Protein AF-A0A2U3EQ30-F1 (afdb_monomer_lite)

Sequence (632 aa):
MASATATAVPSSVLKQPVKVACVQLTPGADKAANLDYAASRVAAAAKSGSRIIILPECFNSPLGCKYFAQYAETLRPFPPSREQSPSFHALSAMAADNKVYLIGGSIPEADPDSGKYFNTSLIFGPDGKLLDNFRKIHLFDVDIPGKVTFRESEVLSAGNRIALVSFPEYGTIAVAICYDIRFPELATIAARKGAFALIYPSAFTLTTGAIHWQLLGRARAIDNQIYVAMCSPARDLSAPFHAWGHSMIIDPMAKVLVEADEKDTIIETELDGDSIIEARRNIPLYAQRRFDVYPDVGSTARLRRRIQASAGVGERPYSFGLLVWKRFIRFVSEDGRELGGEPADPDIDVGLSLATSKSVLVKVLDSCSALGPSQFTGETTIIKKLLSPLSASEVGAFRCVGLNFKDHAAELKLPIPKIPEVFMKPAGCLNNPLDPIQLPACAPDAVDAEVELAVIIGQDCKNVNAESALEYVLGYTIANDITARDMQSHTSQWVYCKGYDSFCPLGPVVVSACSVPDPSVLSMRTTLDGEVLQDSNTSQMIFSIAEIVSHLSKVWLTRPANLQASLQLRVPTLTDEQDTTLPKGTVILTGTPSGVGHGYIPPRYLRPGSMVYCYIGSGLGALVNSVELRRS

Structure (mmCIF, N/CA/C/O backbone):
data_AF-A0A2U3EQ30-F1
#
_entry.id   AF-A0A2U3EQ30-F1
#
loop_
_atom_site.group_PDB
_atom_site.id
_atom_site.type_symbol
_atom_site.label_atom_id
_atom_site.label_alt_id
_atom_site.label_comp_id
_atom_site.label_asym_id
_atom_site.label_entity_id
_atom_site.label_seq_id
_atom_site.pdbx_PDB_ins_code
_atom_site.Cartn_x
_atom_site.Cartn_y
_atom_site.Cartn_z
_atom_site.occupancy
_atom_site.B_iso_or_equiv
_atom_site.auth_seq_id
_atom_site.auth_comp_id
_atom_site.auth_asym_id
_atom_site.auth_atom_id
_atom_site.pdbx_PDB_model_num
ATOM 1 N N . MET A 1 1 ? -43.030 -26.527 16.552 1.00 33.19 1 MET A N 1
ATOM 2 C CA . MET A 1 1 ? -42.788 -25.111 16.214 1.00 33.19 1 MET A CA 1
ATOM 3 C C . MET A 1 1 ? -41.285 -24.896 16.213 1.00 33.19 1 MET A C 1
ATOM 5 O O . MET A 1 1 ? -40.700 -24.771 17.278 1.00 33.19 1 MET A O 1
ATOM 9 N N . ALA A 1 2 ? -40.648 -24.998 15.047 1.00 29.55 2 ALA A N 1
ATOM 10 C CA . ALA A 1 2 ? -39.219 -24.740 14.907 1.00 29.55 2 ALA A CA 1
ATOM 11 C C . ALA A 1 2 ? -39.041 -23.254 14.580 1.00 29.55 2 ALA A C 1
ATOM 13 O O . ALA A 1 2 ? -39.602 -22.760 13.605 1.00 29.55 2 ALA A O 1
ATOM 14 N N . SER A 1 3 ? -38.329 -22.555 15.460 1.00 29.97 3 SER A N 1
ATOM 15 C CA . SER A 1 3 ? -37.969 -21.145 15.345 1.00 29.97 3 SER A CA 1
ATOM 16 C C . SER A 1 3 ? -37.177 -20.911 14.060 1.00 29.97 3 SER A C 1
ATOM 18 O O . SER A 1 3 ? -36.056 -21.398 13.934 1.00 29.97 3 SER A O 1
ATOM 20 N N . ALA A 1 4 ? -37.755 -20.159 13.122 1.00 31.44 4 ALA A N 1
ATOM 21 C CA . ALA A 1 4 ? -37.039 -19.627 11.973 1.00 31.44 4 ALA A CA 1
ATOM 22 C C . ALA A 1 4 ? -35.938 -18.684 12.479 1.00 31.44 4 ALA A C 1
ATOM 24 O O . ALA A 1 4 ? -36.215 -17.659 13.101 1.00 31.44 4 ALA A O 1
ATOM 25 N N . THR A 1 5 ? -34.683 -19.056 12.256 1.00 31.08 5 THR A N 1
ATOM 26 C CA . THR A 1 5 ? -33.533 -18.179 12.453 1.00 31.08 5 THR A CA 1
ATOM 27 C C . THR A 1 5 ? -33.655 -17.006 11.486 1.00 31.08 5 THR A C 1
ATOM 29 O O . THR A 1 5 ? -33.648 -17.180 10.269 1.00 31.08 5 THR A O 1
ATOM 32 N N . ALA A 1 6 ? -33.810 -15.803 12.038 1.00 29.30 6 ALA A N 1
ATOM 33 C CA . ALA A 1 6 ? -33.786 -14.563 11.283 1.00 29.30 6 ALA A CA 1
ATOM 34 C C . ALA A 1 6 ? -32.454 -14.463 10.524 1.00 29.30 6 ALA A C 1
ATOM 36 O O . ALA A 1 6 ? -31.385 -14.352 11.124 1.00 29.30 6 ALA A O 1
ATOM 37 N N . THR A 1 7 ? -32.516 -14.530 9.197 1.00 31.28 7 THR A N 1
ATOM 38 C CA . THR A 1 7 ? -31.406 -14.172 8.315 1.00 31.28 7 THR A CA 1
ATOM 39 C C . THR A 1 7 ? -31.033 -12.719 8.588 1.00 31.28 7 THR A C 1
ATOM 41 O O . THR A 1 7 ? -31.864 -11.830 8.397 1.00 31.28 7 THR A O 1
ATOM 44 N N . ALA A 1 8 ? -29.809 -12.480 9.063 1.00 30.56 8 ALA A N 1
ATOM 45 C CA . ALA A 1 8 ? -29.284 -11.138 9.276 1.00 30.56 8 ALA A CA 1
ATOM 46 C C . ALA A 1 8 ? -29.404 -10.322 7.978 1.00 30.56 8 ALA A C 1
ATOM 48 O O . ALA A 1 8 ? -28.926 -10.741 6.922 1.00 30.56 8 ALA A O 1
ATOM 49 N N . VAL A 1 9 ? -30.073 -9.171 8.059 1.00 34.47 9 VAL A N 1
ATOM 50 C CA . VAL A 1 9 ? -30.162 -8.206 6.959 1.00 34.47 9 VAL A CA 1
ATOM 51 C C . VAL A 1 9 ? -28.738 -7.717 6.651 1.00 34.47 9 VAL A C 1
ATOM 53 O O . VAL A 1 9 ? -28.031 -7.345 7.590 1.00 34.47 9 VAL A O 1
ATOM 56 N N . PRO A 1 10 ? -28.277 -7.724 5.385 1.00 45.06 10 PRO A N 1
ATOM 57 C CA . PRO A 1 10 ? -26.960 -7.198 5.035 1.00 45.06 10 PRO A CA 1
ATOM 58 C C . PRO A 1 10 ? -26.825 -5.746 5.511 1.00 45.06 10 PRO A C 1
ATOM 60 O O . PRO A 1 10 ? -27.658 -4.907 5.174 1.00 45.06 10 PRO A O 1
ATOM 63 N N . SER A 1 11 ? -25.789 -5.435 6.291 1.00 57.94 11 SER A N 1
ATOM 64 C CA . SER A 1 11 ? -25.526 -4.061 6.729 1.00 57.94 11 SER A CA 1
ATOM 65 C C . SER A 1 11 ? -25.210 -3.174 5.517 1.00 57.94 11 SER A C 1
ATOM 67 O O . SER A 1 11 ? -24.294 -3.493 4.754 1.00 57.94 11 SER A O 1
ATOM 69 N N . SER A 1 12 ? -25.947 -2.074 5.339 1.00 78.31 12 SER A N 1
ATOM 70 C CA . SER A 1 12 ? -25.726 -1.116 4.247 1.00 78.31 12 SER A CA 1
ATOM 71 C C . SER A 1 12 ? -24.310 -0.523 4.281 1.00 78.31 12 SER A C 1
ATOM 73 O O . SER A 1 12 ? -23.810 -0.156 5.345 1.00 78.31 12 SER A O 1
ATOM 75 N N . VAL A 1 13 ? -23.678 -0.382 3.109 1.00 89.12 13 VAL A N 1
ATOM 76 C CA . VAL A 1 13 ? -22.392 0.334 2.961 1.00 89.12 13 VAL A CA 1
ATOM 77 C C . VAL A 1 13 ? -22.538 1.847 3.163 1.00 89.12 13 VAL A C 1
ATOM 79 O O . VAL A 1 13 ? -21.579 2.499 3.570 1.00 89.12 13 VAL A O 1
ATOM 82 N N . LEU A 1 14 ? -23.740 2.386 2.921 1.00 95.94 14 LEU A N 1
ATOM 83 C CA . LEU A 1 14 ? -24.154 3.731 3.319 1.00 95.94 14 LEU A CA 1
ATOM 84 C C . LEU A 1 14 ? -25.045 3.611 4.560 1.00 95.94 14 LEU A C 1
ATOM 86 O O . LEU A 1 14 ? -26.196 3.187 4.464 1.00 95.94 14 LEU A O 1
ATOM 90 N N . LYS A 1 15 ? -24.498 3.935 5.730 1.00 92.75 15 LYS A N 1
ATOM 91 C CA . LYS A 1 15 ? -25.115 3.652 7.037 1.00 92.75 15 LYS A CA 1
ATOM 92 C C . LYS A 1 15 ? -26.390 4.457 7.303 1.00 92.75 15 LYS A C 1
ATOM 94 O O . LYS A 1 15 ? -27.266 3.971 8.009 1.00 92.75 15 LYS A O 1
ATOM 99 N N . GLN A 1 16 ? -26.483 5.666 6.757 1.00 95.50 16 GLN A N 1
ATOM 100 C CA . GLN A 1 16 ? -27.658 6.532 6.850 1.00 95.50 16 GLN A CA 1
ATOM 101 C C . GLN A 1 16 ? -27.741 7.454 5.624 1.00 95.50 16 GLN A C 1
ATOM 103 O O . GLN A 1 16 ? -26.695 7.722 5.021 1.00 95.50 16 GLN A O 1
ATOM 108 N N . PRO A 1 17 ? -28.935 7.961 5.265 1.00 97.94 17 PRO A N 1
ATOM 109 C CA . PRO A 1 17 ? -29.084 8.888 4.151 1.00 97.94 17 PRO A CA 1
ATOM 110 C C . PRO A 1 17 ? -28.236 10.151 4.310 1.00 97.94 17 PRO A C 1
ATOM 112 O O . PRO A 1 17 ? -28.015 10.640 5.423 1.00 97.94 17 PRO A O 1
ATOM 115 N N . VAL A 1 18 ? -27.752 10.686 3.191 1.00 98.38 18 VAL A N 1
ATOM 116 C CA . VAL A 1 18 ? -26.912 11.886 3.180 1.00 98.38 18 VAL A CA 1
ATOM 117 C C . VAL A 1 18 ? -27.165 12.730 1.943 1.00 98.38 18 VAL A C 1
ATOM 119 O O . VAL A 1 18 ? -27.159 12.233 0.819 1.00 98.38 18 VAL A O 1
ATOM 122 N N . LYS A 1 19 ? -27.345 14.036 2.144 1.00 98.69 19 LYS A N 1
ATOM 123 C CA . LYS A 1 19 ? -27.456 14.997 1.048 1.00 98.69 19 LYS A CA 1
ATOM 124 C C . LYS A 1 19 ? -26.069 15.423 0.567 1.00 98.69 19 LYS A C 1
ATOM 126 O O . LYS A 1 19 ? -25.235 15.861 1.369 1.00 98.69 19 LYS A O 1
ATOM 131 N N . VAL A 1 20 ? -25.831 15.276 -0.733 1.00 98.81 20 VAL A N 1
ATOM 132 C CA . VAL A 1 20 ? -24.548 15.548 -1.395 1.00 98.81 20 VAL A CA 1
ATOM 133 C C . VAL A 1 20 ? -24.719 16.667 -2.411 1.00 98.81 20 VAL A C 1
ATOM 135 O O . VAL A 1 20 ? -25.697 16.657 -3.158 1.00 98.81 20 VAL A O 1
ATOM 138 N N . ALA A 1 21 ? -23.760 17.596 -2.461 1.00 98.88 21 ALA A N 1
ATOM 139 C CA . ALA A 1 21 ? -23.744 18.694 -3.423 1.00 98.88 21 ALA A CA 1
ATOM 140 C C . ALA A 1 21 ? -22.475 18.712 -4.285 1.00 98.88 21 ALA A C 1
ATOM 142 O O . ALA A 1 21 ? -21.359 18.597 -3.770 1.00 98.88 21 ALA A O 1
ATOM 143 N N . CYS A 1 22 ? -22.649 18.941 -5.587 1.00 98.88 22 CYS A N 1
ATOM 144 C CA . CYS A 1 22 ? -21.571 19.323 -6.498 1.00 98.88 22 CYS A CA 1
ATOM 145 C C . CYS A 1 22 ? -21.656 20.826 -6.766 1.00 98.88 22 CYS A C 1
ATOM 147 O O . CYS A 1 22 ? -22.688 21.327 -7.222 1.00 98.88 22 CYS A O 1
ATOM 149 N N . VAL A 1 23 ? -20.569 21.538 -6.482 1.00 98.81 23 VAL A N 1
ATOM 150 C CA . VAL A 1 23 ? -20.456 22.983 -6.687 1.00 98.81 23 VAL A CA 1
ATOM 151 C C . VAL A 1 23 ? -19.753 23.230 -8.017 1.00 98.81 23 VAL A C 1
ATOM 153 O O . VAL A 1 23 ? -18.526 23.218 -8.102 1.00 98.81 23 VAL A O 1
ATOM 156 N N . GLN A 1 24 ? -20.536 23.453 -9.066 1.00 98.62 24 GLN A N 1
ATOM 157 C CA . GLN A 1 24 ? -20.019 23.782 -10.387 1.00 98.62 24 GLN A CA 1
ATOM 158 C C . GLN A 1 24 ? -19.685 25.270 -10.443 1.00 98.62 24 GLN A C 1
ATOM 160 O O . GLN A 1 24 ? -20.576 26.094 -10.632 1.00 98.62 24 GLN A O 1
ATOM 165 N N . LEU A 1 25 ? -18.408 25.605 -10.263 1.00 95.19 25 LEU A N 1
ATOM 166 C CA . LEU A 1 25 ? -17.924 26.987 -10.216 1.00 95.19 25 LEU A CA 1
ATOM 167 C C . LEU A 1 25 ? -17.071 27.353 -11.428 1.00 95.19 25 LEU A C 1
ATOM 169 O O . LEU A 1 25 ? -16.504 26.475 -12.078 1.00 95.19 25 LEU A O 1
ATOM 173 N N . THR A 1 26 ? -16.948 28.647 -11.710 1.00 92.75 26 THR A N 1
ATOM 174 C CA . THR A 1 26 ? -16.056 29.165 -12.763 1.00 92.75 26 THR A CA 1
ATOM 175 C C . THR A 1 26 ? -14.716 29.613 -12.161 1.00 92.75 26 THR A C 1
ATOM 177 O O . THR A 1 26 ? -14.675 30.681 -11.549 1.00 92.75 26 THR A O 1
ATOM 180 N N . PRO A 1 27 ? -13.616 28.842 -12.286 1.00 90.56 27 PRO A N 1
ATOM 181 C CA . PRO A 1 27 ? -12.321 29.251 -11.752 1.00 90.56 27 PRO A CA 1
ATOM 182 C C . PRO A 1 27 ? -11.687 30.339 -12.631 1.00 90.56 27 PRO A C 1
ATOM 184 O O . PRO A 1 27 ? -11.603 30.203 -13.852 1.00 90.56 27 PRO A O 1
ATOM 187 N N . GLY A 1 28 ? -11.217 31.415 -12.003 1.00 92.38 28 GLY A N 1
ATOM 188 C CA . GLY A 1 28 ? -10.503 32.521 -12.639 1.00 92.38 28 GLY A CA 1
ATOM 189 C C . GLY A 1 28 ? -8.993 32.508 -12.379 1.00 92.38 28 GLY A C 1
ATOM 190 O O . GLY A 1 28 ? -8.442 31.594 -11.765 1.00 92.38 28 GLY A O 1
ATOM 191 N N . ALA A 1 29 ? -8.303 33.558 -12.835 1.00 94.50 29 ALA A N 1
ATOM 192 C CA . ALA A 1 29 ? -6.857 33.718 -12.644 1.00 94.50 29 ALA A CA 1
ATOM 193 C C . ALA A 1 29 ? -6.455 34.206 -11.239 1.00 94.50 29 ALA A C 1
ATOM 195 O O . ALA A 1 29 ? -5.301 34.021 -10.848 1.00 94.50 29 ALA A O 1
ATOM 196 N N . ASP A 1 30 ? -7.376 34.819 -10.493 1.00 97.00 30 ASP A N 1
ATOM 197 C CA . ASP A 1 30 ? -7.147 35.274 -9.121 1.00 97.00 30 ASP A CA 1
ATOM 198 C C . ASP A 1 30 ? -7.506 34.160 -8.130 1.00 97.00 30 ASP A C 1
ATOM 200 O O . ASP A 1 30 ? -8.672 33.833 -7.910 1.00 97.00 30 ASP A O 1
ATOM 204 N N . LYS A 1 31 ? -6.471 33.583 -7.519 1.00 97.31 31 LYS A N 1
ATOM 205 C CA . LYS A 1 31 ? -6.610 32.503 -6.545 1.00 97.31 31 LYS A CA 1
ATOM 206 C C . LYS A 1 31 ? -7.406 32.930 -5.311 1.00 97.31 31 LYS A C 1
ATOM 208 O O . LYS A 1 31 ? -8.229 32.150 -4.848 1.00 97.31 31 LYS A O 1
ATOM 213 N N . ALA A 1 32 ? -7.182 34.129 -4.775 1.00 97.62 32 ALA A N 1
ATOM 214 C CA . ALA A 1 32 ? -7.887 34.575 -3.574 1.00 97.62 32 ALA A CA 1
ATOM 215 C C . ALA A 1 32 ? -9.386 34.733 -3.862 1.00 97.62 32 ALA A C 1
ATOM 217 O O . ALA A 1 32 ? -10.209 34.198 -3.121 1.00 97.62 32 ALA A O 1
ATOM 218 N N . ALA A 1 33 ? -9.729 35.337 -5.004 1.00 98.12 33 ALA A N 1
ATOM 219 C CA . ALA A 1 33 ? -11.116 35.442 -5.452 1.00 98.12 33 ALA A CA 1
ATOM 220 C C . ALA A 1 33 ? -11.771 34.064 -5.662 1.00 98.12 33 ALA A C 1
ATOM 222 O O . ALA A 1 33 ? -12.921 33.867 -5.269 1.00 98.12 33 ALA A O 1
ATOM 223 N N . ASN A 1 34 ? -11.040 33.091 -6.223 1.00 98.12 34 ASN A N 1
ATOM 224 C CA . ASN A 1 34 ? -11.530 31.716 -6.368 1.00 98.12 34 ASN A CA 1
ATOM 225 C C . ASN A 1 34 ? -11.838 31.069 -5.009 1.00 98.12 34 ASN A C 1
ATOM 227 O O . ASN A 1 34 ? -12.875 30.422 -4.860 1.00 98.12 34 ASN A O 1
ATOM 231 N N . LEU A 1 35 ? -10.952 31.239 -4.020 1.00 98.62 35 LEU A N 1
AT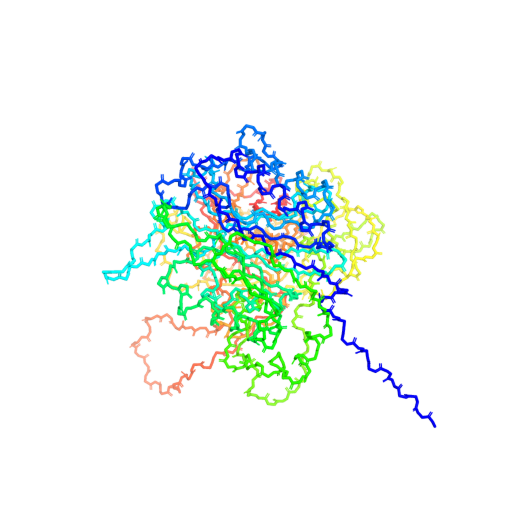OM 232 C CA . LEU A 1 35 ? -11.126 30.685 -2.674 1.00 98.62 35 LEU A CA 1
ATOM 233 C C . LEU A 1 35 ? -12.321 31.324 -1.954 1.00 98.62 35 LEU A C 1
ATOM 235 O O . LEU A 1 35 ? -13.154 30.598 -1.413 1.00 98.62 35 LEU A O 1
ATOM 239 N N . ASP A 1 36 ? -12.451 32.650 -1.997 1.00 98.44 36 ASP A N 1
ATOM 240 C CA . ASP A 1 36 ? -13.575 33.369 -1.384 1.00 98.44 36 ASP A CA 1
ATOM 241 C C . ASP A 1 36 ? -14.907 32.979 -2.032 1.00 98.44 36 ASP A C 1
ATOM 243 O O . ASP A 1 36 ? -15.909 32.717 -1.352 1.00 98.44 36 ASP A O 1
ATOM 247 N N . TYR A 1 37 ? -14.918 32.873 -3.363 1.00 98.44 37 TYR A N 1
ATOM 248 C CA . TYR A 1 37 ? -16.103 32.446 -4.087 1.00 98.44 37 TYR A CA 1
ATOM 249 C C . TYR A 1 37 ? -16.472 31.004 -3.735 1.00 98.44 37 TYR A C 1
ATOM 251 O O . TYR A 1 37 ? -17.614 30.757 -3.340 1.00 98.44 37 TYR A O 1
ATOM 259 N N . ALA A 1 38 ? -15.516 30.071 -3.767 1.00 98.69 38 ALA A N 1
ATOM 260 C CA . ALA A 1 38 ? -15.734 28.685 -3.356 1.00 98.69 38 ALA A CA 1
ATOM 261 C C . ALA A 1 38 ? -16.285 28.593 -1.923 1.00 98.69 38 ALA A C 1
ATOM 263 O O . ALA A 1 38 ? -17.259 27.871 -1.703 1.00 98.69 38 ALA A O 1
ATOM 264 N N . ALA A 1 39 ? -15.760 29.381 -0.975 1.00 98.75 39 ALA A N 1
ATOM 265 C CA . ALA A 1 39 ? -16.272 29.427 0.396 1.00 98.75 39 ALA A CA 1
ATOM 266 C C . ALA A 1 39 ? -17.751 29.830 0.447 1.00 98.75 39 ALA A C 1
ATOM 268 O O . ALA A 1 39 ? -18.550 29.174 1.120 1.00 98.75 39 ALA A O 1
ATOM 269 N N . SER A 1 40 ? -18.141 30.863 -0.308 1.00 98.62 40 SER A N 1
ATOM 270 C CA . SER A 1 40 ? -19.537 31.316 -0.369 1.00 98.62 40 SER A CA 1
ATOM 271 C C . SER A 1 40 ? -20.481 30.236 -0.917 1.00 98.62 40 SER A C 1
ATOM 273 O O . SER A 1 40 ? -21.601 30.070 -0.425 1.00 98.62 40 SER A O 1
ATOM 275 N N . ARG A 1 41 ? -20.022 29.456 -1.904 1.00 98.69 41 ARG A N 1
ATOM 276 C CA . ARG A 1 41 ? -20.807 28.385 -2.532 1.00 98.69 41 ARG A CA 1
ATOM 277 C C . ARG A 1 41 ? -20.894 27.146 -1.643 1.00 98.69 41 ARG A C 1
ATOM 279 O O . ARG A 1 41 ? -21.976 26.574 -1.524 1.00 98.69 41 ARG A O 1
ATOM 286 N N . VAL A 1 42 ? -19.810 26.783 -0.952 1.00 98.88 42 VAL A N 1
ATOM 287 C CA . VAL A 1 42 ? -19.817 25.724 0.074 1.00 98.88 42 VAL A CA 1
ATOM 288 C C . VAL A 1 42 ? -20.788 26.081 1.200 1.00 98.88 42 VAL A C 1
ATOM 290 O O . VAL A 1 42 ? -21.611 25.249 1.576 1.00 98.88 42 VAL A O 1
ATOM 293 N N . ALA A 1 43 ? -20.774 27.326 1.680 1.00 98.81 43 ALA A N 1
ATOM 294 C CA . ALA A 1 43 ? -2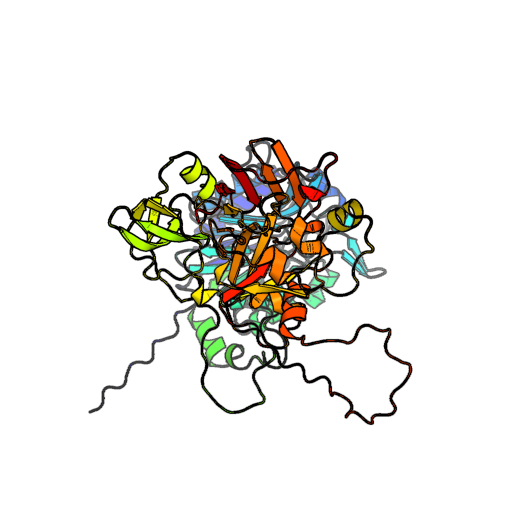1.714 27.779 2.703 1.00 98.81 43 ALA A CA 1
ATOM 295 C C . ALA A 1 43 ? -23.176 27.726 2.226 1.00 98.81 43 ALA A C 1
ATOM 297 O O . ALA A 1 43 ? -24.064 27.309 2.973 1.00 98.81 43 ALA A O 1
ATOM 298 N N . ALA A 1 44 ? -23.442 28.091 0.967 1.00 98.69 44 ALA A N 1
ATOM 299 C CA . ALA A 1 44 ? -24.777 27.983 0.380 1.00 98.69 44 ALA A CA 1
ATOM 300 C C . ALA A 1 44 ? -25.270 26.523 0.313 1.00 98.69 44 ALA A C 1
ATOM 302 O O . ALA A 1 44 ? -26.399 26.251 0.722 1.00 98.69 44 ALA A O 1
ATOM 303 N N . ALA A 1 45 ? -24.420 25.589 -0.127 1.00 98.75 45 ALA A N 1
ATOM 304 C CA . ALA A 1 45 ? -24.733 24.157 -0.166 1.00 98.75 45 ALA A CA 1
ATOM 305 C C . ALA A 1 45 ? -24.895 23.542 1.240 1.00 98.75 45 ALA A C 1
ATOM 307 O O . ALA A 1 45 ? -25.752 22.690 1.469 1.00 98.75 45 ALA A O 1
ATOM 308 N N . ALA A 1 46 ? -24.112 23.988 2.222 1.00 98.62 46 ALA A N 1
ATOM 309 C CA . ALA A 1 46 ? -24.283 23.548 3.605 1.00 98.62 46 ALA A CA 1
ATOM 310 C C . ALA A 1 46 ? -25.612 24.048 4.192 1.00 98.62 46 ALA A C 1
ATOM 312 O O . ALA A 1 46 ? -26.319 23.307 4.882 1.00 98.62 46 ALA A O 1
ATOM 313 N N . LYS A 1 47 ? -25.998 25.290 3.872 1.00 98.44 47 LYS A N 1
ATOM 314 C CA . LYS A 1 47 ? -27.270 25.892 4.293 1.00 98.44 47 LYS A CA 1
ATOM 315 C C . LYS A 1 47 ? -28.489 25.193 3.683 1.00 98.44 47 LYS A C 1
ATOM 317 O O . LYS A 1 47 ? -29.526 25.139 4.340 1.00 98.44 47 LYS A O 1
ATOM 322 N N . SER A 1 48 ? -28.376 24.626 2.480 1.00 97.69 48 SER A N 1
ATOM 323 C CA . SER A 1 48 ? -29.423 23.783 1.876 1.00 97.69 48 SER A CA 1
ATOM 324 C C . SER A 1 48 ? -29.471 22.358 2.451 1.00 97.69 48 SER A C 1
ATOM 326 O O . SER A 1 48 ? -30.307 21.552 2.034 1.00 97.69 48 SER A O 1
ATOM 328 N N . GLY A 1 49 ? -28.618 22.042 3.432 1.00 98.06 49 GLY A N 1
ATOM 329 C CA . GLY A 1 49 ? -28.619 20.782 4.174 1.00 98.06 49 GLY A CA 1
ATOM 330 C C . GLY A 1 49 ? -27.622 19.740 3.671 1.00 98.06 49 GLY A C 1
ATOM 331 O O . GLY A 1 49 ? -27.601 18.635 4.211 1.00 98.06 49 GLY A O 1
ATOM 332 N N . SER A 1 50 ? -26.792 20.061 2.674 1.00 98.62 50 SER A N 1
ATOM 333 C CA . SER A 1 50 ? -25.772 19.131 2.182 1.00 98.62 50 SER A CA 1
ATOM 334 C C . SER A 1 50 ? -24.681 18.901 3.228 1.00 98.62 50 SER A C 1
ATOM 336 O O . SER A 1 50 ? -24.209 19.834 3.881 1.00 98.62 50 SER A O 1
ATOM 338 N N . ARG A 1 51 ? -24.282 17.639 3.405 1.00 98.56 51 ARG A N 1
ATOM 339 C CA . ARG A 1 51 ? -23.266 17.215 4.388 1.00 98.56 51 ARG A CA 1
ATOM 340 C C . ARG A 1 51 ? -21.985 16.701 3.756 1.00 98.56 51 ARG A C 1
ATOM 342 O O . ARG A 1 51 ? -20.963 16.675 4.435 1.00 98.56 51 ARG A O 1
ATOM 349 N N . ILE A 1 52 ? -22.035 16.343 2.476 1.00 98.81 52 ILE A N 1
ATOM 350 C CA . ILE A 1 52 ? -20.862 16.067 1.648 1.00 98.81 52 ILE A CA 1
ATOM 351 C C . ILE A 1 52 ? -20.891 17.073 0.500 1.00 98.81 52 ILE A C 1
ATOM 353 O O . ILE A 1 52 ? -21.861 17.122 -0.257 1.00 98.81 52 ILE A O 1
ATOM 357 N N . ILE A 1 53 ? -19.855 17.897 0.387 1.00 98.94 53 ILE A N 1
ATOM 358 C CA . ILE A 1 53 ? -19.764 18.952 -0.627 1.00 98.94 53 ILE A CA 1
ATOM 359 C C . ILE A 1 53 ? -18.509 18.726 -1.460 1.00 98.94 53 ILE A C 1
ATOM 361 O O . ILE A 1 53 ? -17.446 18.406 -0.927 1.00 98.94 53 ILE A O 1
ATOM 365 N N . ILE A 1 54 ? -18.648 18.861 -2.775 1.00 98.94 54 ILE A N 1
ATOM 366 C CA . ILE A 1 54 ? -17.610 18.537 -3.749 1.00 98.94 54 ILE A CA 1
ATOM 367 C C . ILE A 1 54 ? -17.324 19.786 -4.578 1.00 98.94 54 ILE A C 1
ATOM 369 O O . ILE A 1 54 ? -18.237 20.350 -5.184 1.00 98.94 54 ILE A O 1
ATOM 373 N N . LEU A 1 55 ? -16.060 20.205 -4.598 1.00 98.94 55 LEU A N 1
ATOM 374 C CA . LEU A 1 55 ? -15.537 21.230 -5.505 1.00 98.94 55 LEU A CA 1
ATOM 375 C C . LEU A 1 55 ? -14.947 20.572 -6.772 1.00 98.94 55 LEU A C 1
ATOM 377 O O . LEU A 1 55 ? -14.679 19.367 -6.764 1.00 98.94 55 LEU A O 1
ATOM 381 N N . PRO A 1 56 ? -14.746 21.316 -7.873 1.00 98.50 56 PRO A N 1
ATOM 382 C CA . PRO A 1 56 ? -14.243 20.743 -9.119 1.00 98.50 56 PRO A CA 1
ATOM 383 C C . PRO A 1 56 ? -12.709 20.647 -9.192 1.00 98.50 56 PRO A C 1
ATOM 385 O O . PRO A 1 56 ? -11.984 21.173 -8.349 1.00 98.50 56 PRO A O 1
ATOM 388 N N . GLU A 1 57 ? -12.203 19.961 -10.220 1.00 98.12 57 GLU A N 1
ATOM 389 C CA . GLU A 1 57 ? -10.763 19.899 -10.523 1.00 98.12 57 GLU A CA 1
ATOM 390 C C . GLU A 1 57 ? -10.192 21.305 -10.768 1.00 98.12 57 GLU A C 1
ATOM 392 O O . GLU A 1 57 ? -10.811 22.113 -11.462 1.00 98.12 57 GLU A O 1
ATOM 397 N N . CYS A 1 58 ? -9.016 21.585 -10.198 1.00 96.62 58 CYS A N 1
ATOM 398 C CA . CYS A 1 58 ? -8.329 22.880 -10.273 1.00 96.62 58 CYS A CA 1
ATOM 399 C C . CYS A 1 58 ? -9.226 24.082 -9.929 1.00 96.62 58 CYS A C 1
ATOM 401 O O . CYS A 1 58 ? -9.135 25.134 -10.551 1.00 96.62 58 CYS A O 1
ATOM 403 N N . PHE A 1 59 ? -10.077 23.966 -8.907 1.00 97.62 59 PHE A N 1
ATOM 404 C CA . PHE A 1 59 ? -11.003 25.043 -8.532 1.00 97.62 59 PHE A CA 1
ATOM 405 C C . PHE A 1 59 ? -10.301 26.355 -8.125 1.00 97.62 59 PHE A C 1
ATOM 407 O O . PHE A 1 59 ? -10.914 27.420 -8.160 1.00 97.62 59 PHE A O 1
ATOM 414 N N . ASN A 1 60 ? -9.031 26.284 -7.709 1.00 97.50 60 ASN A N 1
ATOM 415 C CA . ASN A 1 60 ? -8.272 27.424 -7.197 1.00 97.50 60 ASN A CA 1
ATOM 416 C C . ASN A 1 60 ? -7.485 28.190 -8.277 1.00 97.50 60 ASN A C 1
ATOM 418 O O . ASN A 1 60 ? -6.869 29.210 -7.958 1.00 97.50 60 ASN A O 1
ATOM 422 N N . SER A 1 61 ? -7.445 27.713 -9.525 1.00 95.38 61 SER A N 1
ATOM 423 C CA . SER A 1 61 ? -6.558 28.253 -10.565 1.00 95.38 61 SER A CA 1
ATOM 424 C C . SER A 1 61 ? -7.038 27.951 -11.992 1.00 95.38 61 SER A C 1
ATOM 426 O O . SER A 1 61 ? -7.833 27.037 -12.197 1.00 95.38 61 SER A O 1
ATOM 428 N N . PRO A 1 62 ? -6.548 28.677 -13.017 1.00 92.69 62 PRO A N 1
ATOM 429 C CA . PRO A 1 62 ? -6.811 28.319 -14.407 1.00 92.69 62 PRO A CA 1
ATOM 430 C C . PRO A 1 62 ? -6.236 26.941 -14.754 1.00 92.69 62 PRO A C 1
ATOM 432 O O . PRO A 1 62 ? -5.084 26.638 -14.435 1.00 92.69 62 PRO A O 1
ATOM 435 N N . LEU A 1 63 ? -7.004 26.125 -15.479 1.00 87.12 63 LEU A N 1
ATOM 436 C CA . LEU A 1 63 ? -6.551 24.803 -15.908 1.00 87.12 63 LEU A CA 1
ATOM 437 C C . LEU A 1 63 ? -5.634 24.896 -17.140 1.00 87.12 63 LEU A C 1
ATOM 439 O O . LEU A 1 63 ? -5.987 25.497 -18.157 1.00 87.12 63 LEU A O 1
ATOM 443 N N . GLY A 1 64 ? -4.460 24.265 -17.068 1.00 85.62 64 GLY A N 1
ATOM 444 C CA . GLY A 1 64 ? -3.547 24.115 -18.204 1.00 85.62 64 GLY A CA 1
ATOM 445 C C . GLY A 1 64 ? -2.087 23.932 -17.791 1.00 85.62 64 GLY A C 1
ATOM 446 O O . GLY A 1 64 ? -1.647 24.492 -16.789 1.00 85.62 64 GLY A O 1
ATOM 447 N N . CYS A 1 65 ? -1.308 23.211 -18.608 1.00 84.81 65 CYS A N 1
ATOM 448 C CA . CYS A 1 65 ? 0.085 22.856 -18.297 1.00 84.81 65 CYS A CA 1
ATOM 449 C C . CYS A 1 65 ? 0.971 24.065 -17.956 1.00 84.81 65 CYS A C 1
ATOM 451 O O . CYS A 1 65 ? 1.779 24.002 -17.035 1.00 84.81 65 CYS A O 1
ATOM 453 N N . LYS A 1 66 ? 0.763 25.206 -18.626 1.00 88.56 66 LYS A N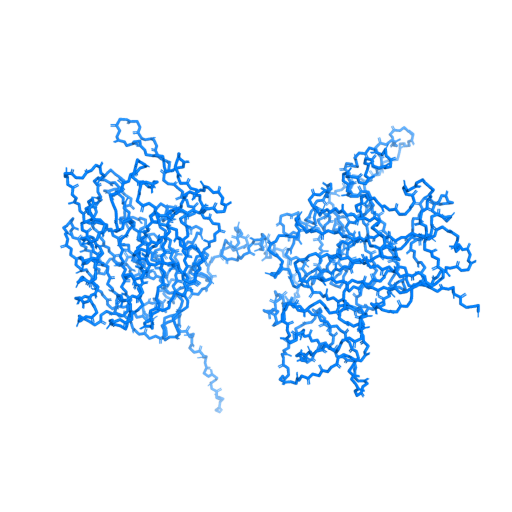 1
ATOM 454 C CA . LYS A 1 66 ? 1.512 26.447 -18.361 1.00 88.56 66 LYS A CA 1
ATOM 455 C C . LYS A 1 66 ? 1.209 27.098 -17.003 1.00 88.56 66 LYS A C 1
ATOM 457 O O . LYS A 1 66 ? 1.981 27.942 -16.565 1.00 88.56 66 LYS A O 1
ATOM 462 N N . TYR A 1 67 ? 0.099 26.737 -16.359 1.00 92.12 67 TYR A N 1
ATOM 463 C CA . TYR A 1 67 ? -0.340 27.325 -15.092 1.00 92.12 67 TYR A CA 1
ATOM 464 C C . TYR A 1 67 ? 0.029 26.473 -13.881 1.00 92.12 67 TYR A C 1
ATOM 466 O O . TYR A 1 67 ? 0.216 27.027 -12.803 1.00 92.12 67 TYR A O 1
ATOM 474 N N . PHE A 1 68 ? 0.179 25.152 -14.030 1.00 91.62 68 PHE A N 1
ATOM 475 C CA . PHE A 1 68 ? 0.371 24.260 -12.883 1.00 91.62 68 PHE A CA 1
ATOM 476 C C . PHE A 1 68 ? 1.546 24.670 -11.995 1.00 91.62 68 PHE A C 1
ATOM 478 O O . PHE A 1 68 ? 1.345 24.853 -10.803 1.00 91.62 68 PHE A O 1
ATOM 485 N N . ALA A 1 69 ? 2.732 24.904 -12.564 1.00 92.38 69 ALA A N 1
ATOM 486 C CA . ALA A 1 69 ? 3.897 25.320 -11.781 1.00 92.38 69 ALA A CA 1
ATOM 487 C C . ALA A 1 69 ? 3.720 26.708 -11.134 1.00 92.38 69 ALA A C 1
ATOM 489 O O . ALA A 1 69 ? 4.122 26.911 -9.994 1.00 92.38 69 ALA A O 1
ATOM 490 N N . GLN A 1 70 ? 3.086 27.654 -11.837 1.00 95.12 70 GLN A N 1
ATOM 491 C CA . GLN A 1 70 ? 2.859 29.017 -11.339 1.00 95.12 70 GLN A CA 1
ATOM 492 C C . GLN A 1 70 ? 1.869 29.052 -10.168 1.00 95.12 70 GLN A C 1
ATOM 494 O O . GLN A 1 70 ? 2.007 29.868 -9.259 1.00 95.12 70 GLN A O 1
ATOM 499 N N . TYR A 1 71 ? 0.848 28.198 -10.212 1.00 96.81 71 TYR A N 1
ATOM 500 C CA . TYR A 1 71 ? -0.237 28.181 -9.236 1.00 96.81 71 TYR A CA 1
ATOM 501 C C . TYR A 1 71 ? -0.073 27.098 -8.167 1.00 96.81 71 TYR A C 1
ATOM 503 O O . TYR A 1 71 ? -0.899 27.050 -7.249 1.00 96.81 71 TYR A O 1
ATOM 511 N N . ALA A 1 72 ? 0.971 26.270 -8.260 1.00 97.44 72 ALA A N 1
ATOM 512 C CA . ALA A 1 72 ? 1.221 25.189 -7.324 1.00 97.44 72 ALA A CA 1
ATOM 513 C C . ALA A 1 72 ? 1.460 25.685 -5.899 1.00 97.44 72 ALA A C 1
ATOM 515 O O . ALA A 1 72 ? 2.103 26.707 -5.665 1.00 97.44 72 ALA A O 1
ATOM 516 N N . GLU A 1 73 ? 0.926 24.933 -4.944 1.00 98.25 73 GLU A N 1
ATOM 517 C CA . GLU A 1 73 ? 1.100 25.168 -3.514 1.00 98.25 73 GLU A CA 1
ATOM 518 C C . GLU A 1 73 ? 1.852 24.010 -2.873 1.00 98.25 73 GLU A C 1
ATOM 520 O O . GLU A 1 73 ? 1.690 22.851 -3.261 1.00 98.25 73 GLU A O 1
ATOM 525 N N . THR A 1 74 ? 2.658 24.318 -1.863 1.00 97.81 74 THR A N 1
ATOM 526 C CA . THR A 1 74 ? 3.369 23.298 -1.096 1.00 97.81 74 THR A CA 1
ATOM 527 C C . THR A 1 74 ? 2.462 22.808 0.023 1.00 97.81 74 THR A C 1
ATOM 529 O O . THR A 1 74 ? 2.102 23.568 0.920 1.00 97.81 74 THR A O 1
ATOM 532 N N . LEU A 1 75 ? 2.098 21.527 -0.024 1.00 94.94 75 LEU A N 1
ATOM 533 C CA . LEU A 1 75 ? 1.171 20.924 0.937 1.00 94.94 75 LEU A CA 1
ATOM 534 C C . LEU A 1 75 ? 1.847 20.268 2.139 1.00 94.94 75 LEU A C 1
ATOM 536 O O . LEU A 1 75 ? 1.167 19.955 3.113 1.00 94.94 75 LEU A O 1
ATOM 540 N N . ARG A 1 76 ? 3.165 20.055 2.071 1.00 87.94 76 ARG A N 1
ATOM 541 C CA . ARG A 1 76 ? 3.948 19.419 3.133 1.00 87.94 76 ARG A CA 1
ATOM 542 C C . ARG A 1 76 ? 4.844 20.422 3.871 1.00 87.94 76 ARG A C 1
ATOM 544 O O . ARG A 1 76 ? 5.412 21.298 3.222 1.00 87.94 76 ARG A O 1
ATOM 551 N N . PRO A 1 77 ? 5.026 20.269 5.198 1.00 88.38 77 PRO A N 1
ATOM 552 C CA . PRO A 1 77 ? 4.417 19.256 6.079 1.00 88.38 77 PRO A CA 1
ATOM 553 C C . PRO A 1 77 ? 2.899 19.454 6.233 1.00 88.38 77 PRO A C 1
ATOM 555 O O . PRO A 1 77 ? 2.388 20.491 5.844 1.00 88.38 77 PRO A O 1
ATOM 558 N N . PHE A 1 78 ? 2.173 18.466 6.769 1.00 84.12 78 PHE A N 1
ATOM 559 C CA . PHE A 1 78 ? 0.735 18.600 7.037 1.00 84.12 78 PHE A CA 1
ATOM 560 C C . PHE A 1 78 ? 0.490 18.975 8.511 1.00 84.12 78 PHE A C 1
ATOM 562 O O . PHE A 1 78 ? 0.850 18.181 9.383 1.00 84.12 78 PHE A O 1
ATOM 569 N N . PRO A 1 79 ? -0.158 20.118 8.815 1.00 90.94 79 PRO A N 1
ATOM 570 C CA . PRO A 1 79 ? -0.606 21.163 7.887 1.00 90.94 79 PRO A CA 1
ATOM 571 C C . PRO A 1 79 ? 0.545 22.081 7.410 1.00 90.94 79 PRO A C 1
ATOM 573 O O . PRO A 1 79 ? 1.478 22.326 8.180 1.00 90.94 79 PRO A O 1
ATOM 576 N N . PRO A 1 80 ? 0.470 22.629 6.180 1.00 96.00 80 PRO A N 1
ATOM 577 C CA . PRO A 1 80 ? 1.442 23.601 5.674 1.00 96.00 80 PRO A CA 1
ATOM 578 C C . PRO A 1 80 ? 1.222 24.987 6.300 1.00 96.00 80 PRO A C 1
ATOM 580 O O . PRO A 1 80 ? 0.177 25.250 6.907 1.00 96.00 80 PRO A O 1
ATOM 583 N N . SER A 1 81 ? 2.167 25.916 6.123 1.00 97.12 81 SER A N 1
ATOM 584 C CA . SER A 1 81 ? 1.943 27.325 6.482 1.00 97.12 81 SER A CA 1
ATOM 585 C C . SER A 1 81 ? 0.874 27.968 5.581 1.00 97.12 81 SER A C 1
ATOM 587 O O . SER A 1 81 ? 0.590 27.486 4.480 1.00 97.12 81 SER A O 1
ATOM 589 N N . ARG A 1 82 ? 0.261 29.070 6.033 1.00 95.81 82 ARG A N 1
ATOM 590 C CA . ARG A 1 82 ? -0.775 29.776 5.254 1.00 95.81 82 ARG A CA 1
ATOM 591 C C . ARG A 1 82 ? -0.208 30.402 3.980 1.00 95.81 82 ARG A C 1
ATOM 593 O O . ARG A 1 82 ? -0.910 30.484 2.979 1.00 95.81 82 ARG A O 1
ATOM 600 N N . GLU A 1 83 ? 1.058 30.795 4.013 1.00 95.62 83 GLU A N 1
ATOM 601 C CA . GLU A 1 83 ? 1.806 31.308 2.868 1.00 95.62 83 GLU A CA 1
ATOM 602 C C . GLU A 1 83 ? 2.121 30.190 1.866 1.00 95.62 83 GLU A C 1
ATOM 604 O O . GLU A 1 83 ? 2.051 30.413 0.661 1.00 95.62 83 GLU A O 1
ATOM 609 N N . GLN A 1 84 ? 2.436 28.984 2.354 1.00 96.69 84 GLN A N 1
ATOM 610 C CA . GLN A 1 84 ? 2.736 27.820 1.514 1.00 96.69 84 GLN A CA 1
ATOM 611 C C . GLN A 1 84 ? 1.500 27.273 0.799 1.00 96.69 84 GLN A C 1
ATOM 613 O O . GLN A 1 84 ? 1.594 26.880 -0.366 1.00 96.69 84 GLN A O 1
ATOM 618 N N . SER A 1 85 ? 0.355 27.242 1.487 1.00 98.06 85 SER A N 1
ATOM 619 C CA . SER A 1 85 ? -0.901 26.793 0.894 1.00 98.06 85 SER A CA 1
ATOM 620 C C . SER A 1 85 ? -2.119 27.547 1.437 1.00 98.06 85 SER A C 1
ATOM 622 O O . SER A 1 85 ? -2.802 27.067 2.348 1.00 98.06 85 SER A O 1
ATOM 624 N N . PRO A 1 86 ? -2.465 28.714 0.865 1.00 98.25 86 PRO A N 1
ATOM 625 C CA . PRO A 1 86 ? -3.711 29.395 1.208 1.00 98.25 86 PRO A CA 1
ATOM 626 C C . PRO A 1 86 ? -4.946 28.529 0.911 1.00 98.25 86 PRO A C 1
ATOM 628 O O . PRO A 1 86 ? -5.932 28.614 1.646 1.00 98.25 86 PRO A O 1
ATOM 631 N N . SER A 1 87 ? -4.886 27.652 -0.101 1.00 98.69 87 SER A N 1
ATOM 632 C CA . SER A 1 87 ? -5.994 26.759 -0.456 1.00 98.69 87 SER A CA 1
ATOM 633 C C . SER A 1 87 ? -6.263 25.718 0.632 1.00 98.69 87 SER A C 1
ATOM 635 O O . SER A 1 87 ? -7.424 25.486 0.964 1.00 98.69 87 SER A O 1
ATOM 637 N N . PHE A 1 88 ? -5.224 25.131 1.244 1.00 98.75 88 PHE A N 1
ATOM 638 C CA . PHE A 1 88 ? -5.382 24.186 2.358 1.00 98.75 88 PHE A CA 1
ATOM 639 C C . PHE A 1 88 ? -6.151 24.819 3.523 1.00 98.75 88 PHE A C 1
ATOM 641 O O . PHE A 1 88 ? -7.118 24.247 4.025 1.00 98.75 88 PHE A O 1
ATOM 648 N N . HIS A 1 89 ? -5.737 26.020 3.935 1.00 98.62 89 HIS A N 1
ATOM 649 C CA . HIS A 1 89 ? -6.345 26.724 5.067 1.00 98.62 89 HIS A CA 1
ATOM 650 C C . HIS A 1 89 ? -7.766 27.194 4.760 1.00 98.62 89 HIS A C 1
ATOM 652 O O . HIS A 1 89 ? -8.630 27.115 5.630 1.00 98.62 89 HIS A O 1
ATOM 658 N N . ALA A 1 90 ? -8.024 27.647 3.531 1.00 98.81 90 ALA A N 1
ATOM 659 C CA . ALA A 1 90 ? -9.366 28.019 3.102 1.00 98.81 90 ALA A CA 1
ATOM 660 C C . ALA A 1 90 ? -10.309 26.804 3.102 1.00 98.81 90 ALA A C 1
ATOM 662 O O . ALA A 1 90 ? -11.389 26.881 3.676 1.00 98.81 90 ALA A O 1
ATOM 663 N N . LEU A 1 91 ? -9.889 25.663 2.544 1.00 98.88 91 LEU A N 1
ATOM 664 C CA . LEU A 1 91 ? -10.684 24.428 2.533 1.00 98.88 91 LEU A CA 1
ATOM 665 C C . LEU A 1 91 ? -10.941 23.882 3.947 1.00 98.88 91 LEU A C 1
ATOM 667 O O . LEU A 1 91 ? -12.062 23.481 4.258 1.00 98.88 91 LEU A O 1
ATOM 671 N N . SER A 1 92 ? -9.927 23.908 4.815 1.00 98.81 92 SER A N 1
ATOM 672 C CA . SER A 1 92 ? -10.063 23.530 6.226 1.00 98.81 92 SER A CA 1
ATOM 673 C C . SER A 1 92 ? -11.121 24.386 6.937 1.00 98.81 92 SER A C 1
ATOM 675 O O . SER A 1 92 ? -12.023 23.841 7.577 1.00 98.81 92 SER A O 1
ATOM 677 N N . ALA A 1 93 ? -11.075 25.712 6.752 1.00 98.81 93 ALA A N 1
ATOM 678 C CA . ALA A 1 93 ? -12.061 26.636 7.313 1.00 98.81 93 ALA A CA 1
ATOM 679 C C . ALA A 1 93 ? -13.465 26.410 6.729 1.00 98.81 93 ALA A C 1
ATOM 681 O O . ALA A 1 93 ? -14.424 26.272 7.482 1.00 98.81 93 ALA A O 1
ATOM 682 N N . MET A 1 94 ? -13.588 26.265 5.403 1.00 98.81 94 MET A N 1
ATOM 683 C CA . MET A 1 94 ? -14.862 25.965 4.738 1.00 98.81 94 MET A CA 1
ATOM 684 C C . MET A 1 94 ? -15.542 24.724 5.330 1.00 98.81 94 MET A C 1
ATOM 686 O O . MET A 1 94 ? -16.756 24.737 5.537 1.00 98.81 94 MET A O 1
ATOM 690 N N . ALA A 1 95 ? -14.778 23.664 5.605 1.00 98.88 95 ALA A N 1
ATOM 691 C CA . ALA A 1 95 ? -15.302 22.434 6.189 1.00 98.88 95 ALA A CA 1
ATOM 692 C C . ALA A 1 95 ? -15.729 22.620 7.656 1.00 98.88 95 ALA A C 1
ATOM 694 O O . ALA A 1 95 ? -16.845 22.234 8.017 1.00 98.88 95 ALA A O 1
ATOM 695 N N . ALA A 1 96 ? -14.880 23.253 8.476 1.00 98.81 96 ALA A N 1
ATOM 696 C CA . ALA A 1 96 ? -15.133 23.490 9.899 1.00 98.81 96 ALA A CA 1
ATOM 697 C C . ALA A 1 96 ? -16.320 24.434 10.145 1.00 98.81 96 ALA A C 1
ATOM 699 O O . ALA A 1 96 ? -17.237 24.101 10.901 1.00 98.81 96 ALA A O 1
ATOM 700 N N . ASP A 1 97 ? -16.336 25.586 9.473 1.00 98.69 97 ASP A N 1
ATOM 701 C CA . ASP A 1 97 ? -17.340 26.637 9.675 1.00 98.69 97 ASP A CA 1
ATOM 702 C C . ASP A 1 97 ? -18.745 26.152 9.300 1.00 98.69 97 ASP A C 1
ATOM 704 O O . ASP A 1 97 ? -19.742 26.539 9.915 1.00 98.69 97 ASP A O 1
ATOM 708 N N . ASN A 1 98 ? -18.826 25.251 8.318 1.00 98.81 98 ASN A N 1
ATOM 709 C CA . ASN A 1 98 ? -20.085 24.713 7.812 1.00 98.81 98 ASN A CA 1
ATOM 710 C C . ASN A 1 98 ? -20.435 23.320 8.365 1.00 98.81 98 ASN A C 1
ATOM 712 O O . ASN A 1 98 ? -21.552 22.845 8.140 1.00 98.81 98 ASN A O 1
ATOM 716 N N . LYS A 1 99 ? -19.523 22.676 9.108 1.00 98.56 99 LYS A N 1
ATOM 717 C CA . LYS A 1 99 ? -19.664 21.315 9.660 1.00 98.56 99 LYS A CA 1
ATOM 718 C C . LYS A 1 99 ? -20.023 20.284 8.587 1.00 98.56 99 LYS A C 1
ATOM 720 O O . LYS A 1 99 ? -21.018 19.559 8.699 1.00 98.56 99 LYS A O 1
ATOM 725 N N . VAL A 1 100 ? -19.224 20.247 7.526 1.00 98.81 100 VAL A N 1
ATOM 726 C CA . VAL A 1 100 ? -19.419 19.368 6.363 1.00 98.81 100 VAL A CA 1
ATOM 727 C C . VAL A 1 100 ? -18.170 18.547 6.074 1.00 98.81 100 VAL A C 1
ATOM 729 O O . VAL A 1 100 ? -17.055 18.972 6.360 1.00 98.81 100 VAL A O 1
ATOM 732 N N . TYR A 1 101 ? -18.357 17.393 5.442 1.00 98.88 101 TYR A N 1
ATOM 733 C CA . TYR A 1 101 ? -17.274 16.728 4.731 1.00 98.88 101 TYR A CA 1
ATOM 734 C C . TYR A 1 101 ? -17.042 17.458 3.408 1.00 98.88 101 TYR A C 1
ATOM 736 O O . TYR A 1 101 ? -17.960 17.570 2.590 1.00 98.88 101 TYR A O 1
ATOM 744 N N . LEU A 1 102 ? -15.828 17.958 3.194 1.00 98.94 102 LEU A N 1
ATOM 745 C CA . LEU A 1 102 ? -15.476 18.720 1.997 1.00 98.94 102 LEU A CA 1
ATOM 746 C C . LEU A 1 102 ? -14.455 17.949 1.164 1.00 98.94 102 LEU A C 1
ATOM 748 O O . LEU A 1 102 ? -13.319 17.746 1.592 1.00 98.94 102 LEU A O 1
ATOM 752 N N . ILE A 1 103 ? -14.852 17.559 -0.046 1.00 98.88 103 ILE A N 1
ATOM 753 C CA . ILE A 1 103 ? -13.941 17.087 -1.086 1.00 98.88 103 ILE A CA 1
ATOM 754 C C . ILE A 1 103 ? -13.491 18.337 -1.836 1.00 98.88 103 ILE A C 1
ATOM 756 O O . ILE A 1 103 ? -14.228 18.878 -2.665 1.00 98.88 103 ILE A O 1
ATOM 760 N N . GLY A 1 104 ? -12.291 18.814 -1.513 1.00 98.38 104 GLY A N 1
ATOM 761 C CA . GLY A 1 104 ? -11.713 20.077 -1.972 1.00 98.38 104 GLY A CA 1
ATOM 762 C C . GLY A 1 104 ? -11.266 20.076 -3.431 1.00 98.38 104 GLY A C 1
ATOM 763 O O . GLY A 1 104 ? -10.205 20.609 -3.742 1.00 98.38 104 GLY A O 1
ATOM 764 N N . GLY A 1 105 ? -12.040 19.439 -4.310 1.00 98.25 105 GLY A N 1
ATOM 765 C CA . GLY A 1 105 ? -11.793 19.407 -5.739 1.00 98.25 105 GLY A CA 1
ATOM 766 C C . GLY A 1 105 ? -10.401 18.901 -6.055 1.00 98.25 105 GLY A C 1
ATOM 767 O O . GLY A 1 105 ? -10.032 17.813 -5.613 1.00 98.25 105 GLY A O 1
ATOM 768 N N . SER A 1 106 ? -9.617 19.702 -6.764 1.00 98.50 106 SER A N 1
ATOM 769 C CA . SER A 1 106 ? -8.166 19.555 -6.734 1.00 98.50 106 SER A CA 1
ATOM 770 C C . SER A 1 106 ? -7.437 20.881 -6.907 1.00 98.50 106 SER A C 1
ATOM 772 O O . SER A 1 106 ? -8.022 21.874 -7.347 1.00 98.50 106 SER A O 1
ATOM 774 N N . ILE A 1 107 ? -6.151 20.883 -6.568 1.00 98.38 107 ILE A N 1
ATOM 775 C CA . ILE A 1 107 ? -5.226 22.000 -6.756 1.00 98.38 107 ILE A CA 1
ATOM 776 C C . ILE A 1 107 ? -3.890 21.488 -7.315 1.00 98.38 107 ILE A C 1
ATOM 778 O O . ILE A 1 107 ? -3.536 20.327 -7.080 1.00 98.38 107 ILE A O 1
ATOM 782 N N . PRO A 1 108 ? -3.118 22.326 -8.027 1.00 97.88 108 PRO A N 1
ATOM 783 C CA . PRO A 1 108 ? -1.734 22.004 -8.340 1.00 97.88 108 PRO A CA 1
ATOM 784 C C . PRO A 1 108 ? -0.901 21.996 -7.046 1.00 97.88 108 PRO A C 1
ATOM 786 O O . PRO A 1 108 ? -0.928 22.947 -6.265 1.00 97.88 108 PRO A O 1
ATOM 789 N N . GLU A 1 109 ? -0.174 20.914 -6.804 1.00 97.88 109 GLU A N 1
ATOM 790 C CA . GLU A 1 109 ? 0.713 20.722 -5.655 1.00 97.88 109 GLU A CA 1
ATOM 791 C C . GLU A 1 109 ? 2.169 20.766 -6.121 1.00 97.88 109 GLU A C 1
ATOM 793 O O . GLU A 1 109 ? 2.513 20.115 -7.106 1.00 97.88 109 GLU A O 1
ATOM 798 N N . ALA A 1 110 ? 3.026 21.482 -5.395 1.00 97.12 110 ALA A N 1
ATOM 799 C CA . ALA A 1 110 ? 4.476 21.403 -5.529 1.00 97.12 110 ALA A CA 1
ATOM 800 C C . ALA A 1 110 ? 5.050 20.506 -4.426 1.00 97.12 110 ALA A C 1
ATOM 802 O O . ALA A 1 110 ? 4.742 20.676 -3.244 1.00 97.12 110 ALA A O 1
ATOM 803 N N . ASP A 1 111 ? 5.907 19.565 -4.811 1.00 93.25 111 ASP A N 1
ATOM 804 C CA . ASP A 1 111 ? 6.586 18.660 -3.893 1.00 93.25 111 ASP A CA 1
ATOM 805 C C . ASP A 1 111 ? 8.076 19.018 -3.799 1.00 93.25 111 ASP A C 1
ATOM 807 O O . ASP A 1 111 ? 8.851 18.628 -4.679 1.00 93.25 111 ASP A O 1
ATOM 811 N N . PRO A 1 112 ? 8.502 19.769 -2.767 1.00 86.75 112 PRO A N 1
ATOM 812 C CA . PRO A 1 112 ? 9.872 20.269 -2.672 1.00 86.75 112 PRO A CA 1
ATOM 813 C C . PRO A 1 112 ? 10.906 19.144 -2.539 1.00 86.75 112 PRO A C 1
ATOM 815 O O . PRO A 1 112 ? 12.032 19.310 -2.998 1.00 86.75 112 PRO A O 1
ATOM 818 N N . ASP A 1 113 ? 10.518 17.992 -1.982 1.00 83.31 113 ASP A N 1
ATOM 819 C CA . ASP A 1 113 ? 11.413 16.847 -1.781 1.00 83.31 113 ASP A CA 1
ATOM 820 C C . ASP A 1 113 ? 11.797 16.173 -3.104 1.00 83.31 113 ASP A C 1
ATOM 822 O O . ASP A 1 113 ? 12.905 15.661 -3.258 1.00 83.31 113 ASP A O 1
ATOM 826 N N . SER A 1 114 ? 10.875 16.157 -4.071 1.00 84.75 114 SER A N 1
ATOM 827 C CA . SER A 1 114 ? 11.074 15.491 -5.362 1.00 84.75 114 SER A CA 1
ATOM 828 C C . SER A 1 114 ? 11.255 16.456 -6.535 1.00 84.75 114 SER A C 1
ATOM 830 O O . SER A 1 114 ? 11.628 16.019 -7.624 1.00 84.75 114 SER A O 1
ATOM 832 N N . GLY A 1 115 ? 10.976 17.748 -6.337 1.00 88.56 115 GLY A N 1
ATOM 833 C CA . GLY A 1 115 ? 10.938 18.759 -7.396 1.00 88.56 115 GLY A CA 1
ATOM 834 C C . GLY A 1 115 ? 9.793 18.564 -8.397 1.00 88.56 115 GLY A C 1
ATOM 835 O O . GLY A 1 115 ? 9.829 19.144 -9.481 1.00 88.56 115 GLY A O 1
ATOM 836 N N . LYS A 1 116 ? 8.802 17.723 -8.073 1.00 92.81 116 LYS A N 1
ATOM 837 C CA . LYS A 1 116 ? 7.690 17.356 -8.963 1.00 92.81 116 LYS A CA 1
ATOM 838 C C . LYS A 1 116 ? 6.421 18.133 -8.630 1.00 92.81 116 LYS A C 1
ATOM 840 O O . LYS A 1 116 ? 6.210 18.540 -7.489 1.00 92.81 116 LYS A O 1
ATOM 845 N N . TYR A 1 117 ? 5.546 18.260 -9.624 1.00 96.31 117 TYR A N 1
ATOM 846 C CA . TYR A 1 117 ? 4.205 18.814 -9.455 1.00 96.31 117 TYR A CA 1
ATOM 847 C C . TYR A 1 117 ? 3.147 17.716 -9.529 1.00 96.31 117 TYR A C 1
ATOM 849 O O . TYR A 1 117 ? 3.318 16.743 -10.260 1.00 96.31 117 TYR A O 1
ATOM 857 N N . PHE A 1 118 ? 2.044 17.870 -8.807 1.00 97.50 118 PHE A N 1
ATOM 858 C CA . PHE A 1 118 ? 0.934 16.915 -8.789 1.00 97.50 118 PHE A CA 1
ATOM 859 C C . PHE A 1 118 ? -0.408 17.640 -8.919 1.00 97.50 118 PHE A C 1
ATOM 861 O O . PHE A 1 118 ? -0.510 18.834 -8.656 1.00 97.50 118 PHE A O 1
ATOM 868 N N . ASN A 1 119 ? -1.448 16.920 -9.335 1.00 98.19 119 ASN A N 1
ATOM 869 C CA . ASN A 1 119 ? -2.834 17.382 -9.263 1.00 98.19 119 ASN A CA 1
ATOM 870 C C . ASN A 1 119 ? -3.491 16.680 -8.072 1.00 98.19 119 ASN A C 1
ATOM 872 O O . ASN A 1 119 ? -3.652 15.457 -8.097 1.00 98.19 119 ASN A O 1
ATOM 876 N N . THR A 1 120 ? -3.796 17.439 -7.019 1.00 98.50 120 THR A N 1
ATOM 877 C CA . THR A 1 120 ? -4.053 16.882 -5.687 1.00 98.50 120 THR A CA 1
ATOM 878 C C . THR A 1 120 ? -5.395 17.333 -5.133 1.00 98.50 120 THR A C 1
ATOM 880 O O . THR A 1 120 ? -5.658 18.525 -5.003 1.00 98.50 120 THR A O 1
ATOM 883 N N . SER A 1 121 ? -6.241 16.372 -4.771 1.00 98.62 121 SER A N 1
ATOM 884 C CA . SER A 1 121 ? -7.465 16.585 -4.000 1.00 98.62 121 SER A CA 1
ATOM 885 C C . SER A 1 121 ? -7.166 16.537 -2.505 1.00 98.62 121 SER A C 1
ATOM 887 O O . SER A 1 121 ? -6.422 15.666 -2.053 1.00 98.62 121 SER A O 1
ATOM 889 N N . LEU A 1 122 ? -7.760 17.445 -1.734 1.00 98.56 122 LEU A N 1
ATOM 890 C CA . LEU A 1 122 ? -7.693 17.467 -0.272 1.00 98.56 122 LEU A CA 1
ATOM 891 C C . LEU A 1 122 ? -9.085 17.198 0.296 1.00 98.56 122 LEU A C 1
ATOM 893 O O . LEU A 1 122 ? -10.051 17.835 -0.123 1.00 98.56 122 LEU A O 1
ATOM 897 N N . ILE A 1 123 ? -9.193 16.269 1.244 1.00 98.75 123 ILE A N 1
ATOM 898 C CA . ILE A 1 123 ? -10.472 15.864 1.824 1.00 98.75 123 ILE A CA 1
ATOM 899 C C . ILE A 1 123 ? -10.485 16.229 3.301 1.00 98.75 123 ILE A C 1
ATOM 901 O O . ILE A 1 123 ? -9.652 15.746 4.067 1.00 98.75 123 ILE A O 1
ATOM 905 N N . PHE A 1 124 ? -11.444 17.058 3.704 1.00 98.75 124 PHE A N 1
ATOM 906 C CA . PHE A 1 124 ? -11.563 17.574 5.066 1.00 98.75 124 PHE A CA 1
ATOM 907 C C . PHE A 1 124 ? -12.813 17.051 5.770 1.00 98.75 124 PHE A C 1
ATOM 909 O O . PHE A 1 124 ? -13.869 16.870 5.156 1.00 98.75 124 PHE A O 1
ATOM 916 N N . GLY A 1 125 ? -12.677 16.811 7.072 1.00 98.62 125 GLY A N 1
ATOM 917 C CA . GLY A 1 125 ? -13.779 16.481 7.964 1.00 98.62 125 GLY A CA 1
ATOM 918 C C . GLY A 1 125 ? -14.519 17.725 8.463 1.00 98.62 125 GLY A C 1
ATOM 919 O O . GLY A 1 125 ? -14.024 18.844 8.314 1.00 98.62 125 GLY A O 1
ATOM 920 N N . PRO A 1 126 ? -15.678 17.541 9.119 1.00 98.50 126 PRO A N 1
ATOM 921 C CA . PRO A 1 126 ? -16.502 18.634 9.642 1.00 98.50 126 PRO A CA 1
ATOM 922 C C . PRO A 1 126 ? -15.838 19.433 10.773 1.00 98.50 126 PRO A C 1
ATOM 924 O O . PRO A 1 126 ? -16.372 20.459 11.182 1.00 98.50 126 PRO A O 1
ATOM 927 N N . ASP A 1 127 ? -14.701 18.972 11.299 1.00 98.06 127 ASP A N 1
ATOM 928 C CA . ASP A 1 127 ? -13.864 19.688 12.265 1.00 98.06 127 ASP A CA 1
ATOM 929 C C . ASP A 1 127 ? -12.717 20.474 11.600 1.00 98.06 127 ASP A C 1
ATOM 931 O O . ASP A 1 127 ? -11.869 21.035 12.294 1.00 98.06 127 ASP A O 1
ATOM 935 N N . GLY A 1 128 ? -12.668 20.500 10.265 1.00 98.00 128 GLY A N 1
ATOM 936 C CA . GLY A 1 128 ? -11.617 21.147 9.483 1.00 98.00 128 GLY A CA 1
ATOM 937 C C . GLY A 1 128 ? -10.315 20.356 9.399 1.00 98.00 128 GLY A C 1
ATOM 938 O O . GLY A 1 128 ? -9.358 20.847 8.795 1.00 98.00 128 GLY A O 1
ATOM 939 N N . LYS A 1 129 ? -10.230 19.146 9.967 1.00 97.88 129 LYS A N 1
ATOM 940 C CA . LYS A 1 129 ? -9.022 18.320 9.849 1.00 97.88 129 LYS A CA 1
ATOM 941 C C . LYS A 1 129 ? -8.949 17.651 8.485 1.00 97.88 129 LYS A C 1
ATOM 943 O O . LYS A 1 129 ? -9.956 17.187 7.952 1.00 97.88 129 LYS A O 1
ATOM 948 N N . LEU A 1 130 ? -7.737 17.565 7.942 1.00 98.00 130 LEU A N 1
ATOM 949 C CA . LEU A 1 130 ? -7.476 16.772 6.746 1.00 98.00 130 LEU A CA 1
ATOM 950 C C . LEU A 1 130 ? -7.678 15.287 7.081 1.00 98.00 130 LEU A C 1
ATOM 952 O O . LEU A 1 130 ? -6.993 14.751 7.950 1.00 98.00 130 LEU A O 1
ATOM 956 N N . LEU A 1 131 ? -8.609 14.635 6.389 1.00 95.81 131 LEU A N 1
ATOM 957 C CA . LEU A 1 131 ? -8.863 13.198 6.497 1.00 95.81 131 LEU A CA 1
ATOM 958 C C . LEU A 1 131 ? -7.971 12.408 5.545 1.00 95.81 131 LEU A C 1
ATOM 960 O O . LEU A 1 131 ? -7.447 11.362 5.916 1.00 95.81 131 LEU A O 1
ATOM 964 N N . ASP A 1 132 ? -7.819 12.901 4.315 1.00 96.81 132 ASP A N 1
ATOM 965 C CA . ASP A 1 132 ? -6.971 12.286 3.302 1.00 96.81 132 ASP A CA 1
ATOM 966 C C . ASP A 1 132 ? -6.586 13.301 2.207 1.00 96.81 132 ASP A C 1
ATOM 968 O O . ASP A 1 132 ? -7.177 14.376 2.089 1.00 96.81 132 ASP A O 1
ATOM 972 N N . ASN A 1 133 ? -5.605 12.952 1.381 1.00 95.00 133 ASN A N 1
ATOM 973 C CA . ASN A 1 133 ? -5.279 13.630 0.127 1.00 95.00 133 ASN A CA 1
ATOM 974 C C . ASN A 1 133 ? -5.204 12.613 -1.019 1.00 95.00 133 ASN A C 1
ATOM 976 O O . ASN A 1 133 ? -4.944 11.436 -0.802 1.00 95.00 133 ASN A O 1
ATOM 980 N N . PHE A 1 134 ? -5.412 13.038 -2.257 1.00 97.50 134 PHE A N 1
ATOM 981 C CA . PHE A 1 134 ? -5.330 12.149 -3.412 1.00 97.50 134 PHE A CA 1
ATOM 982 C C . PHE A 1 134 ? -4.626 12.847 -4.565 1.00 97.50 134 PHE A C 1
ATOM 984 O O . PHE A 1 134 ? -5.136 13.830 -5.092 1.00 97.50 134 PHE A O 1
ATOM 991 N N . ARG A 1 135 ? -3.467 12.323 -4.970 1.00 98.00 135 ARG A N 1
ATOM 992 C CA . ARG A 1 135 ? -2.762 12.741 -6.187 1.00 98.00 135 ARG A CA 1
ATOM 993 C C . ARG A 1 135 ? -3.323 11.956 -7.373 1.00 98.00 135 ARG A C 1
ATOM 995 O O . ARG A 1 135 ? -3.319 10.727 -7.320 1.00 98.00 135 ARG A O 1
ATOM 1002 N N . LYS A 1 136 ? -3.761 12.650 -8.428 1.00 98.06 136 LYS A N 1
ATOM 1003 C CA . LYS A 1 136 ? -4.269 12.072 -9.686 1.00 98.06 136 LYS A CA 1
ATOM 1004 C C . LYS A 1 136 ? -3.316 10.996 -10.197 1.00 98.06 136 LYS A C 1
ATOM 1006 O O . LYS A 1 136 ? -2.123 11.262 -10.352 1.00 98.06 136 LYS A O 1
ATOM 1011 N N . ILE A 1 137 ? -3.821 9.787 -10.424 1.00 95.88 137 ILE A N 1
ATOM 1012 C CA . ILE A 1 137 ? -2.969 8.633 -10.753 1.00 95.88 137 ILE A CA 1
ATOM 1013 C C . ILE A 1 137 ? -2.848 8.416 -12.268 1.00 95.88 137 ILE A C 1
ATOM 1015 O O . ILE A 1 137 ? -1.802 7.969 -12.731 1.00 95.88 137 ILE A O 1
ATOM 1019 N N . HIS A 1 138 ? -3.864 8.793 -13.052 1.00 96.75 138 HIS A N 1
ATOM 1020 C CA . HIS A 1 138 ? -3.810 8.772 -14.512 1.00 96.75 138 HIS A CA 1
ATOM 1021 C C . HIS A 1 138 ? -3.801 10.198 -15.066 1.00 96.75 138 HIS A C 1
ATOM 1023 O O . HIS A 1 138 ? -4.797 10.921 -14.997 1.00 96.75 138 HIS A O 1
ATOM 1029 N N . LEU A 1 139 ? -2.666 10.596 -15.637 1.00 92.06 139 LEU A N 1
ATOM 1030 C CA . LEU A 1 139 ? -2.486 11.914 -16.241 1.00 92.06 139 LEU A CA 1
ATOM 1031 C C . LEU A 1 139 ? -3.189 11.995 -17.604 1.00 92.06 139 LEU A C 1
ATOM 1033 O O . LEU A 1 139 ? -3.221 11.022 -18.364 1.00 92.06 139 LEU A O 1
ATOM 1037 N N . PHE A 1 140 ? -3.779 13.152 -17.904 1.00 87.44 140 PHE A N 1
ATOM 1038 C CA . PHE A 1 140 ? -4.475 13.403 -19.166 1.00 87.44 140 PHE A CA 1
ATOM 1039 C C . PHE A 1 140 ? -3.481 13.678 -20.299 1.00 87.44 140 PHE A C 1
ATOM 1041 O O . PHE A 1 140 ? -3.184 14.827 -20.625 1.00 87.44 140 PHE A O 1
ATOM 1048 N N . ASP A 1 141 ? -2.996 12.598 -20.907 1.00 84.06 141 ASP A N 1
ATOM 1049 C CA . ASP A 1 141 ? -2.171 12.632 -22.111 1.00 84.06 141 ASP A CA 1
ATOM 1050 C C . ASP A 1 141 ? -2.999 12.178 -23.310 1.00 84.06 141 ASP A C 1
ATOM 1052 O O . ASP A 1 141 ? -3.189 10.985 -23.558 1.00 84.06 141 ASP A O 1
ATOM 1056 N N . VAL A 1 142 ? -3.536 13.144 -24.048 1.00 80.00 142 VAL A N 1
ATOM 1057 C CA . VAL A 1 142 ? -4.378 12.901 -25.215 1.00 80.00 142 VAL A CA 1
ATOM 1058 C C . VAL A 1 142 ? -3.920 13.762 -26.377 1.00 80.00 142 VAL A C 1
ATOM 1060 O O . VAL A 1 142 ? -3.776 14.976 -26.265 1.00 80.00 142 VAL A O 1
ATOM 1063 N N . ASP A 1 143 ? -3.748 13.111 -27.522 1.00 80.44 143 ASP A N 1
ATOM 1064 C CA . ASP A 1 143 ? -3.478 13.753 -28.799 1.00 80.44 143 ASP A CA 1
ATOM 1065 C C . ASP A 1 143 ? -4.515 13.272 -29.818 1.00 80.44 143 ASP A C 1
ATOM 1067 O O . ASP A 1 143 ? -4.447 12.154 -30.328 1.00 80.44 143 ASP A O 1
ATOM 1071 N N . ILE A 1 144 ? -5.544 14.089 -30.043 1.00 76.00 144 ILE A N 1
ATOM 1072 C CA . ILE A 1 144 ? -6.572 13.876 -31.060 1.00 76.00 144 ILE A CA 1
ATOM 1073 C C . ILE A 1 144 ? -6.257 14.839 -32.208 1.00 76.00 144 ILE A C 1
ATOM 1075 O O . ILE A 1 144 ? -6.560 16.036 -32.081 1.00 76.00 144 ILE A O 1
ATOM 1079 N N . PRO A 1 145 ? -5.702 14.338 -33.330 1.00 75.00 145 PRO A N 1
ATOM 1080 C CA . PRO A 1 145 ? -5.285 15.171 -34.450 1.00 75.00 145 PRO A CA 1
ATOM 1081 C C . PRO A 1 145 ? -6.381 16.147 -34.889 1.00 75.00 145 PRO A C 1
ATOM 1083 O O . PRO A 1 145 ? -7.514 15.752 -35.173 1.00 75.00 145 PRO A O 1
ATOM 1086 N N . GLY A 1 146 ? -6.044 17.439 -34.913 1.00 72.62 146 GLY A N 1
ATOM 1087 C CA . GLY A 1 146 ? -6.942 18.514 -35.342 1.00 72.62 146 GLY A CA 1
ATOM 1088 C C . GLY A 1 146 ? -8.089 18.860 -34.381 1.00 72.62 146 GLY A C 1
ATOM 1089 O O . GLY A 1 146 ? -8.941 19.661 -34.759 1.00 72.62 146 GLY A O 1
ATOM 1090 N N . LYS A 1 147 ? -8.148 18.286 -33.167 1.00 75.56 147 LYS A N 1
ATOM 1091 C CA . LYS A 1 147 ? -9.194 18.600 -32.172 1.00 75.56 147 LYS A CA 1
ATOM 1092 C C . LYS A 1 147 ? -8.638 19.033 -30.820 1.00 75.56 147 LYS A C 1
ATOM 1094 O O . LYS A 1 147 ? -8.955 20.125 -30.364 1.00 75.56 147 LYS A O 1
ATOM 1099 N N . VAL A 1 148 ? -7.868 18.170 -30.156 1.00 71.75 148 VAL A N 1
ATOM 1100 C CA . VAL A 1 148 ? -7.366 18.410 -28.793 1.00 71.75 148 VAL A CA 1
ATOM 1101 C C . VAL A 1 148 ? -6.015 17.729 -28.634 1.00 71.75 148 VAL A C 1
ATOM 1103 O O . VAL A 1 148 ? -5.943 16.510 -28.742 1.00 71.75 148 VAL A O 1
ATOM 1106 N N . THR A 1 149 ? -4.991 18.502 -28.289 1.00 76.31 149 THR A N 1
ATOM 1107 C CA . THR A 1 149 ? -3.711 17.986 -27.796 1.00 76.31 149 THR A CA 1
ATOM 1108 C C . THR A 1 149 ? -3.499 18.548 -26.394 1.00 76.31 149 THR A C 1
ATOM 1110 O O . THR A 1 149 ? -3.483 19.765 -26.207 1.00 76.31 149 THR A O 1
ATOM 1113 N N . PHE A 1 150 ? -3.397 17.670 -25.403 1.00 77.88 150 PHE A N 1
ATOM 1114 C CA . PHE A 1 150 ? -3.147 18.017 -24.007 1.00 77.88 150 PHE A CA 1
ATOM 1115 C C . PHE A 1 150 ? -2.274 16.925 -23.390 1.00 77.88 150 PHE A C 1
ATOM 1117 O O . PHE A 1 150 ? -2.596 15.747 -23.521 1.00 77.88 150 PHE A O 1
ATOM 1124 N N . ARG A 1 151 ? -1.159 17.303 -22.763 1.00 84.25 151 ARG A N 1
ATOM 1125 C CA . ARG A 1 151 ? -0.229 16.372 -22.116 1.00 84.25 151 ARG A CA 1
ATOM 1126 C C . ARG A 1 151 ? 0.080 16.858 -20.713 1.00 84.25 151 ARG A C 1
ATOM 1128 O O . ARG A 1 151 ? 0.949 17.707 -20.519 1.00 84.25 151 ARG A O 1
ATOM 1135 N N . GLU A 1 152 ? -0.670 16.356 -19.738 1.00 84.62 152 GLU A N 1
ATOM 1136 C CA . GLU A 1 152 ? -0.421 16.659 -18.326 1.00 84.62 152 GLU A CA 1
ATOM 1137 C C . GLU A 1 152 ? 0.965 16.191 -17.887 1.00 84.62 152 GLU A C 1
ATOM 1139 O O . GLU A 1 152 ? 1.598 16.881 -17.088 1.00 84.62 152 GLU A O 1
ATOM 1144 N N . SER A 1 153 ? 1.455 15.067 -18.419 1.00 86.00 153 SER A N 1
ATOM 1145 C CA . SER A 1 153 ? 2.736 14.468 -18.017 1.00 86.00 153 SER A CA 1
ATOM 1146 C C . SER A 1 153 ? 3.977 15.286 -18.368 1.00 86.00 153 SER A C 1
ATOM 1148 O O . SER A 1 153 ? 5.050 15.019 -17.831 1.00 86.00 153 SER A O 1
ATOM 1150 N N . GLU A 1 154 ? 3.851 16.316 -19.210 1.00 87.25 154 GLU A N 1
ATOM 1151 C CA . GLU A 1 154 ? 4.943 17.263 -19.465 1.00 87.25 154 GLU A CA 1
ATOM 1152 C C . GLU A 1 154 ? 5.267 18.122 -18.231 1.00 87.25 154 GLU A C 1
ATOM 1154 O O . GLU A 1 154 ? 6.367 18.663 -18.132 1.00 87.25 154 GLU A O 1
ATOM 1159 N N . VAL A 1 155 ? 4.322 18.252 -17.290 1.00 87.06 155 VAL A N 1
ATOM 1160 C CA . VAL A 1 155 ? 4.459 19.117 -16.105 1.00 87.06 155 VAL A CA 1
ATOM 1161 C C . VAL A 1 155 ? 4.134 18.381 -14.806 1.00 87.06 155 VAL A C 1
ATOM 1163 O O . VAL A 1 155 ? 4.817 18.573 -13.800 1.00 87.06 155 VAL A O 1
ATOM 1166 N N . LEU A 1 156 ? 3.095 17.549 -14.806 1.00 91.94 156 LEU A N 1
ATOM 1167 C CA . LEU A 1 156 ? 2.614 16.833 -13.631 1.00 91.94 156 LEU A CA 1
ATOM 1168 C C . LEU A 1 156 ? 3.202 15.424 -13.541 1.00 91.94 156 LEU A C 1
ATOM 1170 O O . LEU A 1 156 ? 3.515 14.774 -14.532 1.00 91.94 156 LEU A O 1
ATOM 1174 N N . SER A 1 157 ? 3.297 14.928 -12.316 1.00 93.94 157 SER A N 1
ATOM 1175 C CA . SER A 1 157 ? 3.622 13.550 -11.978 1.00 93.94 157 SER A CA 1
ATOM 1176 C C . SER A 1 157 ? 2.389 12.827 -11.442 1.00 93.94 157 SER A C 1
ATOM 1178 O O . SER A 1 157 ? 1.524 13.427 -10.804 1.00 93.94 157 SER A O 1
ATOM 1180 N N . ALA A 1 158 ? 2.317 11.522 -11.696 1.00 93.62 158 ALA A N 1
ATOM 1181 C CA . ALA A 1 158 ? 1.226 10.681 -11.224 1.00 93.62 158 ALA A CA 1
ATOM 1182 C C . ALA A 1 158 ? 1.333 10.396 -9.717 1.00 93.62 158 ALA A C 1
ATOM 1184 O O . ALA A 1 158 ? 2.425 10.211 -9.170 1.00 93.62 158 ALA A O 1
ATOM 1185 N N . GLY A 1 159 ? 0.183 10.319 -9.050 1.00 90.56 159 GLY A N 1
ATOM 1186 C CA . GLY A 1 159 ? 0.049 9.703 -7.735 1.00 90.56 159 GLY A CA 1
ATOM 1187 C C . GLY A 1 159 ? 0.208 8.182 -7.784 1.00 90.56 159 GLY A C 1
ATOM 1188 O O . GLY A 1 159 ? 0.331 7.578 -8.846 1.00 90.56 159 GLY A O 1
ATOM 1189 N N . ASN A 1 160 ? 0.184 7.544 -6.614 1.00 88.50 160 ASN A N 1
ATOM 1190 C CA . ASN A 1 160 ? 0.507 6.120 -6.473 1.00 88.50 160 ASN A CA 1
ATOM 1191 C C . ASN A 1 160 ? -0.455 5.332 -5.565 1.00 88.50 160 ASN A C 1
ATOM 1193 O O . ASN A 1 160 ? -0.127 4.220 -5.152 1.00 88.50 160 ASN A O 1
ATOM 1197 N N . ARG A 1 161 ? -1.626 5.882 -5.217 1.00 88.75 161 ARG A N 1
ATOM 1198 C CA . ARG A 1 161 ? -2.586 5.212 -4.326 1.00 88.75 161 ARG A CA 1
ATOM 1199 C C . ARG A 1 161 ? -4.030 5.577 -4.628 1.00 88.75 161 ARG A C 1
ATOM 1201 O O . ARG A 1 161 ? -4.300 6.647 -5.152 1.00 88.75 161 ARG A O 1
ATOM 1208 N N . ILE A 1 162 ? -4.949 4.711 -4.209 1.00 86.31 162 ILE A N 1
ATOM 1209 C CA . ILE A 1 162 ? -6.393 4.980 -4.178 1.00 86.31 162 ILE A CA 1
ATOM 1210 C C . ILE A 1 162 ? -6.733 5.644 -2.839 1.00 86.31 162 ILE A C 1
ATOM 1212 O O . ILE A 1 162 ? -6.299 5.155 -1.794 1.00 86.31 162 ILE A O 1
ATOM 1216 N N . ALA A 1 163 ? -7.520 6.721 -2.856 1.00 91.19 163 ALA A N 1
ATOM 1217 C CA . ALA A 1 163 ? -8.038 7.345 -1.639 1.00 91.19 163 ALA A CA 1
ATOM 1218 C C . ALA A 1 163 ? -9.389 6.731 -1.256 1.00 91.19 163 ALA A C 1
ATOM 1220 O O . ALA A 1 163 ? -10.361 6.843 -2.003 1.00 91.19 163 ALA A O 1
ATOM 1221 N N . LEU A 1 164 ? -9.432 6.080 -0.091 1.00 93.94 164 LEU A N 1
ATOM 1222 C CA . LEU A 1 164 ? -10.641 5.554 0.543 1.00 93.94 164 LEU A CA 1
ATOM 1223 C C . LEU A 1 164 ? -10.848 6.306 1.850 1.00 93.94 164 LEU A C 1
ATOM 1225 O O . LEU A 1 164 ? -10.120 6.084 2.816 1.00 93.94 164 LEU A O 1
ATOM 1229 N N . VAL A 1 165 ? -11.837 7.192 1.874 1.00 95.50 165 VAL A N 1
ATOM 1230 C CA . VAL A 1 165 ? -12.051 8.111 2.992 1.00 95.50 165 VAL A CA 1
ATOM 1231 C C . VAL A 1 165 ? -13.250 7.645 3.802 1.00 95.50 165 VAL A C 1
ATOM 1233 O O . VAL A 1 165 ? -14.351 7.496 3.273 1.00 95.50 165 VAL A O 1
ATOM 1236 N N . SER A 1 166 ? -13.026 7.378 5.087 1.00 95.19 166 SER A N 1
ATOM 1237 C CA . SER A 1 166 ? -14.068 6.934 6.012 1.00 95.19 166 SER A CA 1
ATOM 1238 C C . SER A 1 166 ? -14.755 8.128 6.664 1.00 95.19 166 SER A C 1
ATOM 1240 O O . SER A 1 166 ? -14.101 8.947 7.309 1.00 95.19 166 SER A O 1
ATOM 1242 N N . PHE A 1 167 ? -16.075 8.195 6.532 1.00 95.50 167 PHE A N 1
ATOM 1243 C CA . PHE A 1 167 ? -16.947 9.105 7.264 1.00 95.50 167 PHE A CA 1
ATOM 1244 C C . PHE A 1 167 ? -17.674 8.283 8.334 1.00 95.50 167 PHE A C 1
ATOM 1246 O O . PHE A 1 167 ? -18.511 7.449 7.971 1.00 95.50 167 PHE A O 1
ATOM 1253 N N . PRO A 1 168 ? -17.353 8.442 9.634 1.00 90.94 168 PRO A N 1
ATOM 1254 C CA . PRO A 1 168 ? -17.888 7.608 10.711 1.00 90.94 168 PRO A CA 1
ATOM 1255 C C . PRO A 1 168 ? -19.396 7.345 10.631 1.00 90.94 168 PRO A C 1
ATOM 1257 O O . PRO A 1 168 ? -19.827 6.195 10.788 1.00 90.94 168 PRO A O 1
ATOM 1260 N N . GLU A 1 169 ? -20.174 8.380 10.320 1.00 93.12 169 GLU A N 1
ATOM 1261 C CA . GLU A 1 169 ? -21.633 8.358 10.298 1.00 93.12 169 GLU A CA 1
ATOM 1262 C C . GLU A 1 169 ? -22.221 7.782 9.006 1.00 93.12 169 GLU A C 1
ATOM 1264 O O . GLU A 1 169 ? -23.303 7.207 9.047 1.00 93.12 169 GLU A O 1
ATOM 1269 N N . TYR A 1 170 ? -21.525 7.898 7.871 1.00 96.94 170 TYR A N 1
ATOM 1270 C CA . TYR A 1 170 ? -22.077 7.544 6.555 1.00 96.94 170 TYR A CA 1
ATOM 1271 C C . TYR A 1 170 ? -21.466 6.274 5.961 1.00 96.94 170 TYR A C 1
ATOM 1273 O O . TYR A 1 170 ? -22.181 5.489 5.351 1.00 96.94 170 TYR A O 1
ATOM 1281 N N . GLY A 1 171 ? -20.178 6.013 6.171 1.00 95.00 171 GLY A N 1
ATOM 1282 C CA . GLY A 1 171 ? -19.448 4.920 5.525 1.00 95.00 171 GLY A CA 1
ATOM 1283 C C . GLY A 1 171 ? -18.239 5.432 4.750 1.00 95.00 171 GLY A C 1
ATOM 1284 O O . GLY A 1 171 ? -17.734 6.518 5.016 1.00 95.00 171 GLY A O 1
ATOM 1285 N N . THR A 1 172 ? -17.755 4.650 3.790 1.00 97.25 172 THR A N 1
ATOM 1286 C CA . THR A 1 172 ? -16.547 4.987 3.024 1.00 97.25 172 THR A CA 1
ATOM 1287 C C . THR A 1 172 ? -16.900 5.535 1.646 1.00 97.25 172 THR A C 1
ATOM 1289 O O . THR A 1 172 ? -17.742 4.973 0.950 1.00 97.25 172 THR A O 1
ATOM 1292 N N . ILE A 1 173 ? -16.220 6.595 1.217 1.00 98.50 173 ILE A N 1
ATOM 1293 C CA . ILE A 1 173 ? -16.204 7.038 -0.182 1.00 98.50 173 ILE A CA 1
ATOM 1294 C C . ILE A 1 173 ? -14.831 6.787 -0.797 1.00 98.50 173 ILE A C 1
ATOM 1296 O O . ILE A 1 173 ? -13.843 6.604 -0.084 1.00 98.50 173 ILE A O 1
ATOM 1300 N N . ALA A 1 174 ? -14.755 6.837 -2.120 1.00 98.19 174 ALA A N 1
ATOM 1301 C CA . ALA A 1 174 ? -13.488 6.963 -2.823 1.00 98.19 174 ALA A CA 1
ATOM 1302 C C . ALA A 1 174 ? -13.431 8.262 -3.628 1.00 98.19 174 ALA A C 1
ATOM 1304 O O . ALA A 1 174 ? -14.452 8.734 -4.129 1.00 98.19 174 ALA A O 1
ATOM 1305 N N . VAL A 1 175 ? -12.228 8.819 -3.753 1.00 98.56 175 VAL A N 1
ATOM 1306 C CA . VAL A 1 175 ? -11.960 10.034 -4.532 1.00 98.56 175 VAL A CA 1
ATOM 1307 C C . VAL A 1 175 ? -10.956 9.709 -5.629 1.00 98.56 175 VAL A C 1
ATOM 1309 O O . VAL A 1 175 ? -9.950 9.045 -5.380 1.00 98.56 175 VAL A O 1
ATOM 1312 N N . ALA A 1 176 ? -11.253 10.166 -6.839 1.00 98.25 176 ALA A N 1
ATOM 1313 C CA . ALA A 1 176 ? -10.397 10.062 -8.012 1.00 98.25 176 ALA A CA 1
ATOM 1314 C C . ALA A 1 176 ? -10.563 11.320 -8.872 1.00 98.25 176 ALA A C 1
ATOM 1316 O O . ALA A 1 176 ? -11.576 11.999 -8.750 1.00 98.25 176 ALA A O 1
ATOM 1317 N N . ILE A 1 177 ? -9.602 11.675 -9.724 1.00 98.69 177 ILE A N 1
ATOM 1318 C CA . ILE A 1 177 ? -9.630 12.969 -10.423 1.00 98.69 177 ILE A CA 1
ATOM 1319 C C . ILE A 1 177 ? -9.772 12.753 -11.927 1.00 98.69 177 ILE A C 1
ATOM 1321 O O . ILE A 1 177 ? -8.919 12.142 -12.572 1.00 98.69 177 ILE A O 1
ATOM 1325 N N . CYS A 1 178 ? -10.831 13.326 -12.501 1.00 97.31 178 CYS A N 1
ATOM 1326 C CA . CYS A 1 178 ? -11.014 13.507 -13.938 1.00 97.31 178 CYS A CA 1
ATOM 1327 C C . CYS A 1 178 ? -10.729 12.265 -14.787 1.00 97.31 178 CYS A C 1
ATOM 1329 O O . CYS A 1 178 ? -11.562 11.369 -14.897 1.00 97.31 178 CYS A O 1
ATOM 1331 N N . TYR A 1 179 ? -9.547 12.215 -15.402 1.00 97.62 179 TYR A N 1
ATOM 1332 C CA . TYR A 1 179 ? -9.123 11.170 -16.321 1.00 97.62 179 TYR A CA 1
ATOM 1333 C C . TYR A 1 179 ? -9.103 9.777 -15.681 1.00 97.62 179 TYR A C 1
ATOM 1335 O O . TYR A 1 179 ? -9.329 8.791 -16.384 1.00 97.62 179 TYR A O 1
ATOM 1343 N N . ASP A 1 180 ? -8.975 9.697 -14.351 1.00 98.06 180 ASP A N 1
ATOM 1344 C CA . ASP A 1 180 ? -9.101 8.455 -13.585 1.00 98.06 180 ASP A CA 1
ATOM 1345 C C . ASP A 1 180 ? -10.431 7.728 -13.842 1.00 98.06 180 ASP A C 1
ATOM 1347 O O . ASP A 1 180 ? -10.485 6.500 -13.782 1.00 98.06 180 ASP A O 1
ATOM 1351 N N . ILE A 1 181 ? -11.508 8.443 -14.195 1.00 98.06 181 ILE A N 1
ATOM 1352 C CA . ILE A 1 181 ? -12.799 7.817 -14.512 1.00 98.06 181 ILE A CA 1
ATOM 1353 C C . ILE A 1 181 ? -12.715 6.885 -15.724 1.00 98.06 181 ILE A C 1
ATOM 1355 O O . ILE A 1 181 ? -13.525 5.971 -15.858 1.00 98.06 181 ILE A O 1
ATOM 1359 N N . ARG A 1 182 ? -11.728 7.046 -16.611 1.00 97.75 182 ARG A N 1
ATOM 1360 C CA . ARG A 1 182 ? -11.563 6.175 -17.786 1.00 97.75 182 ARG A CA 1
ATOM 1361 C C . ARG A 1 182 ? -11.070 4.775 -17.435 1.00 97.75 182 ARG A C 1
ATOM 1363 O O . ARG A 1 182 ? -11.284 3.877 -18.241 1.00 97.75 182 ARG A O 1
ATOM 1370 N N . PHE A 1 183 ? -10.535 4.580 -16.233 1.00 96.75 183 PHE A N 1
ATOM 1371 C CA . PHE A 1 183 ? -9.934 3.334 -15.767 1.00 96.75 183 PHE A CA 1
ATOM 1372 C C . PHE A 1 183 ? -10.901 2.627 -14.799 1.00 96.75 183 PHE A C 1
ATOM 1374 O O . PHE A 1 183 ? -11.012 3.017 -13.630 1.00 96.75 183 PHE A O 1
ATOM 1381 N N . PRO A 1 184 ? -11.698 1.647 -15.273 1.00 95.62 184 PRO A N 1
ATOM 1382 C CA . PRO A 1 184 ? -12.738 1.003 -14.464 1.00 95.62 184 PRO A CA 1
ATOM 1383 C C . PRO A 1 184 ? -12.190 0.237 -13.252 1.00 95.62 184 PRO A C 1
ATOM 1385 O O . PRO A 1 184 ? -12.934 -0.010 -12.299 1.00 95.62 184 PRO A O 1
ATOM 1388 N N . GLU A 1 185 ? -10.908 -0.123 -13.257 1.00 93.94 185 GLU A N 1
ATOM 1389 C CA . GLU A 1 185 ? -10.227 -0.856 -12.193 1.00 93.94 185 GLU A CA 1
ATOM 1390 C C . GLU A 1 185 ? -10.291 -0.093 -10.875 1.00 93.94 185 GLU A C 1
ATOM 1392 O O . GLU A 1 185 ? -10.673 -0.677 -9.863 1.00 93.94 185 GLU A O 1
ATOM 1397 N N . LEU A 1 186 ? -10.010 1.217 -10.882 1.00 93.00 186 LEU A N 1
ATOM 1398 C CA . LEU A 1 186 ? -10.054 2.039 -9.669 1.00 93.00 186 LEU A CA 1
ATOM 1399 C C . LEU A 1 186 ? -11.445 2.004 -9.033 1.00 93.00 186 LEU A C 1
ATOM 1401 O O . LEU A 1 186 ? -11.572 1.771 -7.830 1.00 93.00 186 LEU A O 1
ATOM 1405 N N . ALA A 1 187 ? -12.487 2.201 -9.844 1.00 95.44 187 ALA A N 1
ATOM 1406 C CA . ALA A 1 187 ? -13.869 2.182 -9.373 1.00 95.44 187 ALA A CA 1
ATOM 1407 C C . ALA A 1 187 ? -14.259 0.807 -8.824 1.00 95.44 187 ALA A C 1
ATOM 1409 O O . ALA A 1 187 ? -14.862 0.705 -7.755 1.00 95.44 187 ALA A O 1
ATOM 1410 N N . THR A 1 188 ? -13.836 -0.248 -9.523 1.00 94.12 188 THR A N 1
ATOM 1411 C CA . THR A 1 188 ? -14.079 -1.632 -9.114 1.00 94.12 188 THR A CA 1
ATOM 1412 C C . THR A 1 188 ? -13.368 -1.967 -7.808 1.00 94.12 188 THR A C 1
ATOM 1414 O O . THR A 1 188 ? -13.959 -2.602 -6.935 1.00 94.12 188 THR A O 1
ATOM 1417 N N . ILE A 1 189 ? -12.128 -1.510 -7.623 1.00 90.75 189 ILE A N 1
ATOM 1418 C CA . ILE A 1 189 ? -11.385 -1.668 -6.368 1.00 90.75 189 ILE A CA 1
ATOM 1419 C C . ILE A 1 189 ? -12.094 -0.934 -5.231 1.00 90.75 189 ILE A C 1
ATOM 1421 O O . ILE A 1 189 ? -12.341 -1.527 -4.180 1.00 90.75 189 ILE A O 1
ATOM 1425 N N . ALA A 1 190 ? -12.453 0.333 -5.438 1.00 92.44 190 ALA A N 1
ATOM 1426 C CA . ALA A 1 190 ? -13.091 1.158 -4.420 1.00 92.44 190 ALA A CA 1
ATOM 1427 C C . ALA A 1 190 ? -14.426 0.569 -3.940 1.00 92.44 190 ALA A C 1
ATOM 1429 O O . ALA A 1 190 ? -14.621 0.358 -2.740 1.00 92.44 190 ALA A O 1
ATOM 1430 N N . ALA A 1 191 ? -15.316 0.227 -4.873 1.00 92.06 191 ALA A N 1
ATOM 1431 C CA . ALA A 1 191 ? -16.630 -0.335 -4.566 1.00 92.06 191 ALA A CA 1
ATOM 1432 C C . ALA A 1 191 ? -16.541 -1.662 -3.804 1.00 92.06 191 ALA A C 1
ATOM 1434 O O . ALA A 1 191 ? -17.403 -2.007 -2.992 1.00 92.06 191 ALA A O 1
ATOM 1435 N N . ARG A 1 192 ? -15.482 -2.430 -4.056 1.00 87.44 192 ARG A N 1
ATOM 1436 C CA . ARG A 1 192 ? -15.249 -3.725 -3.416 1.00 87.44 192 ARG A CA 1
ATOM 1437 C C . ARG A 1 192 ? -14.544 -3.634 -2.075 1.00 87.44 192 ARG A C 1
ATOM 1439 O O . ARG A 1 192 ? -14.705 -4.535 -1.259 1.00 87.44 192 ARG A O 1
ATOM 1446 N N . LYS A 1 193 ? -13.857 -2.524 -1.815 1.00 84.50 193 LYS A N 1
ATOM 1447 C CA . LYS A 1 193 ? -13.376 -2.136 -0.484 1.00 84.50 193 LYS A CA 1
ATOM 1448 C C . LYS A 1 193 ? -14.450 -1.433 0.359 1.00 84.50 193 LYS A C 1
ATOM 1450 O O . LYS A 1 193 ? -14.135 -0.868 1.399 1.00 84.50 193 LYS A O 1
ATOM 1455 N N . GLY A 1 194 ? -15.715 -1.504 -0.063 1.00 88.31 194 GLY A N 1
ATOM 1456 C CA . GLY A 1 194 ? -16.860 -1.039 0.717 1.00 88.31 194 GLY A CA 1
ATOM 1457 C C . GLY A 1 194 ? -17.227 0.425 0.498 1.00 88.31 194 GLY A C 1
ATOM 1458 O O . GLY A 1 194 ? -18.012 0.955 1.280 1.00 88.31 194 GLY A O 1
ATOM 1459 N N . ALA A 1 195 ? -16.702 1.082 -0.544 1.00 95.75 195 ALA A N 1
ATOM 1460 C CA . ALA A 1 195 ? -17.138 2.433 -0.868 1.00 95.75 195 ALA A CA 1
ATOM 1461 C C . ALA A 1 195 ? -18.625 2.446 -1.269 1.00 95.75 195 ALA A C 1
ATOM 1463 O O . ALA A 1 195 ? -19.056 1.608 -2.063 1.00 95.75 195 ALA A O 1
ATOM 1464 N N . PHE A 1 196 ? -19.401 3.395 -0.744 1.00 97.88 196 PHE A N 1
ATOM 1465 C CA . PHE A 1 196 ? -20.797 3.609 -1.148 1.00 97.88 196 PHE A CA 1
ATOM 1466 C C . PHE A 1 196 ? -20.934 4.618 -2.295 1.00 97.88 196 PHE A C 1
ATOM 1468 O O . PHE A 1 196 ? -21.942 4.613 -3.002 1.00 97.88 196 PHE A O 1
ATOM 1475 N N . ALA A 1 197 ? -19.922 5.469 -2.483 1.00 98.62 197 ALA A N 1
ATOM 1476 C CA . ALA A 1 197 ? -19.862 6.445 -3.558 1.00 98.62 197 ALA A CA 1
ATOM 1477 C C . ALA A 1 197 ? -18.434 6.630 -4.083 1.00 98.62 197 ALA A C 1
ATOM 1479 O O . ALA A 1 197 ? -17.457 6.503 -3.336 1.00 98.62 197 ALA A O 1
ATOM 1480 N N . LEU A 1 198 ? -18.332 6.975 -5.365 1.00 98.56 198 LEU A N 1
ATOM 1481 C CA . LEU A 1 198 ? -17.093 7.349 -6.034 1.00 98.56 198 LEU A CA 1
ATOM 1482 C C . LEU A 1 198 ? -17.204 8.780 -6.561 1.00 98.56 198 LEU A C 1
ATOM 1484 O O . LEU A 1 198 ? -18.113 9.109 -7.326 1.00 98.56 198 LEU A O 1
ATOM 1488 N N . ILE A 1 199 ? -16.295 9.635 -6.106 1.00 98.75 199 ILE A N 1
ATOM 1489 C CA . ILE A 1 199 ? -16.350 11.079 -6.311 1.00 98.75 199 ILE A CA 1
ATOM 1490 C C . ILE A 1 199 ? -15.247 11.501 -7.278 1.00 98.75 199 ILE A C 1
ATOM 1492 O O . ILE A 1 199 ? -14.075 11.200 -7.050 1.00 98.75 199 ILE A O 1
ATOM 1496 N N . TYR A 1 200 ? -15.633 12.228 -8.324 1.00 98.75 200 TYR A N 1
ATOM 1497 C CA . TYR A 1 200 ? -14.755 12.683 -9.393 1.00 98.75 200 TYR A CA 1
ATOM 1498 C C . TYR A 1 200 ? -14.793 14.206 -9.579 1.00 98.75 200 TYR A C 1
ATOM 1500 O O . TYR A 1 200 ? -15.539 14.701 -10.436 1.00 98.75 200 TYR A O 1
ATOM 1508 N N . PRO A 1 201 ? -13.965 14.983 -8.858 1.00 98.62 201 PRO A N 1
ATOM 1509 C CA . PRO A 1 201 ? -13.601 16.321 -9.308 1.00 98.62 201 PRO A CA 1
ATOM 1510 C C . PRO A 1 201 ? -12.960 16.223 -10.694 1.00 98.62 201 PRO A C 1
ATOM 1512 O O . PRO A 1 201 ? -11.997 15.474 -10.875 1.00 98.62 201 PRO A O 1
ATOM 1515 N N . SER A 1 202 ? -13.521 16.899 -11.696 1.00 97.06 202 SER A N 1
ATOM 1516 C CA . SER A 1 202 ? -13.111 16.675 -13.087 1.00 97.06 202 SER A CA 1
ATOM 1517 C C . SER A 1 202 ? -13.281 17.891 -13.977 1.00 97.06 202 SER A C 1
ATOM 1519 O O . SER A 1 202 ? -14.279 18.572 -13.867 1.00 97.06 202 SER A O 1
ATOM 1521 N N . ALA A 1 203 ? -12.410 18.095 -14.955 1.00 95.06 203 ALA A N 1
ATOM 1522 C CA . ALA A 1 203 ? -12.600 19.084 -16.008 1.00 95.06 203 ALA A CA 1
ATOM 1523 C C . ALA A 1 203 ? -12.454 18.424 -17.389 1.00 95.06 203 ALA A C 1
ATOM 1525 O O . ALA A 1 203 ? -11.367 18.341 -17.956 1.00 95.06 203 ALA A O 1
ATOM 1526 N N . PHE A 1 204 ? -13.559 17.920 -17.948 1.00 95.75 204 PHE A N 1
ATOM 1527 C CA . PHE A 1 204 ? -13.554 17.372 -19.312 1.00 95.75 204 PHE A CA 1
ATOM 1528 C C . PHE A 1 204 ? -13.554 18.494 -20.353 1.00 95.75 204 PHE A C 1
ATOM 1530 O O . PHE A 1 204 ? -14.104 19.567 -20.124 1.00 95.75 204 PHE A O 1
ATOM 1537 N N . THR A 1 205 ? -12.976 18.230 -21.526 1.00 92.44 205 THR A N 1
ATOM 1538 C CA . THR A 1 205 ? -13.021 19.165 -22.661 1.00 92.44 205 THR A CA 1
ATOM 1539 C C . THR A 1 205 ? -14.381 19.115 -23.353 1.00 92.44 205 THR A C 1
ATOM 1541 O O . THR A 1 205 ? -15.084 18.113 -23.252 1.00 92.44 205 THR A O 1
ATOM 1544 N N . LEU A 1 206 ? -14.728 20.124 -24.159 1.00 93.19 206 LEU A N 1
ATOM 1545 C CA . LEU A 1 206 ? -15.960 20.089 -24.970 1.00 93.19 206 LEU A CA 1
ATOM 1546 C C . LEU A 1 206 ? -16.055 18.850 -25.875 1.00 93.19 206 LEU A C 1
ATOM 1548 O O . LEU A 1 206 ? -17.128 18.282 -26.051 1.00 93.19 206 LEU A O 1
ATOM 1552 N N . THR A 1 207 ? -14.919 18.408 -26.423 1.00 90.38 207 THR A N 1
ATOM 1553 C CA . THR A 1 207 ? -14.876 17.248 -27.323 1.00 90.38 207 THR A CA 1
ATOM 1554 C C . THR A 1 207 ? -15.115 15.947 -26.569 1.00 90.38 207 THR A C 1
ATOM 1556 O O . THR A 1 207 ? -15.931 15.136 -26.993 1.00 90.38 207 THR A O 1
ATOM 1559 N N . THR A 1 208 ? -14.393 15.715 -25.467 1.00 92.00 208 THR A N 1
ATOM 1560 C CA . THR A 1 208 ? -14.510 14.449 -24.729 1.00 92.00 208 THR A CA 1
ATOM 1561 C C . THR A 1 208 ? -15.736 14.421 -23.824 1.00 92.00 208 THR A C 1
ATOM 1563 O O . THR A 1 208 ? -16.303 13.350 -23.618 1.00 92.00 208 THR A O 1
ATOM 1566 N N . GLY A 1 209 ? -16.168 15.579 -23.328 1.00 94.00 209 GLY A N 1
ATOM 1567 C CA . GLY A 1 209 ? -17.366 15.764 -22.522 1.00 94.00 209 GLY A CA 1
ATOM 1568 C C . GLY A 1 209 ? -18.621 15.299 -23.248 1.00 94.00 209 GLY A C 1
ATOM 1569 O O . GLY A 1 209 ? -19.299 14.394 -22.768 1.00 94.00 209 GLY A O 1
ATOM 1570 N N . ALA A 1 210 ? -18.840 15.813 -24.461 1.00 94.12 210 ALA A N 1
ATOM 1571 C CA . ALA A 1 210 ? -20.023 15.521 -25.270 1.00 94.12 210 ALA A CA 1
ATOM 1572 C C . ALA A 1 210 ? -20.258 14.025 -25.555 1.00 94.12 210 ALA A C 1
ATOM 1574 O O . ALA A 1 210 ? -21.395 13.617 -25.771 1.00 94.12 210 ALA A O 1
ATOM 1575 N N . ILE A 1 211 ? -19.200 13.206 -25.571 1.00 93.25 211 ILE A N 1
ATOM 1576 C CA . ILE A 1 211 ? -19.284 11.786 -25.953 1.00 93.25 211 ILE A CA 1
ATOM 1577 C C . ILE A 1 211 ? -19.026 10.813 -24.800 1.00 93.25 211 ILE A C 1
ATOM 1579 O O . ILE A 1 211 ? -19.514 9.687 -24.836 1.00 93.25 211 ILE A O 1
ATOM 1583 N N . HIS A 1 212 ? -18.251 11.207 -23.785 1.00 97.44 212 HIS A N 1
ATOM 1584 C CA . HIS A 1 212 ? -17.792 10.282 -22.746 1.00 97.44 212 HIS A CA 1
ATOM 1585 C C . HIS A 1 212 ? -18.286 10.624 -21.342 1.00 97.44 212 HIS A C 1
ATOM 1587 O O . HIS A 1 212 ? -18.319 9.720 -20.516 1.00 97.44 212 HIS A O 1
ATOM 1593 N N . TRP A 1 213 ? -18.650 11.875 -21.048 1.00 97.81 213 TRP A N 1
ATOM 1594 C CA . TRP A 1 213 ? -18.920 12.320 -19.674 1.00 97.81 213 TRP A CA 1
ATOM 1595 C C . TRP A 1 213 ? -20.024 11.504 -18.996 1.00 97.81 213 TRP A C 1
ATOM 1597 O O . TRP A 1 213 ? -19.765 10.748 -18.059 1.00 97.81 213 TRP A O 1
ATOM 1607 N N . GLN A 1 214 ? -21.237 11.575 -19.546 1.00 97.94 214 GLN A N 1
ATOM 1608 C CA . GLN A 1 214 ? -22.394 10.868 -19.005 1.00 97.94 214 GLN A CA 1
ATOM 1609 C C . GLN A 1 214 ? -22.238 9.342 -19.123 1.00 97.94 214 GLN A C 1
ATOM 1611 O O . GLN A 1 214 ? -22.625 8.603 -18.220 1.00 97.94 214 GLN A O 1
ATOM 1616 N N . LEU A 1 215 ? -21.635 8.857 -20.217 1.00 98.38 215 LEU A N 1
ATOM 1617 C CA . LEU A 1 215 ? -21.400 7.429 -20.445 1.00 98.38 215 LEU A CA 1
ATOM 1618 C C . LEU A 1 215 ? -20.497 6.823 -19.363 1.00 98.38 215 LEU A C 1
ATOM 1620 O O . LEU A 1 215 ? -20.841 5.796 -18.782 1.00 98.38 215 LEU A O 1
ATOM 1624 N N . LEU A 1 216 ? -19.356 7.458 -19.083 1.00 98.62 216 LEU A N 1
ATOM 1625 C CA . LEU A 1 216 ? -18.395 6.968 -18.099 1.00 98.62 216 LEU A CA 1
ATOM 1626 C C . LEU A 1 216 ? -18.984 7.013 -16.690 1.00 98.62 216 LEU A C 1
ATOM 1628 O O . LEU A 1 216 ? -18.895 6.012 -15.985 1.00 98.62 216 LEU A O 1
ATOM 1632 N N . GLY A 1 217 ? -19.645 8.111 -16.307 1.00 98.44 217 GLY A N 1
ATOM 1633 C CA . GLY A 1 217 ? -20.308 8.218 -15.004 1.00 98.44 217 GLY A CA 1
ATOM 1634 C C . GLY A 1 217 ? -21.320 7.100 -14.768 1.00 98.44 217 GLY A C 1
ATOM 1635 O O . GLY A 1 217 ? -21.253 6.393 -13.760 1.00 98.44 217 GLY A O 1
ATOM 1636 N N . ARG A 1 218 ? -22.212 6.879 -15.740 1.00 98.75 218 ARG A N 1
ATOM 1637 C CA . ARG A 1 218 ? -23.235 5.827 -15.666 1.00 98.75 218 ARG A CA 1
ATOM 1638 C C . ARG A 1 218 ? -22.619 4.435 -15.623 1.00 98.75 218 ARG A C 1
ATOM 1640 O O . ARG A 1 218 ? -23.044 3.624 -14.805 1.00 98.75 218 ARG A O 1
ATOM 1647 N N . ALA A 1 219 ? -21.594 4.178 -16.436 1.00 98.62 219 ALA A N 1
ATOM 1648 C CA . ALA A 1 219 ? -20.883 2.904 -16.434 1.00 98.62 219 ALA A CA 1
ATOM 1649 C C . ALA A 1 219 ? -20.248 2.609 -15.065 1.00 98.62 219 ALA A C 1
ATOM 1651 O O . ALA A 1 219 ? -20.447 1.531 -14.514 1.00 98.62 219 ALA A O 1
ATOM 1652 N N . ARG A 1 220 ? -19.534 3.576 -14.462 1.00 98.44 220 ARG A N 1
ATOM 1653 C CA . ARG A 1 220 ? -18.915 3.377 -13.137 1.00 98.44 220 ARG A CA 1
ATOM 1654 C C . ARG A 1 220 ? -19.944 3.109 -12.045 1.00 98.44 220 ARG A C 1
ATOM 1656 O O . ARG A 1 220 ? -19.645 2.308 -11.161 1.00 98.44 220 ARG A O 1
ATOM 1663 N N . ALA A 1 221 ? -21.121 3.729 -12.126 1.00 98.50 221 ALA A N 1
ATOM 1664 C CA . ALA A 1 221 ? -22.195 3.526 -11.163 1.00 98.50 221 ALA A CA 1
ATOM 1665 C C . ALA A 1 221 ? -22.813 2.124 -11.280 1.00 98.50 221 ALA A C 1
ATOM 1667 O O . ALA A 1 221 ? -22.847 1.391 -10.292 1.00 98.50 221 ALA A O 1
ATOM 1668 N N . ILE A 1 222 ? -23.223 1.709 -12.486 1.00 97.81 222 ILE A N 1
ATOM 1669 C CA . ILE A 1 222 ? -23.923 0.428 -12.687 1.00 97.81 222 ILE A CA 1
ATOM 1670 C C . ILE A 1 222 ? -23.006 -0.793 -12.587 1.00 97.81 222 ILE A C 1
ATOM 1672 O O . ILE A 1 222 ? -23.392 -1.784 -11.970 1.00 97.81 222 ILE A O 1
ATOM 1676 N N . ASP A 1 223 ? -21.773 -0.723 -13.103 1.00 96.50 223 ASP A N 1
ATOM 1677 C CA . ASP A 1 223 ? -20.836 -1.859 -13.070 1.00 96.50 223 ASP A CA 1
ATOM 1678 C C . ASP A 1 223 ? -20.412 -2.217 -11.637 1.00 96.50 223 ASP A C 1
ATOM 1680 O O . ASP A 1 223 ? -19.933 -3.326 -11.376 1.00 96.50 223 ASP A O 1
ATOM 1684 N N . ASN A 1 224 ? -20.578 -1.273 -10.706 1.00 96.69 224 ASN A N 1
ATOM 1685 C CA . ASN A 1 224 ? -20.152 -1.384 -9.314 1.00 96.69 224 ASN A CA 1
ATOM 1686 C C . ASN A 1 224 ? -21.296 -1.275 -8.303 1.00 96.69 224 ASN A C 1
ATOM 1688 O O . ASN A 1 224 ? -21.085 -1.549 -7.123 1.00 96.69 224 ASN A O 1
ATOM 1692 N N . GLN A 1 225 ? -22.500 -0.917 -8.748 1.00 97.19 225 GLN A N 1
ATOM 1693 C CA . GLN A 1 225 ? -23.693 -0.746 -7.918 1.00 97.19 225 GLN A CA 1
ATOM 1694 C C . GLN A 1 225 ? -23.413 0.141 -6.696 1.00 97.19 225 GLN A C 1
ATOM 1696 O O . GLN A 1 225 ? -23.628 -0.261 -5.548 1.00 97.19 225 GLN A O 1
ATOM 1701 N N . ILE A 1 226 ? -22.872 1.329 -6.970 1.00 98.06 226 ILE A N 1
ATOM 1702 C CA . ILE A 1 226 ? -22.574 2.406 -6.015 1.00 98.06 226 ILE A CA 1
ATOM 1703 C C . ILE A 1 226 ? -22.963 3.751 -6.637 1.00 98.06 226 ILE A C 1
ATOM 1705 O O . ILE A 1 226 ? -23.143 3.840 -7.851 1.00 98.06 226 ILE A O 1
ATOM 1709 N N . TYR A 1 227 ? -23.052 4.805 -5.828 1.00 98.88 227 TYR A N 1
ATOM 1710 C CA . TYR A 1 227 ? -23.257 6.152 -6.357 1.00 98.88 227 TYR A CA 1
ATOM 1711 C C . TYR A 1 227 ? -21.998 6.691 -7.042 1.00 98.88 227 TYR A C 1
ATOM 1713 O O . TYR A 1 227 ? -20.870 6.387 -6.643 1.00 98.88 227 TYR A O 1
ATOM 1721 N N . VAL A 1 228 ? -22.184 7.549 -8.042 1.00 98.88 228 VAL A N 1
ATOM 1722 C CA . VAL A 1 228 ? -21.095 8.302 -8.679 1.00 98.88 228 VAL A CA 1
ATOM 1723 C C . VAL A 1 228 ? -21.458 9.778 -8.704 1.00 98.88 228 VAL A C 1
ATOM 1725 O O . VAL A 1 228 ? -22.535 10.138 -9.171 1.00 98.88 228 VAL A O 1
ATOM 1728 N N . ALA A 1 229 ? -20.556 10.631 -8.222 1.00 98.81 229 ALA A N 1
ATOM 1729 C CA . ALA A 1 229 ? -20.701 12.081 -8.304 1.00 98.81 229 ALA A CA 1
ATOM 1730 C C . ALA A 1 229 ? -19.543 12.667 -9.109 1.00 98.81 229 ALA A C 1
ATOM 1732 O O . ALA A 1 229 ? -18.378 12.395 -8.819 1.00 98.81 229 ALA A O 1
ATOM 1733 N N . MET A 1 230 ? -19.856 13.473 -10.116 1.00 98.75 230 MET A N 1
ATOM 1734 C CA . MET A 1 230 ? -18.881 14.097 -11.005 1.00 98.75 230 MET A CA 1
ATOM 1735 C C . MET A 1 230 ? -19.058 15.609 -10.923 1.00 98.75 230 MET A C 1
ATOM 1737 O O . MET A 1 230 ? -20.111 16.123 -11.294 1.00 98.75 230 MET A O 1
ATOM 1741 N N . CYS A 1 231 ? -18.046 16.316 -10.420 1.00 98.81 231 CYS A N 1
ATOM 1742 C CA . CYS A 1 231 ? -18.104 17.761 -10.203 1.00 98.81 231 CYS A CA 1
ATOM 1743 C C . CYS A 1 231 ? -17.157 18.472 -11.168 1.00 98.81 231 CYS A C 1
ATOM 1745 O O . CYS A 1 231 ? -15.938 18.310 -11.071 1.00 98.81 231 CYS A O 1
ATOM 1747 N N . SER A 1 232 ? -17.725 19.249 -12.086 1.00 98.50 232 SER A N 1
ATOM 1748 C CA . SER A 1 232 ? -17.009 19.994 -13.120 1.00 98.50 232 SER A CA 1
ATOM 1749 C C . SER A 1 232 ? -16.925 21.480 -12.814 1.00 98.50 232 SER A C 1
ATOM 1751 O O . SER A 1 232 ? -17.831 22.008 -12.176 1.00 98.50 232 SER A O 1
ATOM 1753 N N . PRO A 1 233 ? -15.883 22.191 -13.287 1.00 98.12 233 PRO A N 1
ATOM 1754 C CA . PRO A 1 233 ? -15.975 23.629 -13.461 1.00 98.12 233 PRO A CA 1
ATOM 1755 C C . PRO A 1 233 ? -17.111 23.974 -14.428 1.00 98.12 233 PRO A C 1
ATOM 1757 O O . PRO A 1 233 ? -17.421 23.188 -15.333 1.00 98.12 233 PRO A O 1
ATOM 1760 N N . ALA A 1 234 ? -17.704 25.150 -14.257 1.00 97.81 234 ALA A N 1
ATOM 1761 C CA . ALA A 1 234 ? -18.601 25.739 -15.239 1.00 97.81 234 ALA A CA 1
ATOM 1762 C C . ALA A 1 234 ? -17.829 26.092 -16.520 1.00 97.81 234 ALA A C 1
ATOM 1764 O O . ALA A 1 234 ? -16.608 26.279 -16.514 1.00 97.81 234 ALA A O 1
ATOM 1765 N N . ARG A 1 235 ? -18.545 26.171 -17.639 1.00 97.19 235 ARG A N 1
ATOM 1766 C CA . ARG A 1 235 ? -17.951 26.484 -18.935 1.00 97.19 235 ARG A CA 1
ATOM 1767 C C . ARG A 1 235 ? -17.707 27.982 -19.061 1.00 97.19 235 ARG A C 1
ATOM 1769 O O . ARG A 1 235 ? -18.648 28.767 -19.114 1.00 97.19 235 ARG A O 1
ATOM 1776 N N . ASP A 1 236 ? -16.444 28.344 -19.244 1.00 94.19 236 ASP A N 1
ATOM 1777 C CA . ASP A 1 236 ? -16.026 29.681 -19.654 1.00 94.19 236 ASP A CA 1
ATOM 1778 C C . ASP A 1 236 ? -15.343 29.605 -21.026 1.00 94.19 236 ASP A C 1
ATOM 1780 O O . ASP A 1 236 ? -14.323 28.939 -21.189 1.00 94.19 236 ASP A O 1
ATOM 1784 N N . LEU A 1 237 ? -15.932 30.264 -22.030 1.00 93.12 237 LEU A N 1
ATOM 1785 C CA . LEU A 1 237 ? -15.396 30.323 -23.398 1.00 93.12 237 LEU A CA 1
ATOM 1786 C C . LEU A 1 237 ? -14.328 31.413 -23.579 1.00 93.12 237 LEU A C 1
ATOM 1788 O O . LEU A 1 237 ? -13.752 31.530 -24.659 1.00 93.12 237 LEU A O 1
ATOM 1792 N N . SER A 1 238 ? -14.096 32.235 -22.554 1.00 90.06 238 SER A N 1
ATOM 1793 C CA . SER A 1 238 ? -12.978 33.179 -22.506 1.00 90.06 238 SER A CA 1
ATOM 1794 C C . SER A 1 238 ? -11.727 32.570 -21.865 1.00 90.06 238 SER A C 1
ATOM 1796 O O . SER A 1 238 ? -10.618 33.073 -22.065 1.00 90.06 238 SER A O 1
ATOM 1798 N N . ALA A 1 239 ? -11.887 31.462 -21.133 1.00 86.19 239 ALA A N 1
ATOM 1799 C CA . ALA A 1 239 ? -10.793 30.737 -20.512 1.00 86.19 239 ALA A CA 1
ATOM 1800 C C . ALA A 1 239 ? -9.971 29.948 -21.550 1.00 86.19 239 ALA A C 1
ATOM 1802 O O . ALA A 1 239 ? -10.502 29.453 -22.540 1.00 86.19 239 ALA A O 1
ATOM 1803 N N . PRO A 1 240 ? -8.667 29.738 -21.311 1.00 80.25 240 PRO A N 1
ATOM 1804 C CA . PRO A 1 240 ? -7.812 28.948 -22.201 1.00 80.25 240 PRO A CA 1
ATOM 1805 C C . PRO A 1 240 ? -8.207 27.464 -22.272 1.00 80.25 240 PRO A C 1
ATOM 1807 O O . PRO A 1 240 ? -7.862 26.785 -23.238 1.00 80.25 240 PRO A O 1
ATOM 1810 N N . PHE A 1 241 ? -8.911 26.953 -21.258 1.00 87.62 241 PHE A N 1
ATOM 1811 C CA . PHE A 1 241 ? -9.467 25.607 -21.233 1.00 87.62 241 PHE A CA 1
ATOM 1812 C C . PHE A 1 241 ? -10.989 25.682 -21.111 1.00 87.62 241 PHE A C 1
ATOM 1814 O O . PHE A 1 241 ? -11.514 26.200 -20.129 1.00 87.62 241 PHE A O 1
ATOM 1821 N N . HIS A 1 242 ? -11.699 25.118 -22.088 1.00 93.12 242 HIS A N 1
ATOM 1822 C CA . HIS A 1 242 ? -13.160 25.097 -22.094 1.00 93.12 242 HIS A CA 1
ATOM 1823 C C . HIS A 1 242 ? -13.680 23.820 -21.426 1.00 93.12 242 HIS A C 1
ATOM 1825 O O . HIS A 1 242 ? -13.730 22.752 -22.054 1.00 93.12 242 HIS A O 1
ATOM 1831 N N . ALA A 1 243 ? -14.079 23.945 -20.160 1.00 95.06 243 ALA A N 1
ATOM 1832 C CA . ALA A 1 243 ? -14.697 22.858 -19.415 1.00 95.06 243 ALA A CA 1
ATOM 1833 C C . ALA A 1 243 ? -16.060 22.468 -20.009 1.00 95.06 243 ALA A C 1
ATOM 1835 O O . ALA A 1 243 ? -16.824 23.299 -20.508 1.00 95.06 243 ALA A O 1
ATOM 1836 N N . TRP A 1 244 ? -16.374 21.178 -19.944 1.00 97.31 244 TRP A N 1
ATOM 1837 C CA . TRP A 1 244 ? -17.666 20.659 -20.366 1.00 97.31 244 TRP A CA 1
ATOM 1838 C C . TRP A 1 244 ? -18.803 21.199 -19.490 1.00 97.31 244 TRP A C 1
ATOM 1840 O O . TRP A 1 244 ? -19.819 21.607 -20.047 1.00 97.31 244 TRP A O 1
ATOM 1850 N N . GLY A 1 245 ? -18.616 21.274 -18.168 1.00 97.75 245 GLY A N 1
ATOM 1851 C CA . GLY A 1 245 ? -19.695 21.550 -17.217 1.00 97.75 245 GLY A CA 1
ATOM 1852 C C . GLY A 1 245 ? -20.464 20.273 -16.891 1.00 97.75 245 GLY A C 1
ATOM 1853 O O . GLY A 1 245 ? -19.868 19.196 -16.807 1.00 97.75 245 GLY A O 1
ATOM 1854 N N . HIS A 1 246 ? -21.786 20.381 -16.756 1.00 98.56 246 HIS A N 1
ATOM 1855 C CA . HIS A 1 246 ? -22.683 19.239 -16.573 1.00 98.56 246 HIS A CA 1
ATOM 1856 C C . HIS A 1 246 ? -22.329 18.345 -15.379 1.00 98.56 246 HIS A C 1
ATOM 1858 O O . HIS A 1 246 ? -22.384 17.116 -15.470 1.00 98.56 246 HIS A O 1
ATOM 1864 N N . SER A 1 247 ? -21.955 18.945 -14.247 1.00 98.88 247 SER A N 1
ATOM 1865 C CA . SER A 1 247 ? -21.825 18.211 -12.983 1.00 98.88 247 SER A CA 1
ATOM 1866 C C . SER A 1 247 ? -23.057 17.338 -12.753 1.00 98.88 247 SER A C 1
ATOM 1868 O O . SER A 1 247 ? -24.167 17.762 -13.070 1.00 98.88 247 SER A O 1
ATOM 1870 N N . MET A 1 248 ? -22.889 16.125 -12.229 1.00 98.69 248 MET A N 1
ATOM 1871 C CA . MET A 1 248 ? -24.002 15.182 -12.076 1.00 98.69 248 MET A CA 1
ATOM 1872 C C . MET A 1 248 ? -23.793 14.178 -10.948 1.00 98.69 248 MET A C 1
ATOM 1874 O O . MET A 1 248 ? -22.659 13.863 -10.578 1.00 98.69 248 MET A O 1
ATOM 1878 N N . ILE A 1 249 ? -24.904 13.647 -10.436 1.00 98.88 249 ILE A N 1
ATOM 1879 C CA . ILE A 1 249 ? -24.934 12.574 -9.437 1.00 98.88 249 ILE A CA 1
ATOM 1880 C C . ILE A 1 249 ? -25.802 11.433 -9.971 1.00 98.88 249 ILE A C 1
ATOM 1882 O O . ILE A 1 249 ? -26.911 11.654 -10.463 1.00 98.88 249 ILE A O 1
ATOM 1886 N N . ILE A 1 250 ? -25.277 10.214 -9.901 1.00 98.88 250 ILE A N 1
ATOM 1887 C CA . ILE A 1 250 ? -25.810 9.025 -10.569 1.00 98.88 250 ILE A CA 1
ATOM 1888 C C . ILE A 1 250 ? -26.005 7.916 -9.539 1.00 98.88 250 ILE A C 1
ATOM 1890 O O . ILE A 1 250 ? -25.130 7.690 -8.699 1.00 98.88 250 ILE A O 1
ATOM 1894 N N . ASP A 1 251 ? -27.142 7.229 -9.614 1.00 98.69 251 ASP A N 1
ATOM 1895 C CA . ASP A 1 251 ? -27.492 6.131 -8.716 1.00 98.69 251 ASP A CA 1
ATOM 1896 C C . ASP A 1 251 ? -26.848 4.781 -9.113 1.00 98.69 251 ASP A C 1
ATOM 1898 O O . ASP A 1 251 ? -26.341 4.628 -10.231 1.00 98.69 251 ASP A O 1
ATOM 1902 N N . PRO A 1 252 ? -26.895 3.765 -8.228 1.00 98.31 252 PRO A N 1
ATOM 1903 C CA . PRO A 1 252 ? -26.369 2.419 -8.488 1.00 98.31 252 PRO A CA 1
ATOM 1904 C C . PRO A 1 252 ? -26.956 1.690 -9.710 1.00 98.31 252 PRO A C 1
ATOM 1906 O O . PRO A 1 252 ? -26.426 0.651 -10.105 1.00 98.31 252 PRO A O 1
ATOM 1909 N N . MET A 1 253 ? -28.040 2.201 -10.298 1.00 97.62 253 MET A N 1
ATOM 1910 C CA . MET A 1 253 ? -28.732 1.660 -11.472 1.00 97.62 253 MET A CA 1
ATOM 1911 C C . MET A 1 253 ? -28.525 2.530 -12.724 1.00 97.62 253 MET A C 1
ATOM 1913 O O . MET A 1 253 ? -29.249 2.388 -13.713 1.00 97.62 253 MET A O 1
ATOM 1917 N N . ALA A 1 254 ? -27.511 3.405 -12.714 1.00 97.94 254 ALA A N 1
ATOM 1918 C CA . ALA A 1 254 ? -27.166 4.324 -13.801 1.00 97.94 254 ALA A CA 1
ATOM 1919 C C . ALA A 1 254 ? -28.256 5.352 -14.156 1.00 97.94 254 ALA A C 1
ATOM 1921 O O . ALA A 1 254 ? -28.237 5.911 -15.266 1.00 97.94 254 ALA A O 1
ATOM 1922 N N . LYS A 1 255 ? -29.183 5.644 -13.240 1.00 98.44 255 LYS A N 1
ATOM 1923 C CA . LYS A 1 255 ? -30.093 6.783 -13.361 1.00 98.44 255 LYS A CA 1
ATOM 1924 C C . LYS A 1 255 ? -29.361 8.046 -12.917 1.00 98.44 255 LYS A C 1
ATOM 1926 O O . LYS A 1 255 ? -28.841 8.128 -11.808 1.00 98.44 255 LYS A O 1
ATOM 1931 N N . VAL A 1 256 ? -29.346 9.049 -13.787 1.00 98.69 256 VAL A N 1
ATOM 1932 C CA . VAL A 1 256 ? -28.895 10.396 -13.427 1.00 98.69 256 VAL A CA 1
ATOM 1933 C C . VAL A 1 256 ? -29.959 11.006 -12.515 1.00 98.69 256 VAL A C 1
ATOM 1935 O O . VAL A 1 256 ? -31.099 11.192 -12.939 1.00 98.69 256 VAL A O 1
ATOM 1938 N N . LEU A 1 257 ? -29.612 11.246 -11.251 1.00 98.69 257 LEU A N 1
ATOM 1939 C CA . LEU A 1 257 ? -30.525 11.812 -10.254 1.00 98.69 257 LEU A CA 1
ATOM 1940 C C . LEU A 1 257 ? -30.666 13.320 -10.435 1.00 98.69 257 LEU A C 1
ATOM 1942 O O . LEU A 1 257 ? -31.769 13.857 -10.366 1.00 98.69 257 LEU A O 1
ATOM 1946 N N . VAL A 1 258 ? -29.541 13.984 -10.691 1.00 98.69 258 VAL A N 1
ATOM 1947 C CA . VAL A 1 258 ? -29.462 15.418 -10.958 1.00 98.69 258 VAL A CA 1
ATOM 1948 C C . VAL A 1 258 ? -28.258 15.701 -11.857 1.00 98.69 258 VAL A C 1
ATOM 1950 O O . VAL A 1 258 ? -27.219 15.050 -11.735 1.00 98.69 258 VAL A O 1
ATOM 1953 N N . GLU A 1 259 ? -28.411 16.661 -12.766 1.00 98.62 259 GLU A N 1
ATOM 1954 C CA . GLU A 1 259 ? -27.394 17.110 -13.719 1.00 98.62 259 GLU A CA 1
ATOM 1955 C C . GLU A 1 259 ? -27.504 18.630 -13.900 1.00 98.62 259 GLU A C 1
ATOM 1957 O O . GLU A 1 259 ? -28.605 19.177 -13.976 1.00 98.62 259 GLU A O 1
ATOM 1962 N N . ALA A 1 260 ? -26.361 19.311 -13.926 1.00 98.56 260 ALA A N 1
ATOM 1963 C CA . ALA A 1 260 ? -26.259 20.735 -14.216 1.00 98.56 260 ALA A CA 1
ATOM 1964 C C . ALA A 1 260 ? -26.306 21.009 -15.731 1.00 98.56 260 ALA A C 1
ATOM 1966 O O . ALA A 1 260 ? -26.017 20.134 -16.551 1.00 98.56 260 ALA A O 1
ATOM 1967 N N . ASP A 1 261 ? -26.597 22.255 -16.110 1.00 98.19 261 ASP A N 1
ATOM 1968 C CA . ASP A 1 261 ? -26.222 22.762 -17.432 1.00 98.19 261 ASP A CA 1
ATOM 1969 C C . ASP A 1 261 ? -24.724 23.145 -17.439 1.00 98.19 261 ASP A C 1
ATOM 1971 O O . ASP A 1 261 ? -23.932 22.676 -16.613 1.00 98.19 261 ASP A O 1
ATOM 1975 N N . GLU A 1 262 ? -24.284 23.960 -18.391 1.00 97.62 262 GLU A N 1
ATOM 1976 C CA . GLU A 1 262 ? -22.899 24.425 -18.476 1.00 97.62 262 GLU A CA 1
ATOM 1977 C C . GLU A 1 262 ? -22.550 25.581 -17.518 1.00 97.62 262 GLU A C 1
ATOM 1979 O O . GLU A 1 262 ? -21.382 25.968 -17.445 1.00 97.62 262 GLU A O 1
ATOM 1984 N N . LYS A 1 263 ? -23.524 26.153 -16.798 1.00 98.12 263 LYS A N 1
ATOM 1985 C CA . LYS A 1 263 ? -23.356 27.404 -16.038 1.00 98.12 263 LYS A CA 1
ATOM 1986 C C . LYS A 1 263 ? -22.939 27.165 -14.594 1.00 98.12 263 LYS A C 1
ATOM 1988 O O . LYS A 1 263 ? -23.015 26.055 -14.075 1.00 98.12 263 LYS A O 1
ATOM 1993 N N . ASP A 1 264 ? -22.517 28.237 -13.931 1.00 98.06 264 ASP A N 1
ATOM 1994 C CA . ASP A 1 264 ? -22.245 28.210 -12.497 1.00 98.06 264 ASP A CA 1
ATOM 1995 C C . ASP A 1 264 ? -23.506 27.848 -11.707 1.00 98.06 264 ASP A C 1
ATOM 1997 O O . ASP A 1 264 ? -24.529 28.535 -11.791 1.00 98.06 264 ASP A O 1
ATOM 2001 N N . THR A 1 265 ? -23.449 26.758 -10.947 1.00 98.62 265 THR A N 1
ATOM 2002 C CA . THR A 1 265 ? -24.594 26.275 -10.179 1.00 98.62 265 THR A CA 1
ATOM 2003 C C . THR A 1 265 ? -24.176 25.325 -9.059 1.00 98.62 265 THR A C 1
ATOM 2005 O O . THR A 1 265 ? -23.043 24.851 -8.990 1.00 98.62 265 THR A O 1
ATOM 2008 N N . ILE A 1 266 ? -25.117 25.033 -8.167 1.00 98.81 266 ILE A N 1
ATOM 2009 C CA . ILE A 1 266 ? -25.003 23.967 -7.174 1.00 98.81 266 ILE A CA 1
ATOM 2010 C C . ILE A 1 266 ? -26.114 22.975 -7.484 1.00 98.81 266 ILE A C 1
ATOM 2012 O O . ILE A 1 266 ? -27.287 23.348 -7.514 1.00 98.81 266 ILE A O 1
ATOM 2016 N N . ILE A 1 267 ? -25.743 21.719 -7.699 1.00 98.75 267 ILE A N 1
ATOM 2017 C CA . ILE A 1 267 ? -26.699 20.616 -7.786 1.00 98.75 267 ILE A CA 1
ATOM 2018 C C . ILE A 1 267 ? -26.583 19.748 -6.545 1.00 98.75 267 ILE A C 1
ATOM 2020 O O . ILE A 1 267 ? -25.494 19.571 -5.999 1.00 98.75 267 ILE A O 1
ATOM 2024 N N . GLU A 1 268 ? -27.705 19.201 -6.101 1.00 98.62 268 GLU A N 1
ATOM 2025 C CA . GLU A 1 268 ? -27.772 18.426 -4.873 1.00 98.62 268 GLU A CA 1
ATOM 2026 C C . GLU A 1 268 ? -28.832 17.332 -4.963 1.00 98.62 268 GLU A C 1
ATOM 2028 O O . GLU A 1 268 ? -29.866 17.499 -5.608 1.00 98.62 268 GLU A O 1
ATOM 2033 N N . THR A 1 269 ? -28.573 16.208 -4.305 1.00 98.69 269 THR A N 1
ATOM 2034 C CA . THR A 1 269 ? -29.541 15.119 -4.135 1.00 98.69 269 THR A CA 1
ATOM 2035 C C . THR A 1 269 ? -29.250 14.373 -2.839 1.00 98.69 269 THR A C 1
ATOM 2037 O O . THR A 1 269 ? -28.129 14.404 -2.326 1.00 98.69 269 THR A O 1
ATOM 2040 N N . GLU A 1 270 ? -30.263 13.707 -2.298 1.00 98.56 270 GLU A N 1
ATOM 2041 C CA . GLU A 1 270 ? -30.088 12.753 -1.206 1.00 98.56 270 GLU A CA 1
ATOM 2042 C C . GLU A 1 270 ? -29.639 11.396 -1.760 1.00 98.56 270 GLU A C 1
ATOM 2044 O O . GLU A 1 270 ? -30.098 10.972 -2.823 1.00 98.56 270 GLU A O 1
ATOM 2049 N N . LEU A 1 271 ? -28.703 10.754 -1.061 1.00 98.44 271 LEU A N 1
ATOM 2050 C CA . LEU A 1 271 ? -28.268 9.379 -1.289 1.00 98.44 271 LEU A CA 1
ATOM 2051 C C . LEU A 1 271 ? -28.773 8.517 -0.139 1.00 98.44 271 LEU A C 1
ATOM 2053 O O . LEU A 1 271 ? -28.703 8.945 1.014 1.00 98.44 271 LEU A O 1
ATOM 2057 N N . ASP A 1 272 ? -29.196 7.293 -0.428 1.00 97.06 272 ASP A N 1
ATOM 2058 C CA . ASP A 1 272 ? -29.733 6.362 0.557 1.00 97.06 272 ASP A CA 1
ATOM 2059 C C . ASP A 1 272 ? -29.141 4.952 0.389 1.00 97.06 272 ASP A C 1
ATOM 2061 O O . ASP A 1 272 ? -28.661 4.554 -0.674 1.00 97.06 272 ASP A O 1
ATOM 2065 N N . GLY A 1 273 ? -29.104 4.193 1.485 1.00 94.75 273 GLY A N 1
ATOM 2066 C CA . GLY A 1 273 ? -28.553 2.838 1.478 1.00 94.75 273 GLY A CA 1
ATOM 2067 C C . GLY A 1 273 ? -29.446 1.815 0.773 1.00 94.75 273 GLY A C 1
ATOM 2068 O O . GLY A 1 273 ? -28.936 0.833 0.224 1.00 94.75 273 GLY A O 1
ATOM 2069 N N . ASP A 1 274 ? -30.758 2.051 0.755 1.00 93.88 274 ASP A N 1
ATOM 2070 C CA . ASP A 1 274 ? -31.747 1.110 0.232 1.00 93.88 274 ASP A CA 1
ATOM 2071 C C . ASP A 1 274 ? -31.617 0.966 -1.284 1.00 93.88 274 ASP A C 1
ATOM 2073 O O . ASP A 1 274 ? -31.648 -0.156 -1.786 1.00 93.88 274 ASP A O 1
ATOM 2077 N N . SER A 1 275 ? -31.328 2.052 -2.002 1.00 96.00 275 SER A N 1
ATOM 2078 C CA . SER A 1 275 ? -31.022 2.052 -3.436 1.00 96.00 275 SER A CA 1
ATOM 2079 C C . SER A 1 275 ? -29.841 1.132 -3.788 1.00 96.00 275 SER A C 1
ATOM 2081 O O . SER A 1 275 ? -29.883 0.408 -4.787 1.00 96.00 275 SER A O 1
ATOM 2083 N N . ILE A 1 276 ? -28.783 1.102 -2.963 1.00 94.94 276 ILE A N 1
ATOM 2084 C CA . ILE A 1 276 ? -27.628 0.203 -3.163 1.00 94.94 276 ILE A CA 1
ATOM 2085 C C . ILE A 1 276 ? -28.023 -1.250 -2.881 1.00 94.94 276 ILE A C 1
ATOM 2087 O O . ILE A 1 276 ? -27.663 -2.155 -3.641 1.00 94.94 276 ILE A O 1
ATOM 2091 N N . ILE A 1 277 ? -28.745 -1.484 -1.782 1.00 91.69 277 ILE A N 1
ATOM 2092 C CA . ILE A 1 277 ? -29.211 -2.821 -1.393 1.00 91.69 277 ILE A CA 1
ATOM 2093 C C . ILE A 1 277 ? -30.138 -3.387 -2.469 1.00 91.69 277 ILE A C 1
ATOM 2095 O O . ILE A 1 277 ? -29.970 -4.536 -2.883 1.00 91.69 277 ILE A O 1
ATOM 2099 N N . GLU A 1 278 ? -31.084 -2.588 -2.953 1.00 90.38 278 GLU A N 1
ATOM 2100 C CA . GLU A 1 278 ? -32.033 -2.970 -3.987 1.00 90.38 278 GLU A CA 1
ATOM 2101 C C . GLU A 1 278 ? -31.324 -3.291 -5.302 1.00 90.38 278 GLU A C 1
ATOM 2103 O O . GLU A 1 278 ? -31.563 -4.364 -5.860 1.00 90.38 278 GLU A O 1
ATOM 2108 N N . ALA A 1 279 ? -30.408 -2.433 -5.764 1.00 92.75 279 ALA A N 1
ATOM 2109 C CA . ALA A 1 279 ? -29.622 -2.690 -6.969 1.00 92.75 279 ALA A CA 1
ATOM 2110 C C . ALA A 1 279 ? -28.888 -4.038 -6.877 1.00 92.75 279 ALA A C 1
ATOM 2112 O O . ALA A 1 279 ? -29.042 -4.898 -7.751 1.00 92.75 279 ALA A O 1
ATOM 2113 N N . ARG A 1 280 ? -28.153 -4.262 -5.778 1.00 91.69 280 ARG A N 1
ATOM 2114 C CA . ARG A 1 280 ? -27.375 -5.491 -5.536 1.00 91.69 280 ARG A CA 1
ATOM 2115 C C . ARG A 1 280 ? -28.249 -6.728 -5.339 1.00 91.69 280 ARG A C 1
ATOM 2117 O O . ARG A 1 280 ? -27.796 -7.831 -5.629 1.00 91.69 280 ARG A O 1
ATOM 2124 N N . ARG A 1 281 ? -29.482 -6.577 -4.852 1.00 88.00 281 ARG A N 1
ATOM 2125 C CA . ARG A 1 281 ? -30.447 -7.678 -4.726 1.00 88.00 281 ARG A CA 1
ATOM 2126 C C . ARG A 1 281 ? -31.065 -8.039 -6.075 1.00 88.00 281 ARG A C 1
ATOM 2128 O O . ARG A 1 281 ? -31.146 -9.219 -6.402 1.00 88.00 281 ARG A O 1
ATOM 2135 N N . ASN A 1 282 ? -31.511 -7.041 -6.835 1.00 88.50 282 ASN A N 1
ATOM 2136 C CA . ASN A 1 282 ? -32.240 -7.241 -8.088 1.00 88.50 282 ASN A CA 1
ATOM 2137 C C . ASN A 1 282 ? -31.309 -7.719 -9.214 1.00 88.50 282 ASN A C 1
ATOM 2139 O O . ASN A 1 282 ? -31.707 -8.546 -10.032 1.00 88.50 282 ASN A O 1
ATOM 2143 N N . ILE A 1 283 ? -30.064 -7.231 -9.239 1.00 90.50 283 ILE A N 1
ATOM 2144 C CA . ILE A 1 283 ? -29.021 -7.654 -10.179 1.00 90.50 283 ILE A CA 1
ATOM 2145 C C . ILE A 1 283 ? -27.754 -7.969 -9.368 1.00 90.50 283 ILE A C 1
ATOM 2147 O O . ILE A 1 283 ? -26.943 -7.077 -9.134 1.00 90.50 283 ILE A O 1
ATOM 2151 N N . PRO A 1 284 ? -27.557 -9.211 -8.895 1.00 85.31 284 PRO A N 1
ATOM 2152 C CA . PRO A 1 284 ? -26.489 -9.545 -7.953 1.00 85.31 284 PRO A CA 1
ATOM 2153 C C . PRO A 1 284 ? -25.127 -9.720 -8.636 1.00 85.31 284 PRO A C 1
ATOM 2155 O O . PRO A 1 284 ? -24.519 -10.792 -8.574 1.00 85.31 284 PRO A O 1
ATOM 2158 N N . LEU A 1 285 ? -24.609 -8.644 -9.244 1.00 85.19 285 LEU A N 1
ATOM 2159 C CA . LEU A 1 285 ? -23.337 -8.646 -9.976 1.00 85.19 285 LEU A CA 1
ATOM 2160 C C . LEU A 1 285 ? -22.201 -9.209 -9.120 1.00 85.19 285 LEU A C 1
ATOM 2162 O O . LEU A 1 285 ? -21.417 -10.025 -9.591 1.00 85.19 285 LEU A O 1
ATOM 2166 N N . TYR A 1 286 ? -22.145 -8.833 -7.840 1.00 78.94 286 TYR A N 1
ATOM 2167 C CA . TYR A 1 286 ? -21.105 -9.271 -6.903 1.00 78.94 286 TYR A CA 1
ATOM 2168 C C . TYR A 1 286 ? -21.057 -10.794 -6.715 1.00 78.94 286 TYR A C 1
ATOM 2170 O O . TYR A 1 286 ? -19.966 -11.342 -6.587 1.00 78.94 286 TYR A O 1
ATOM 2178 N N . ALA A 1 287 ? -22.206 -11.476 -6.737 1.00 73.69 287 ALA A N 1
ATOM 2179 C CA . ALA A 1 287 ? -22.280 -12.935 -6.628 1.00 73.69 287 ALA A CA 1
ATOM 2180 C C . ALA A 1 287 ? -22.044 -13.645 -7.973 1.00 73.69 287 ALA A C 1
ATOM 2182 O O . ALA A 1 287 ? -21.756 -14.838 -8.003 1.00 73.69 287 ALA A O 1
ATOM 2183 N N . GLN A 1 288 ? -22.181 -12.920 -9.085 1.00 81.19 288 GLN A N 1
ATOM 2184 C CA . GLN A 1 288 ? -22.087 -13.447 -10.448 1.00 81.19 288 GLN A CA 1
ATOM 2185 C C . GLN A 1 288 ? -20.723 -13.196 -11.105 1.00 81.19 288 GLN A C 1
ATOM 2187 O O . GLN A 1 288 ? -20.465 -13.708 -12.199 1.00 81.19 288 GLN A O 1
ATOM 2192 N N . ARG A 1 289 ? -19.834 -12.422 -10.465 1.00 81.62 289 ARG A N 1
ATOM 2193 C CA . ARG A 1 289 ? -18.468 -12.215 -10.956 1.00 81.62 289 ARG A CA 1
ATOM 2194 C C . ARG A 1 289 ? -17.732 -13.547 -11.039 1.00 81.62 289 ARG A C 1
ATOM 2196 O O . ARG A 1 289 ? -17.686 -14.331 -10.095 1.00 81.62 289 ARG A O 1
ATOM 2203 N N . ARG A 1 290 ? -17.122 -13.780 -12.194 1.00 81.38 290 ARG A N 1
ATOM 2204 C CA . ARG A 1 290 ? -16.384 -14.997 -12.507 1.00 81.38 290 ARG A CA 1
ATOM 2205 C C . ARG A 1 290 ? -14.915 -14.776 -12.198 1.00 81.38 290 ARG A C 1
ATOM 2207 O O . ARG A 1 290 ? -14.117 -14.546 -13.100 1.00 81.38 290 ARG A O 1
ATOM 2214 N N . PHE A 1 291 ? -14.557 -14.821 -10.917 1.00 75.25 291 PHE A N 1
ATOM 2215 C CA . PHE A 1 291 ? -13.146 -14.758 -10.511 1.00 75.25 291 PHE A CA 1
ATOM 2216 C C . PHE A 1 291 ? -12.373 -16.036 -10.856 1.00 75.25 291 PHE A C 1
ATOM 2218 O O . PHE A 1 291 ? -11.155 -16.058 -10.948 1.00 75.25 291 PHE A O 1
ATOM 2225 N N . ASP A 1 292 ? -13.095 -17.105 -11.172 1.00 62.62 292 ASP A N 1
ATOM 2226 C CA . ASP A 1 292 ? -12.587 -18.253 -11.909 1.00 62.62 292 ASP A CA 1
ATOM 2227 C C . ASP A 1 292 ? -12.426 -17.973 -13.415 1.00 62.62 292 ASP A C 1
ATOM 2229 O O . ASP A 1 292 ? -12.037 -18.892 -14.132 1.00 62.62 292 ASP A O 1
ATOM 2233 N N . VAL A 1 293 ? -12.724 -16.754 -13.899 1.00 68.44 293 VAL A N 1
ATOM 2234 C CA . VAL A 1 293 ? -12.521 -16.262 -15.276 1.00 68.44 293 VAL A CA 1
ATOM 2235 C C . VAL A 1 293 ? -11.504 -15.125 -15.406 1.00 68.44 293 VAL A C 1
ATOM 2237 O O . VAL A 1 293 ? -10.659 -15.122 -16.301 1.00 68.44 293 VAL A O 1
ATOM 2240 N N . TYR A 1 294 ? -11.534 -14.170 -14.501 1.00 72.81 294 TYR A N 1
ATOM 2241 C CA . TYR A 1 294 ? -10.618 -13.035 -14.482 1.00 72.81 294 TYR A CA 1
ATOM 2242 C C . TYR A 1 294 ? -10.160 -12.785 -13.051 1.00 72.81 294 TYR A C 1
ATOM 2244 O O . TYR A 1 294 ? -10.917 -13.066 -12.125 1.00 72.81 294 TYR A O 1
ATOM 2252 N N . PRO A 1 295 ? -8.941 -12.264 -12.841 1.00 63.88 295 PRO A N 1
ATOM 2253 C CA . PRO A 1 295 ? -8.472 -11.987 -11.500 1.00 63.88 295 PRO A CA 1
ATOM 2254 C C . PRO A 1 295 ? -9.352 -10.939 -10.834 1.00 63.88 295 PRO A C 1
ATOM 2256 O O . PRO A 1 295 ? -9.986 -10.079 -11.456 1.00 63.88 295 PRO A O 1
ATOM 2259 N N . ASP A 1 296 ? -9.363 -11.027 -9.522 1.00 75.38 296 ASP A N 1
ATOM 2260 C CA . ASP A 1 296 ? -10.206 -10.228 -8.683 1.00 75.38 296 ASP A CA 1
ATOM 2261 C C . ASP A 1 296 ? -9.651 -8.795 -8.554 1.00 75.38 296 ASP A C 1
ATOM 2263 O O . ASP A 1 296 ? -8.945 -8.506 -7.600 1.00 75.38 296 ASP A O 1
ATOM 2267 N N . VAL A 1 297 ? -9.939 -7.882 -9.495 1.00 74.00 297 VAL A N 1
ATOM 2268 C CA . VAL A 1 297 ? -9.234 -6.572 -9.597 1.00 74.00 297 VAL A CA 1
ATOM 2269 C C . VAL A 1 297 ? -9.273 -5.701 -8.333 1.00 74.00 297 VAL A C 1
ATOM 2271 O O . VAL A 1 297 ? -8.372 -4.904 -8.126 1.00 74.00 297 VAL A O 1
ATOM 2274 N N . GLY A 1 298 ? -10.312 -5.851 -7.506 1.00 56.16 298 GLY A N 1
ATOM 2275 C CA . GLY A 1 298 ? -10.529 -5.197 -6.210 1.00 56.16 298 GLY A CA 1
ATOM 2276 C C . GLY A 1 298 ? -10.050 -5.978 -4.991 1.00 56.16 298 GLY A C 1
ATOM 2277 O O . GLY A 1 298 ? -9.975 -5.405 -3.900 1.00 56.16 298 GLY A O 1
ATOM 2278 N N . SER A 1 299 ? -9.659 -7.244 -5.161 1.00 50.88 299 SER A N 1
ATOM 2279 C CA . SER A 1 299 ? -8.636 -7.774 -4.271 1.00 50.88 299 SER A CA 1
ATOM 2280 C C . SER A 1 299 ? -7.398 -6.933 -4.536 1.00 50.88 299 SER A C 1
ATOM 2282 O O . SER A 1 299 ? -7.092 -6.609 -5.683 1.00 50.88 299 SER A O 1
ATOM 2284 N N . THR A 1 300 ? -6.671 -6.549 -3.494 1.00 38.59 300 THR A N 1
ATOM 2285 C CA . THR A 1 300 ? -5.248 -6.282 -3.689 1.00 38.59 300 THR A CA 1
ATOM 2286 C C . THR A 1 300 ? -4.628 -7.603 -4.102 1.00 38.59 300 THR A C 1
ATOM 2288 O O . THR A 1 300 ? -4.136 -8.370 -3.281 1.00 38.59 300 THR A O 1
ATOM 2291 N N . ALA A 1 301 ? -4.736 -7.875 -5.389 1.00 34.66 301 ALA A N 1
ATOM 2292 C CA . ALA A 1 301 ? -3.805 -8.678 -6.099 1.00 34.66 301 ALA A CA 1
ATOM 2293 C C . ALA A 1 301 ? -2.479 -7.871 -6.076 1.00 34.66 301 ALA A C 1
ATOM 2295 O O . ALA A 1 301 ? -2.467 -6.716 -6.472 1.00 34.66 301 ALA A O 1
ATOM 2296 N N . ARG A 1 302 ? -1.340 -8.330 -5.560 1.00 37.56 302 ARG A N 1
ATOM 2297 C CA . ARG A 1 302 ? -0.646 -9.490 -6.115 1.00 37.56 302 ARG A CA 1
ATOM 2298 C C . ARG A 1 302 ? -1.614 -10.659 -6.278 1.00 37.56 302 ARG A C 1
ATOM 2300 O O . ARG A 1 302 ? -2.180 -11.134 -5.309 1.00 37.56 302 ARG A O 1
ATOM 2307 N N . LEU A 1 303 ? -1.964 -10.823 -7.548 1.00 29.53 303 LEU A N 1
ATOM 2308 C CA . LEU A 1 303 ? -2.887 -11.688 -8.286 1.00 29.53 303 LEU A CA 1
ATOM 2309 C C . LEU A 1 303 ? -3.764 -12.761 -7.582 1.00 29.53 303 LEU A C 1
ATOM 2311 O O . LEU A 1 303 ? -3.830 -13.882 -8.086 1.00 29.53 303 LEU A O 1
ATOM 2315 N N . ARG A 1 304 ? -4.503 -12.485 -6.490 1.00 30.25 304 ARG A N 1
ATOM 2316 C CA . ARG A 1 304 ? -5.331 -13.538 -5.853 1.00 30.25 304 ARG A CA 1
ATOM 2317 C C . ARG A 1 304 ? -6.513 -13.998 -6.721 1.00 30.25 304 ARG A C 1
ATOM 2319 O O . ARG A 1 304 ? -7.561 -13.362 -6.759 1.00 30.25 304 ARG A O 1
ATOM 2326 N N . ARG A 1 305 ? -6.350 -15.220 -7.246 1.00 32.38 305 ARG A N 1
ATOM 2327 C CA . ARG A 1 305 ? -7.337 -16.238 -7.679 1.00 32.38 305 ARG A CA 1
ATOM 2328 C C . ARG A 1 305 ? -7.824 -16.206 -9.129 1.00 32.38 305 ARG A C 1
ATOM 2330 O O . ARG A 1 305 ? -8.719 -15.458 -9.491 1.00 32.38 305 ARG A O 1
ATOM 2337 N N . ARG A 1 306 ? -7.339 -17.215 -9.865 1.00 28.23 306 ARG A N 1
ATOM 2338 C CA . ARG A 1 306 ? -8.098 -18.017 -10.833 1.00 28.23 306 ARG A CA 1
ATOM 2339 C C . ARG A 1 306 ? -7.634 -19.485 -10.790 1.00 28.23 306 ARG A C 1
ATOM 2341 O O . ARG A 1 306 ? -7.134 -19.987 -11.781 1.00 28.23 306 ARG A O 1
ATOM 2348 N N . ILE A 1 307 ? -7.788 -20.174 -9.652 1.00 27.67 307 ILE A N 1
ATOM 2349 C CA . ILE A 1 307 ? -7.918 -21.648 -9.607 1.00 27.67 307 ILE A CA 1
ATOM 2350 C C . ILE A 1 307 ? -8.883 -22.001 -8.471 1.00 27.67 307 ILE A C 1
ATOM 2352 O O . ILE A 1 307 ? -8.473 -22.168 -7.330 1.00 27.67 307 ILE A O 1
ATOM 2356 N N . GLN A 1 308 ? -10.178 -22.077 -8.781 1.00 26.69 308 GLN A N 1
ATOM 2357 C CA . GLN A 1 308 ? -11.109 -23.008 -8.132 1.00 26.69 308 GLN A CA 1
ATOM 2358 C C . GLN A 1 308 ? -12.414 -23.073 -8.936 1.00 26.69 308 GLN A C 1
ATOM 2360 O O . GLN A 1 308 ? -13.441 -22.530 -8.555 1.00 26.69 308 GLN A O 1
ATOM 2365 N N . ALA A 1 309 ? -12.345 -23.737 -10.090 1.00 27.62 309 ALA A N 1
ATOM 2366 C CA . ALA A 1 309 ? -13.490 -24.412 -10.701 1.00 27.62 309 ALA A CA 1
ATOM 2367 C C . ALA A 1 309 ? -12.990 -25.480 -11.690 1.00 27.62 309 ALA A C 1
ATOM 2369 O O . ALA A 1 309 ? -13.186 -25.374 -12.895 1.00 27.62 309 ALA A O 1
ATOM 2370 N N . SER A 1 310 ? -12.275 -26.486 -11.181 1.00 27.92 310 SER A N 1
ATOM 2371 C CA . SER A 1 310 ? -12.257 -27.846 -11.749 1.00 27.92 310 SER A CA 1
ATOM 2372 C C . SER A 1 310 ? -11.443 -28.789 -10.859 1.00 27.92 310 SER A C 1
ATOM 2374 O O . SER A 1 310 ? -10.282 -29.061 -11.116 1.00 27.92 310 SER A O 1
ATOM 2376 N N . ALA A 1 311 ? -12.062 -29.262 -9.780 1.00 25.42 311 ALA A N 1
ATOM 2377 C CA . ALA A 1 311 ? -11.901 -30.619 -9.251 1.00 25.42 311 ALA A CA 1
ATOM 2378 C C . ALA A 1 311 ? -12.752 -30.716 -7.984 1.00 25.42 311 ALA A C 1
ATOM 2380 O O . ALA A 1 311 ? -12.630 -29.891 -7.081 1.00 25.42 311 ALA A O 1
ATOM 2381 N N . GLY A 1 312 ? -13.658 -31.691 -7.950 1.00 32.97 312 GLY A N 1
ATOM 2382 C CA . GLY A 1 312 ? -14.382 -32.033 -6.735 1.00 32.97 312 GLY A CA 1
ATOM 2383 C C . GLY A 1 312 ? -13.443 -32.531 -5.633 1.00 32.97 312 GLY A C 1
ATOM 2384 O O . GLY A 1 312 ? -12.288 -32.860 -5.886 1.00 32.97 312 GLY A O 1
ATOM 2385 N N . VAL A 1 313 ? -14.031 -32.666 -4.442 1.00 29.03 313 VAL A N 1
ATOM 2386 C CA . VAL A 1 313 ? -13.479 -33.192 -3.180 1.00 29.03 313 VAL A CA 1
ATOM 2387 C C . VAL A 1 313 ? -12.950 -32.125 -2.206 1.00 29.03 313 VAL A C 1
ATOM 2389 O O . VAL A 1 313 ? -11.858 -31.593 -2.355 1.00 29.03 313 VAL A O 1
ATOM 2392 N N . GLY A 1 314 ? -13.725 -31.935 -1.129 1.00 24.80 314 GLY A N 1
ATOM 2393 C CA . GLY A 1 314 ? -13.246 -31.517 0.193 1.00 24.80 314 GLY A CA 1
ATOM 2394 C C . GLY A 1 314 ? -13.247 -30.015 0.471 1.00 24.80 314 GLY A C 1
ATOM 2395 O O . GLY A 1 314 ? -12.483 -29.259 -0.119 1.00 24.80 314 GLY A O 1
ATOM 2396 N N . GLU A 1 315 ? -14.070 -29.599 1.434 1.00 35.53 315 GLU A N 1
ATOM 2397 C CA . GLU A 1 315 ? -13.994 -28.301 2.112 1.00 35.53 315 GLU A CA 1
ATOM 2398 C C . GLU A 1 315 ? -12.542 -27.901 2.431 1.00 35.53 315 GLU A C 1
ATOM 2400 O O . GLU A 1 315 ? -11.834 -28.684 3.061 1.00 35.53 315 GLU A O 1
ATOM 2405 N N . ARG A 1 316 ? -12.120 -26.669 2.100 1.00 28.25 316 ARG A N 1
ATOM 2406 C CA . ARG A 1 316 ? -11.096 -25.951 2.885 1.00 28.25 316 ARG A CA 1
ATOM 2407 C C . ARG A 1 316 ? -11.357 -24.434 2.911 1.00 28.25 316 ARG A C 1
ATOM 2409 O O . ARG A 1 316 ? -11.303 -23.797 1.858 1.00 28.25 316 ARG A O 1
ATOM 2416 N N . PRO A 1 317 ? -11.620 -23.847 4.093 1.00 32.66 317 PRO A N 1
ATOM 2417 C CA . PRO A 1 317 ? -11.668 -22.403 4.308 1.00 32.66 317 PRO A CA 1
ATOM 2418 C C . PRO A 1 317 ? -10.250 -21.812 4.483 1.00 32.66 317 PRO A C 1
ATOM 2420 O O . PRO A 1 317 ? -9.273 -22.552 4.541 1.00 32.66 317 PRO A O 1
ATOM 2423 N N . TYR A 1 318 ? -10.178 -20.480 4.621 1.00 30.48 318 TYR A N 1
ATOM 2424 C CA . TYR A 1 318 ? -9.015 -19.611 4.909 1.00 30.48 318 TYR A CA 1
ATOM 2425 C C . TYR A 1 318 ? -8.305 -18.952 3.707 1.00 30.48 318 TYR A C 1
ATOM 2427 O O . TYR A 1 318 ? -7.183 -19.278 3.339 1.00 30.48 318 TYR A O 1
ATOM 2435 N N . SER A 1 319 ? -8.912 -17.886 3.172 1.00 38.47 319 SER A N 1
ATOM 2436 C CA . SER A 1 319 ? -8.163 -16.630 2.990 1.00 38.47 319 SER A CA 1
ATOM 2437 C C . SER A 1 319 ? -7.797 -16.121 4.385 1.00 38.47 319 SER A C 1
ATOM 2439 O O . SER A 1 319 ? -8.690 -16.155 5.232 1.00 38.47 319 SER A O 1
ATOM 2441 N N . PHE A 1 320 ? -6.552 -15.698 4.649 1.00 47.16 320 PHE A N 1
ATOM 2442 C CA . PHE A 1 320 ? -6.171 -15.110 5.944 1.00 47.16 320 PHE A CA 1
ATOM 2443 C C . PHE A 1 320 ? -7.306 -14.206 6.441 1.00 47.16 320 PHE A C 1
ATOM 2445 O O . PHE A 1 320 ? -7.654 -13.235 5.766 1.00 47.16 320 PHE A O 1
ATOM 2452 N N . GLY A 1 321 ? -7.934 -14.554 7.571 1.00 46.69 321 GLY A N 1
ATOM 2453 C CA . GLY A 1 321 ? -8.728 -13.563 8.291 1.00 46.69 321 GLY A CA 1
ATOM 2454 C C . GLY A 1 321 ? -7.825 -12.349 8.495 1.00 46.69 321 GLY A C 1
ATOM 2455 O O . GLY A 1 321 ? -6.618 -12.542 8.641 1.00 46.69 321 GLY A O 1
ATOM 2456 N N . LEU A 1 322 ? -8.370 -11.131 8.402 1.00 54.25 322 LEU A N 1
ATOM 2457 C CA . LEU A 1 322 ? -7.624 -9.892 8.647 1.00 54.25 322 LEU A CA 1
ATOM 2458 C C . LEU A 1 322 ? -6.646 -10.117 9.809 1.00 54.25 322 LEU A C 1
ATOM 2460 O O . LEU A 1 322 ? -7.096 -10.316 10.936 1.00 54.25 322 LEU A O 1
ATOM 2464 N N . LEU A 1 323 ? -5.338 -10.179 9.514 1.00 73.00 323 LEU A N 1
ATOM 2465 C CA . LEU A 1 323 ? -4.326 -10.315 10.556 1.00 73.00 323 LEU A CA 1
ATOM 2466 C C . LEU A 1 323 ? -4.530 -9.130 11.490 1.00 73.00 323 LEU A C 1
ATOM 2468 O O . LEU A 1 323 ? -4.491 -7.979 11.054 1.00 73.00 323 LEU A O 1
ATOM 2472 N N . VAL A 1 324 ? -4.826 -9.417 12.752 1.00 85.69 324 VAL A N 1
ATOM 2473 C CA . VAL A 1 324 ? -5.096 -8.366 13.737 1.00 85.69 324 VAL A CA 1
ATOM 2474 C C . VAL A 1 324 ? -3.816 -7.627 14.124 1.00 85.69 324 VAL A C 1
ATOM 2476 O O . VAL A 1 324 ? -3.876 -6.471 14.527 1.00 85.69 324 VAL A O 1
ATOM 2479 N N . TRP A 1 325 ? -2.665 -8.281 13.963 1.00 93.06 325 TRP A N 1
ATOM 2480 C CA . TRP A 1 325 ? -1.338 -7.761 14.258 1.00 93.06 325 TRP A CA 1
ATOM 2481 C C . TRP A 1 325 ? -0.611 -7.333 12.979 1.00 93.06 325 TRP A C 1
ATOM 2483 O O . TRP A 1 325 ? -0.786 -7.908 11.903 1.00 93.06 325 TRP A O 1
ATOM 2493 N N . LYS A 1 326 ? 0.254 -6.332 13.116 1.00 94.62 326 LYS A N 1
ATOM 2494 C CA . LYS A 1 326 ? 1.180 -5.851 12.088 1.00 94.62 326 LYS A CA 1
ATOM 2495 C C . LYS A 1 326 ? 2.607 -6.316 12.342 1.00 94.62 326 LYS A C 1
ATOM 2497 O O . LYS A 1 326 ? 3.307 -6.611 11.372 1.00 94.62 326 LYS A O 1
ATOM 2502 N N . ARG A 1 327 ? 3.024 -6.392 13.611 1.00 97.12 327 ARG A N 1
ATOM 2503 C CA . ARG A 1 327 ? 4.354 -6.847 14.054 1.00 97.12 327 ARG A CA 1
ATOM 2504 C C . ARG A 1 327 ? 4.202 -7.930 15.123 1.00 97.12 327 ARG A C 1
ATOM 2506 O O . ARG A 1 327 ? 3.989 -7.617 16.287 1.00 97.12 327 ARG A O 1
ATOM 2513 N N . PHE A 1 328 ? 4.301 -9.197 14.735 1.00 98.19 328 PHE A N 1
ATOM 2514 C CA . PHE A 1 328 ? 4.157 -10.323 15.655 1.00 98.19 328 PHE A CA 1
ATOM 2515 C C . PHE A 1 328 ? 5.471 -10.660 16.361 1.00 98.19 328 PHE A C 1
ATOM 2517 O O . PHE A 1 328 ? 6.524 -10.746 15.724 1.00 98.19 328 PHE A O 1
ATOM 2524 N N . ILE A 1 329 ? 5.386 -10.934 17.659 1.00 97.94 329 ILE A N 1
ATOM 2525 C CA . ILE A 1 329 ? 6.472 -11.460 18.487 1.00 97.94 329 ILE A CA 1
ATOM 2526 C C . ILE A 1 329 ? 5.998 -12.659 19.304 1.00 97.94 329 ILE A C 1
ATOM 2528 O O . ILE A 1 329 ? 4.874 -12.665 19.802 1.00 97.94 329 ILE A O 1
ATOM 2532 N N . ARG A 1 330 ? 6.883 -13.647 19.479 1.00 98.38 330 ARG A N 1
ATOM 2533 C CA . ARG A 1 330 ? 6.706 -14.775 20.403 1.00 98.38 330 ARG A CA 1
ATOM 2534 C C . ARG A 1 330 ? 7.702 -14.634 21.544 1.00 98.38 330 ARG A C 1
ATOM 2536 O O . ARG A 1 330 ? 8.879 -14.368 21.306 1.00 98.38 330 ARG A O 1
ATOM 2543 N N . PHE A 1 331 ? 7.252 -14.773 22.781 1.00 98.56 331 PHE A N 1
ATOM 2544 C CA . PHE A 1 331 ? 8.078 -14.463 23.943 1.00 98.56 331 PHE A CA 1
ATOM 2545 C C . PHE A 1 331 ? 7.613 -15.205 25.196 1.00 98.56 331 PHE A C 1
ATOM 2547 O O . PHE A 1 331 ? 6.497 -15.707 25.257 1.00 98.56 331 PHE A O 1
ATOM 2554 N N . VAL A 1 332 ? 8.474 -15.252 26.209 1.00 98.50 332 VAL A N 1
ATOM 2555 C CA . VAL A 1 332 ? 8.120 -15.645 27.574 1.00 98.50 332 VAL A CA 1
ATOM 2556 C C . VAL A 1 332 ? 7.900 -14.378 28.396 1.00 98.50 332 VAL A C 1
ATOM 2558 O O . VAL A 1 332 ? 8.776 -13.506 28.411 1.00 98.50 332 VAL A O 1
ATOM 2561 N N . SER A 1 333 ? 6.756 -14.255 29.065 1.00 97.06 333 SER A N 1
ATOM 2562 C CA . SER A 1 333 ? 6.433 -13.142 29.970 1.00 97.06 333 SER A CA 1
ATOM 2563 C C . SER A 1 333 ? 7.109 -13.280 31.339 1.00 97.06 333 SER A C 1
ATOM 2565 O O . SER A 1 333 ? 7.696 -14.314 31.673 1.00 97.06 333 SER A O 1
ATOM 2567 N N . GLU A 1 334 ? 7.045 -12.230 32.163 1.00 93.50 334 GLU A N 1
ATOM 2568 C CA . GLU A 1 334 ? 7.646 -12.221 33.510 1.00 93.50 334 GLU A CA 1
ATOM 2569 C C . GLU A 1 334 ? 7.139 -13.352 34.417 1.00 93.50 334 GLU A C 1
ATOM 2571 O O . GLU A 1 334 ? 7.924 -13.956 35.157 1.00 93.50 334 GLU A O 1
ATOM 2576 N N . ASP A 1 335 ? 5.858 -13.695 34.280 1.00 93.69 335 ASP A N 1
ATOM 2577 C CA . ASP A 1 335 ? 5.179 -14.791 34.979 1.00 93.69 335 ASP A CA 1
ATOM 2578 C C . ASP A 1 335 ? 5.484 -16.193 34.408 1.00 93.69 335 ASP A C 1
ATOM 2580 O O . ASP A 1 335 ? 5.007 -17.194 34.939 1.00 93.69 335 ASP A O 1
ATOM 2584 N N . GLY A 1 336 ? 6.305 -16.284 33.357 1.00 96.00 336 GLY A N 1
ATOM 2585 C CA . GLY A 1 336 ? 6.781 -17.542 32.784 1.00 96.00 336 GLY A CA 1
ATOM 2586 C C . GLY A 1 336 ? 5.881 -18.170 31.718 1.00 96.00 336 GLY A C 1
ATOM 2587 O O . GLY A 1 336 ? 6.192 -19.274 31.271 1.00 96.00 336 GLY A O 1
ATOM 2588 N N . ARG A 1 337 ? 4.798 -17.509 31.286 1.00 96.81 337 ARG A N 1
ATOM 2589 C CA . ARG A 1 337 ? 3.965 -17.992 30.169 1.00 96.81 337 ARG A CA 1
ATOM 2590 C C . ARG A 1 337 ? 4.642 -17.736 28.824 1.00 96.81 337 ARG A C 1
ATOM 2592 O O . ARG A 1 337 ? 5.239 -16.687 28.620 1.00 96.81 337 ARG A O 1
ATOM 2599 N N . GLU A 1 338 ? 4.509 -18.675 27.891 1.00 97.81 338 GLU A N 1
ATOM 2600 C CA . GLU A 1 338 ? 4.841 -18.436 26.485 1.00 97.81 338 GLU A CA 1
ATOM 2601 C C . GLU A 1 338 ? 3.640 -17.801 25.777 1.00 97.81 338 GLU A C 1
ATOM 2603 O O . GLU A 1 338 ? 2.544 -18.361 25.781 1.00 97.81 338 GLU A O 1
ATOM 2608 N N . LEU A 1 339 ? 3.845 -16.630 25.182 1.00 98.19 339 LEU A N 1
ATOM 2609 C CA . LEU A 1 339 ? 2.800 -15.787 24.614 1.00 98.19 339 LEU A CA 1
ATOM 2610 C C . LEU A 1 339 ? 3.191 -15.288 23.220 1.00 98.19 339 LEU A C 1
ATOM 2612 O O . LEU A 1 339 ? 4.369 -15.194 22.867 1.00 98.19 339 LEU A O 1
ATOM 2616 N N . GLY A 1 340 ? 2.171 -14.941 22.440 1.00 98.06 340 GLY A N 1
ATOM 2617 C CA . GLY A 1 340 ? 2.300 -14.171 21.209 1.00 98.06 340 GLY A CA 1
ATOM 2618 C C . GLY A 1 340 ? 1.718 -12.778 21.405 1.00 98.06 340 GLY A C 1
ATOM 2619 O O . GLY A 1 340 ? 0.837 -12.572 22.243 1.00 98.06 340 GLY A O 1
ATOM 2620 N N . GLY A 1 341 ? 2.204 -11.802 20.651 1.00 97.81 341 GLY A N 1
ATOM 2621 C CA . GLY A 1 341 ? 1.712 -10.438 20.778 1.00 97.81 341 GLY A CA 1
ATOM 2622 C C . GLY A 1 341 ? 2.282 -9.472 19.759 1.00 97.81 341 GLY A C 1
ATOM 2623 O O . GLY A 1 341 ? 2.992 -9.862 18.834 1.00 97.81 341 GLY A O 1
ATOM 2624 N N . GLU A 1 342 ? 1.971 -8.198 19.960 1.00 97.88 342 GLU A N 1
ATOM 2625 C CA . GLU A 1 342 ? 2.505 -7.077 19.190 1.00 97.88 342 GLU A CA 1
ATOM 2626 C C . GLU A 1 342 ? 3.124 -6.034 20.131 1.00 97.88 342 GLU A C 1
ATOM 2628 O O . GLU A 1 342 ? 2.509 -5.719 21.158 1.00 97.88 342 GLU A O 1
ATOM 2633 N N . PRO A 1 343 ? 4.309 -5.470 19.822 1.00 97.88 343 PRO A N 1
ATOM 2634 C CA . PRO A 1 343 ? 4.877 -4.379 20.607 1.00 97.88 343 PRO A CA 1
ATOM 2635 C C . PRO A 1 343 ? 3.871 -3.236 20.792 1.00 97.88 343 PRO A C 1
ATOM 2637 O O . PRO A 1 343 ? 3.215 -2.795 19.848 1.00 97.88 343 PRO A O 1
ATOM 2640 N N . ALA A 1 344 ? 3.718 -2.760 22.027 1.00 96.38 344 ALA A N 1
ATOM 2641 C CA . ALA A 1 344 ? 2.758 -1.703 22.328 1.00 96.38 344 ALA A CA 1
ATOM 2642 C C . ALA A 1 344 ? 3.132 -0.383 21.634 1.00 96.38 344 ALA A C 1
ATOM 2644 O O . ALA A 1 344 ? 2.241 0.306 21.128 1.00 96.38 344 ALA A O 1
ATOM 2645 N N . ASP A 1 345 ? 4.435 -0.090 21.595 1.00 94.06 345 ASP A N 1
ATOM 2646 C CA . ASP A 1 345 ? 5.049 0.957 20.783 1.00 94.06 345 ASP A CA 1
ATOM 2647 C C . ASP A 1 345 ? 5.280 0.424 19.352 1.00 94.06 345 ASP A C 1
ATOM 2649 O O . ASP A 1 345 ? 6.052 -0.524 19.175 1.00 94.06 345 ASP A O 1
ATOM 2653 N N . PRO A 1 346 ? 4.617 0.990 18.327 1.00 89.00 346 PRO A N 1
ATOM 2654 C CA . PRO A 1 346 ? 4.737 0.516 16.952 1.00 89.00 346 PRO A CA 1
ATOM 2655 C C . PRO A 1 346 ? 6.126 0.739 16.339 1.00 89.00 346 PRO A C 1
ATOM 2657 O O . PRO A 1 346 ? 6.456 0.028 15.386 1.00 89.00 346 PRO A O 1
ATOM 2660 N N . ASP A 1 347 ? 6.941 1.645 16.886 1.00 90.94 347 ASP A N 1
ATOM 2661 C CA . ASP A 1 347 ? 8.228 2.066 16.317 1.00 90.94 347 ASP A CA 1
ATOM 2662 C C . ASP A 1 347 ? 9.438 1.482 17.067 1.00 90.94 347 ASP A C 1
ATOM 2664 O O . ASP A 1 347 ? 10.581 1.630 16.630 1.00 90.94 347 ASP A O 1
ATOM 2668 N N . ILE A 1 348 ? 9.211 0.759 18.170 1.00 96.25 348 ILE A N 1
ATOM 2669 C CA . ILE A 1 348 ? 10.295 0.182 18.970 1.00 96.25 348 ILE A CA 1
ATOM 2670 C C . ILE A 1 348 ? 11.074 -0.888 18.193 1.00 96.25 348 ILE A C 1
ATOM 2672 O O . ILE A 1 348 ? 10.497 -1.799 17.586 1.00 96.25 348 ILE A O 1
ATOM 2676 N N . ASP A 1 349 ? 12.404 -0.829 18.259 1.00 97.69 349 ASP A N 1
ATOM 2677 C CA . ASP A 1 349 ? 13.268 -1.937 17.854 1.00 97.69 349 ASP A CA 1
ATOM 2678 C C . ASP A 1 349 ? 13.338 -2.953 19.000 1.00 97.69 349 ASP A C 1
ATOM 2680 O O . ASP A 1 349 ? 14.031 -2.739 19.998 1.00 97.69 349 ASP A O 1
ATOM 2684 N N . VAL A 1 350 ? 12.566 -4.037 18.883 1.00 97.88 350 VAL A N 1
ATOM 2685 C CA . VAL A 1 350 ? 12.405 -5.036 19.949 1.00 97.88 350 VAL A CA 1
ATOM 2686 C C . VAL A 1 350 ? 13.740 -5.687 20.304 1.00 97.88 350 VAL A C 1
ATOM 2688 O O . VAL A 1 350 ? 14.076 -5.788 21.484 1.00 97.88 350 VAL A O 1
ATOM 2691 N N . GLY A 1 351 ? 14.510 -6.119 19.304 1.00 96.81 351 GLY A N 1
ATOM 2692 C CA . GLY A 1 351 ? 15.744 -6.849 19.567 1.00 96.81 351 GLY A CA 1
ATOM 2693 C C . GLY A 1 351 ? 16.852 -5.950 20.102 1.00 96.81 351 GLY A C 1
ATOM 2694 O O . GLY A 1 351 ? 17.510 -6.335 21.067 1.00 96.81 351 GLY A O 1
ATOM 2695 N N . LEU A 1 352 ? 17.000 -4.724 19.584 1.00 96.62 352 LEU A N 1
ATOM 2696 C CA . LEU A 1 352 ? 17.971 -3.767 20.127 1.00 96.62 352 LEU A CA 1
ATOM 2697 C C . LEU A 1 352 ? 17.595 -3.323 21.548 1.00 96.62 352 LEU A C 1
ATOM 2699 O O . LEU A 1 352 ? 18.466 -3.178 22.409 1.00 96.62 352 LEU A O 1
ATOM 2703 N N . SER A 1 353 ? 16.302 -3.122 21.815 1.00 97.62 353 SER A N 1
ATOM 2704 C CA . SER A 1 353 ? 15.824 -2.740 23.149 1.00 97.62 353 SER A CA 1
ATOM 2705 C C . SER A 1 353 ? 16.176 -3.809 24.178 1.00 97.62 353 SER A C 1
ATOM 2707 O O . SER A 1 353 ? 16.812 -3.501 25.184 1.00 97.62 353 SER A O 1
ATOM 2709 N N . LEU A 1 354 ? 15.869 -5.074 23.894 1.00 97.44 354 LEU A N 1
ATOM 2710 C CA . LEU A 1 354 ? 16.177 -6.169 24.813 1.00 97.44 354 LEU A CA 1
ATOM 2711 C C . LEU A 1 354 ? 17.684 -6.440 24.931 1.00 97.44 354 LEU A C 1
ATOM 2713 O O . LEU A 1 354 ? 18.162 -6.685 26.036 1.00 97.44 354 LEU A O 1
ATOM 2717 N N . ALA A 1 355 ? 18.452 -6.321 23.841 1.00 95.56 355 ALA A N 1
ATOM 2718 C CA . ALA A 1 355 ? 19.916 -6.431 23.878 1.00 95.56 355 ALA A CA 1
ATOM 2719 C C . ALA A 1 355 ? 20.576 -5.351 24.755 1.00 95.56 355 ALA A C 1
ATOM 2721 O O . ALA A 1 355 ? 21.665 -5.557 25.283 1.00 95.56 355 ALA A O 1
ATOM 2722 N N . THR A 1 356 ? 19.914 -4.203 24.922 1.00 95.12 356 THR A N 1
ATOM 2723 C CA . THR A 1 356 ? 20.362 -3.089 25.774 1.00 95.12 356 THR A CA 1
ATOM 2724 C C . THR A 1 356 ? 19.634 -3.041 27.122 1.00 95.12 356 THR A C 1
ATOM 2726 O O . THR A 1 356 ? 19.635 -2.006 27.790 1.00 95.12 356 THR A O 1
ATOM 2729 N N . SER A 1 357 ? 19.023 -4.158 27.537 1.00 94.12 357 SER A N 1
ATOM 2730 C CA . SER A 1 357 ? 18.305 -4.314 28.811 1.00 94.12 357 SER A CA 1
ATOM 2731 C C . SER A 1 357 ? 17.131 -3.344 29.008 1.00 94.12 357 SER A C 1
ATOM 2733 O O . SER A 1 357 ? 16.752 -3.046 30.141 1.00 94.12 357 SER A O 1
ATOM 2735 N N . LYS A 1 358 ? 16.534 -2.841 27.921 1.00 95.88 358 LYS A N 1
ATOM 2736 C CA . LYS A 1 358 ? 15.295 -2.056 27.963 1.00 95.88 358 LYS A CA 1
ATOM 2737 C C . LYS A 1 358 ? 14.085 -2.980 27.894 1.00 95.88 358 LYS A C 1
ATOM 2739 O O . LYS A 1 358 ? 13.987 -3.822 27.003 1.00 95.88 358 LYS A O 1
ATOM 2744 N N . SER A 1 359 ? 13.134 -2.774 28.799 1.00 96.06 359 SER A N 1
ATOM 2745 C CA . SER A 1 359 ? 11.864 -3.501 28.798 1.00 96.06 359 SER A CA 1
ATOM 2746 C C . SER A 1 359 ? 11.020 -3.150 27.573 1.00 96.06 359 SER A C 1
ATOM 2748 O O . SER A 1 359 ? 10.901 -1.983 27.200 1.00 96.06 359 SER A O 1
ATOM 2750 N N . VAL A 1 360 ? 10.383 -4.161 26.984 1.00 97.81 360 VAL A N 1
ATOM 2751 C CA . VAL A 1 360 ? 9.449 -4.009 25.861 1.00 97.81 360 VAL A CA 1
ATOM 2752 C C . VAL A 1 360 ? 8.061 -4.438 26.325 1.00 97.81 360 VAL A C 1
ATOM 2754 O O . VAL A 1 360 ? 7.878 -5.580 26.747 1.00 97.81 360 VAL A O 1
ATOM 2757 N N . LEU A 1 361 ? 7.096 -3.518 26.252 1.00 98.00 361 LEU A N 1
ATOM 2758 C CA . LEU A 1 361 ? 5.688 -3.785 26.548 1.00 98.00 361 LEU A CA 1
ATOM 2759 C C . LEU A 1 361 ? 4.992 -4.366 25.312 1.00 98.00 361 LEU A C 1
ATOM 2761 O O . LEU A 1 361 ? 5.185 -3.877 24.197 1.00 98.00 361 LEU A O 1
ATOM 2765 N N . VAL A 1 362 ? 4.154 -5.377 25.512 1.00 98.25 362 VAL A N 1
ATOM 2766 C CA . VAL A 1 362 ? 3.514 -6.158 24.449 1.00 98.25 362 VAL A CA 1
ATOM 2767 C C . VAL A 1 362 ? 2.014 -6.232 24.681 1.00 98.25 362 VAL A C 1
ATOM 2769 O O . VAL A 1 362 ? 1.581 -6.551 25.786 1.00 98.25 362 VAL A O 1
ATOM 2772 N N . LYS A 1 363 ? 1.223 -5.976 23.637 1.00 98.19 363 LYS A N 1
ATOM 2773 C CA . LYS A 1 363 ? -0.214 -6.274 23.583 1.00 98.19 363 LYS A CA 1
ATOM 2774 C C . LYS A 1 363 ? -0.380 -7.757 23.272 1.00 98.19 363 LYS A C 1
ATOM 2776 O O . LYS A 1 363 ? 0.067 -8.217 22.220 1.00 98.19 363 LYS A O 1
ATOM 2781 N N . VAL A 1 364 ? -0.984 -8.499 24.190 1.00 98.19 364 VAL A N 1
ATOM 2782 C CA . VAL A 1 364 ? -1.042 -9.963 24.135 1.00 98.19 364 VAL A CA 1
ATOM 2783 C C . VAL A 1 364 ? -2.129 -10.427 23.167 1.00 98.19 364 VAL A C 1
ATOM 2785 O O . VAL A 1 364 ? -3.232 -9.873 23.122 1.00 98.19 364 VAL A O 1
ATOM 2788 N N . LEU A 1 365 ? -1.803 -11.456 22.389 1.00 96.75 365 LEU A N 1
ATOM 2789 C CA . LEU A 1 365 ? -2.735 -12.201 21.551 1.00 96.75 365 LEU A CA 1
ATOM 2790 C C . LEU A 1 365 ? -3.176 -13.484 22.264 1.00 96.75 365 LEU A C 1
ATOM 2792 O O . LEU A 1 365 ? -2.450 -14.045 23.082 1.00 96.75 365 LEU A O 1
ATOM 2796 N N . ASP A 1 366 ? -4.350 -13.988 21.902 1.00 94.38 366 ASP A N 1
ATOM 2797 C CA . ASP A 1 366 ? -4.887 -15.279 22.357 1.00 94.38 366 ASP A CA 1
ATOM 2798 C C . ASP A 1 366 ? -4.163 -16.513 21.767 1.00 94.38 366 ASP A C 1
ATOM 2800 O O . ASP A 1 366 ? -4.536 -17.651 22.049 1.00 94.38 366 ASP A O 1
ATOM 2804 N N . SER A 1 367 ? -3.113 -16.298 20.970 1.00 93.06 367 SER A N 1
ATOM 2805 C CA . SER A 1 367 ? -2.287 -17.324 20.332 1.00 93.06 367 SER A CA 1
ATOM 2806 C C . SER A 1 367 ? -0.805 -16.961 20.426 1.00 93.06 367 SER A C 1
ATOM 2808 O O . SER A 1 367 ? -0.426 -15.808 20.215 1.00 93.06 367 SER A O 1
ATOM 2810 N N . CYS A 1 368 ? 0.048 -17.961 20.673 1.00 92.50 368 CYS A N 1
ATOM 2811 C CA . CYS A 1 368 ? 1.508 -17.838 20.605 1.00 92.50 368 CYS A CA 1
ATOM 2812 C C . CYS A 1 368 ? 2.094 -18.089 19.205 1.00 92.50 368 CYS A C 1
ATOM 2814 O O . CYS A 1 368 ? 3.311 -18.029 19.033 1.00 92.50 368 CYS A O 1
ATOM 2816 N N . SER A 1 369 ? 1.243 -18.331 18.202 1.00 94.12 369 SER A N 1
ATOM 2817 C CA . SER A 1 369 ? 1.634 -18.598 16.815 1.00 94.12 369 SER A CA 1
ATOM 2818 C C . SER A 1 369 ? 1.224 -17.467 15.875 1.00 94.12 369 SER A C 1
ATOM 2820 O O . SER A 1 369 ? 0.060 -17.055 15.854 1.00 94.12 369 SER A O 1
ATOM 2822 N N . ALA A 1 370 ? 2.157 -17.048 15.014 1.00 93.00 370 ALA A N 1
ATOM 2823 C CA . ALA A 1 370 ? 1.892 -16.133 13.903 1.00 93.00 370 ALA A CA 1
ATOM 2824 C C . ALA A 1 370 ? 1.067 -16.784 12.778 1.00 93.00 370 ALA A C 1
ATOM 2826 O O . ALA A 1 370 ? 0.492 -16.098 11.936 1.00 93.00 370 ALA A O 1
ATOM 2827 N N . LEU A 1 371 ? 1.042 -18.117 12.709 1.00 89.44 371 LEU A N 1
ATOM 2828 C CA . LEU A 1 371 ? 0.475 -18.846 11.579 1.00 89.44 371 LEU A CA 1
ATOM 2829 C C . LEU A 1 371 ? -1.052 -18.977 11.685 1.00 89.44 371 LEU A C 1
ATOM 2831 O O . LEU A 1 371 ? -1.720 -19.221 10.680 1.00 89.44 371 LEU A O 1
ATOM 2835 N N . GLY A 1 372 ? -1.624 -18.852 12.879 1.00 80.25 372 GLY A N 1
ATOM 2836 C CA . GLY A 1 372 ? -3.056 -19.021 13.131 1.00 80.25 372 GLY A CA 1
ATOM 2837 C C . GLY A 1 372 ? -3.858 -17.714 13.124 1.00 80.25 372 GLY A C 1
ATOM 2838 O O . GLY A 1 372 ? -3.281 -16.630 13.201 1.00 80.25 372 GLY A O 1
ATOM 2839 N N . PRO A 1 373 ? -5.201 -17.796 13.055 1.00 79.31 373 PRO A N 1
ATOM 2840 C CA . PRO A 1 373 ? -6.042 -16.671 13.447 1.00 79.31 373 PRO A CA 1
ATOM 2841 C C . PRO A 1 373 ? -5.777 -16.320 14.917 1.00 79.31 373 PRO A C 1
ATOM 2843 O O . PRO A 1 373 ? -5.548 -17.211 15.734 1.00 79.31 373 PRO A O 1
ATOM 2846 N N . SER A 1 374 ? -5.825 -15.032 15.242 1.00 85.62 374 SER A N 1
ATOM 2847 C CA . SER A 1 374 ? -5.653 -14.542 16.607 1.00 85.62 374 SER A CA 1
ATOM 2848 C C . SER A 1 374 ? -6.429 -13.250 16.842 1.00 85.62 374 SER A C 1
ATOM 2850 O O . SER A 1 374 ? -6.865 -12.591 15.892 1.00 85.62 374 SER A O 1
ATOM 2852 N N . GLN A 1 375 ? -6.620 -12.901 18.111 1.00 90.56 375 GLN A N 1
ATOM 2853 C CA . GLN A 1 375 ? -7.249 -11.668 18.582 1.00 90.56 375 GLN A CA 1
ATOM 2854 C C . GLN A 1 375 ? -6.471 -11.097 19.767 1.00 90.56 375 GLN A C 1
ATOM 2856 O O . GLN A 1 375 ? -5.857 -11.833 20.538 1.00 90.56 375 GLN A O 1
ATOM 2861 N N . PHE A 1 376 ? -6.507 -9.773 19.931 1.00 95.12 376 PHE A N 1
ATOM 2862 C CA . PHE A 1 376 ? -5.947 -9.138 21.122 1.00 95.12 376 PHE A CA 1
ATOM 2863 C C . PHE A 1 376 ? -6.819 -9.431 22.339 1.00 95.12 376 PHE A C 1
ATOM 2865 O O . PHE A 1 376 ? -8.031 -9.219 22.305 1.00 95.12 376 PHE A O 1
ATOM 2872 N N . THR A 1 377 ? -6.194 -9.857 23.432 1.00 95.19 377 THR A N 1
ATOM 2873 C CA . THR A 1 377 ? -6.895 -10.202 24.679 1.00 95.19 377 THR A CA 1
ATOM 2874 C C . THR A 1 377 ? -7.263 -8.973 25.515 1.00 95.19 377 THR A C 1
AT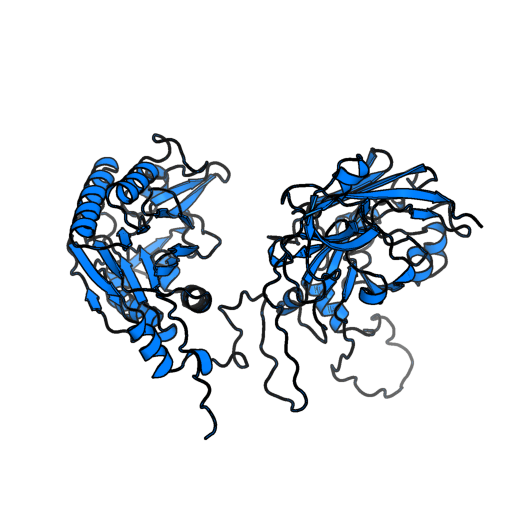OM 2876 O O . THR A 1 377 ? -8.055 -9.072 26.448 1.00 95.19 377 THR A O 1
ATOM 2879 N N . GLY A 1 378 ? -6.669 -7.815 25.205 1.00 94.69 378 GLY A N 1
ATOM 2880 C CA . GLY A 1 378 ? -6.704 -6.612 26.043 1.00 94.69 378 GLY A CA 1
ATOM 2881 C C . GLY A 1 378 ? -5.649 -6.606 27.157 1.00 94.69 378 GLY A C 1
ATOM 2882 O O . GLY A 1 378 ? -5.464 -5.579 27.806 1.00 94.69 378 GLY A O 1
ATOM 2883 N N . GLU A 1 379 ? -4.927 -7.712 27.357 1.00 96.38 379 GLU A N 1
ATOM 2884 C CA . GLU A 1 379 ? -3.801 -7.797 28.287 1.00 96.38 379 GLU A CA 1
ATOM 2885 C C . GLU A 1 379 ? -2.549 -7.139 27.685 1.00 96.38 379 GLU A C 1
ATOM 2887 O O . GLU A 1 379 ? -2.264 -7.259 26.488 1.00 96.38 379 GLU A O 1
ATOM 2892 N N . THR A 1 380 ? -1.770 -6.470 28.535 1.00 97.25 380 THR A N 1
ATOM 2893 C CA . THR A 1 380 ? -0.416 -6.015 28.206 1.00 97.25 380 THR A CA 1
ATOM 2894 C C . THR A 1 380 ? 0.586 -6.554 29.212 1.00 97.25 380 THR A C 1
ATOM 2896 O O . THR A 1 380 ? 0.318 -6.518 30.411 1.00 97.25 380 THR A O 1
ATOM 2899 N N . THR A 1 381 ? 1.750 -6.997 28.745 1.00 98.00 381 THR A N 1
ATOM 2900 C CA . THR A 1 381 ? 2.801 -7.564 29.605 1.00 98.00 381 THR A CA 1
ATOM 2901 C C . THR A 1 381 ? 4.199 -7.275 29.054 1.00 98.00 381 THR A C 1
ATOM 2903 O O . THR A 1 381 ? 4.334 -6.746 27.949 1.00 98.00 381 THR A O 1
ATOM 2906 N N . ILE A 1 382 ? 5.242 -7.584 29.824 1.00 97.75 382 ILE A N 1
ATOM 2907 C CA . ILE A 1 382 ? 6.643 -7.316 29.478 1.00 97.75 382 ILE A CA 1
ATOM 2908 C C . ILE A 1 382 ? 7.343 -8.606 29.043 1.00 97.75 382 ILE A C 1
ATOM 2910 O O . ILE A 1 382 ? 7.112 -9.687 29.592 1.00 97.75 382 ILE A O 1
ATOM 2914 N N . ILE A 1 383 ? 8.228 -8.483 28.054 1.00 98.00 383 ILE A N 1
ATOM 2915 C CA . ILE A 1 383 ? 9.083 -9.581 27.597 1.00 98.00 383 ILE A CA 1
ATOM 2916 C C . ILE A 1 383 ? 10.150 -9.897 28.652 1.00 98.00 383 ILE A C 1
ATOM 2918 O O . ILE A 1 383 ? 11.003 -9.060 28.937 1.00 98.00 383 ILE A O 1
ATOM 2922 N N . LYS A 1 384 ? 10.155 -11.133 29.164 1.00 97.69 384 LYS A N 1
ATOM 2923 C CA . LYS A 1 384 ? 11.253 -11.687 29.975 1.00 97.69 384 LYS A CA 1
ATOM 2924 C C . LYS A 1 384 ? 12.307 -12.370 29.111 1.00 97.69 384 LYS A C 1
ATOM 2926 O O . LYS A 1 384 ? 13.500 -12.192 29.335 1.00 97.69 384 LYS A O 1
ATOM 2931 N N . LYS A 1 385 ? 11.871 -13.169 28.134 1.00 97.88 385 LYS A N 1
ATOM 2932 C CA . LYS A 1 385 ? 12.744 -13.806 27.139 1.00 97.88 385 LYS A CA 1
ATOM 2933 C C . LYS A 1 385 ? 12.098 -13.717 25.766 1.00 97.88 385 LYS A C 1
ATOM 2935 O O . LYS A 1 385 ? 10.961 -14.146 25.597 1.00 97.88 385 LYS A O 1
ATOM 2940 N N . LEU A 1 386 ? 12.825 -13.192 24.786 1.00 98.31 386 LEU A N 1
ATOM 2941 C CA . LEU A 1 386 ? 12.381 -13.210 23.399 1.00 98.31 386 LEU A CA 1
ATOM 2942 C C . LEU A 1 386 ? 12.628 -14.596 22.801 1.00 98.31 386 LEU A C 1
ATOM 2944 O O . LEU A 1 386 ? 13.675 -15.201 23.027 1.00 98.31 386 LEU A O 1
ATOM 2948 N N . LEU A 1 387 ? 11.652 -15.103 22.058 1.00 98.62 387 LEU A N 1
ATOM 2949 C CA . LEU A 1 387 ? 11.766 -16.358 21.333 1.00 98.62 387 LEU A CA 1
ATOM 2950 C C . LEU A 1 387 ? 11.775 -16.069 19.837 1.00 98.62 387 LEU A C 1
ATOM 2952 O O . LEU A 1 387 ? 11.350 -15.004 19.388 1.00 98.62 387 LEU A O 1
ATOM 2956 N N . SER A 1 388 ? 12.234 -17.034 19.046 1.00 98.19 388 SER A N 1
ATOM 2957 C CA . SER A 1 388 ? 12.003 -16.962 17.610 1.00 98.19 388 SER A CA 1
ATOM 2958 C C . SER A 1 388 ? 10.495 -16.872 17.333 1.00 98.19 388 SER A C 1
ATOM 2960 O O . SER A 1 388 ? 9.729 -17.607 17.973 1.00 98.19 388 SER A O 1
ATOM 2962 N N . PRO A 1 389 ? 10.044 -15.996 16.410 1.00 97.38 389 PRO A N 1
ATOM 2963 C CA . PRO A 1 389 ? 8.621 -15.765 16.174 1.00 97.38 389 PRO A CA 1
ATOM 2964 C C . PRO A 1 389 ? 7.887 -16.987 15.603 1.00 97.38 389 PRO A C 1
ATOM 2966 O O . PRO A 1 389 ? 6.660 -17.013 15.626 1.00 97.38 389 PRO A O 1
ATOM 2969 N N . LEU A 1 390 ? 8.620 -17.993 15.115 1.00 97.31 390 LEU A N 1
ATOM 2970 C CA . LEU A 1 390 ? 8.106 -19.326 14.811 1.00 97.31 390 LEU A CA 1
ATOM 2971 C C . LEU A 1 390 ? 8.865 -20.359 15.649 1.00 97.31 390 LEU A C 1
ATOM 2973 O O . LEU A 1 390 ? 10.065 -20.232 15.884 1.00 97.31 390 LEU A O 1
ATOM 2977 N N . SER A 1 391 ? 8.174 -21.402 16.094 1.00 95.56 391 SER A N 1
ATOM 2978 C CA . SER A 1 391 ? 8.787 -22.574 16.722 1.00 95.56 391 SER A CA 1
ATOM 2979 C C . SER A 1 391 ? 9.413 -23.515 15.683 1.00 95.56 391 SER A C 1
ATOM 2981 O O . SER A 1 391 ? 9.009 -23.543 14.522 1.00 95.56 391 SER A O 1
ATOM 2983 N N . ALA A 1 392 ? 10.364 -24.359 16.098 1.00 93.25 392 ALA A N 1
ATOM 2984 C CA . ALA A 1 392 ? 10.995 -25.340 15.205 1.00 93.25 392 ALA A CA 1
ATOM 2985 C C . ALA A 1 392 ? 9.967 -26.284 14.545 1.00 93.25 392 ALA A C 1
ATOM 2987 O O . ALA A 1 392 ? 10.096 -26.628 13.370 1.00 93.25 392 ALA A O 1
ATOM 2988 N N . SER A 1 393 ? 8.912 -26.654 15.278 1.00 91.25 393 SER A N 1
ATOM 2989 C CA . SER A 1 393 ? 7.802 -27.464 14.762 1.00 91.25 393 SER A CA 1
ATOM 2990 C C . SER A 1 393 ? 6.968 -26.756 13.696 1.00 91.25 393 SER A C 1
ATOM 2992 O O . SER A 1 393 ? 6.445 -27.418 12.807 1.00 91.25 393 SER A O 1
ATOM 2994 N N . GLU A 1 394 ? 6.842 -25.431 13.772 1.00 94.25 394 GLU A N 1
ATOM 2995 C CA . GLU A 1 394 ? 6.118 -24.631 12.779 1.00 94.25 394 GLU A CA 1
ATOM 2996 C C . GLU A 1 394 ? 6.950 -24.386 11.522 1.00 94.25 394 GLU A C 1
ATOM 2998 O O . GLU A 1 394 ? 6.406 -24.391 10.422 1.00 94.25 394 GLU A O 1
ATOM 3003 N N . VAL A 1 395 ? 8.264 -24.202 11.677 1.00 91.88 395 VAL A N 1
ATOM 3004 C CA . VAL A 1 395 ? 9.187 -24.028 10.548 1.00 91.88 395 VAL A CA 1
ATOM 3005 C C . VAL A 1 395 ? 9.274 -25.304 9.707 1.00 91.88 395 VAL A C 1
ATOM 3007 O O . VAL A 1 395 ? 9.278 -25.242 8.477 1.00 91.88 395 VAL A O 1
ATOM 3010 N N . GLY A 1 396 ? 9.380 -26.469 10.359 1.00 85.81 396 GLY A N 1
ATOM 3011 C CA . GLY A 1 396 ? 9.578 -27.775 9.721 1.00 85.81 396 GLY A CA 1
ATOM 3012 C C . GLY A 1 396 ? 10.973 -27.935 9.103 1.00 85.81 396 GLY A C 1
ATOM 3013 O O . GLY A 1 396 ? 11.779 -28.741 9.566 1.00 85.81 396 GLY A O 1
ATOM 3014 N N . ALA A 1 397 ? 11.286 -27.151 8.073 1.00 84.31 397 ALA A N 1
ATOM 3015 C CA . ALA A 1 397 ? 12.624 -27.020 7.505 1.00 84.31 397 ALA A CA 1
ATOM 3016 C C . ALA A 1 397 ? 12.770 -25.678 6.782 1.00 84.31 397 ALA A C 1
ATOM 3018 O O . ALA A 1 397 ? 11.837 -25.207 6.131 1.00 84.31 397 ALA A O 1
ATOM 3019 N N . PHE A 1 398 ? 13.969 -25.106 6.823 1.00 95.12 398 PHE A N 1
ATOM 3020 C CA . PHE A 1 398 ? 14.275 -23.898 6.065 1.00 95.12 398 PHE A CA 1
ATOM 3021 C C . PHE A 1 398 ? 14.525 -24.248 4.597 1.00 95.12 398 PHE A C 1
ATOM 3023 O O . PHE A 1 398 ? 15.142 -25.273 4.278 1.00 95.12 398 PHE A O 1
ATOM 3030 N N . ARG A 1 399 ? 14.047 -23.395 3.693 1.00 95.00 399 ARG A N 1
ATOM 3031 C CA . ARG A 1 399 ? 14.410 -23.413 2.271 1.00 95.00 399 ARG A CA 1
ATOM 3032 C C . ARG A 1 399 ? 15.302 -22.217 2.009 1.00 95.00 399 ARG A C 1
ATOM 3034 O O . ARG A 1 399 ? 14.926 -21.107 2.349 1.00 95.00 399 ARG A O 1
ATOM 3041 N N . CYS A 1 400 ? 16.464 -22.425 1.424 1.00 96.12 400 CYS A N 1
ATOM 3042 C CA . CYS A 1 400 ? 17.468 -21.377 1.336 1.00 96.12 400 CYS A CA 1
ATOM 3043 C C . CYS A 1 400 ? 17.909 -21.198 -0.114 1.00 96.12 400 CYS A C 1
ATOM 3045 O O . CYS A 1 400 ? 17.979 -22.180 -0.861 1.00 96.12 400 CYS A O 1
ATOM 3047 N N . VAL A 1 401 ? 18.201 -19.957 -0.497 1.00 95.94 401 VAL A N 1
ATOM 3048 C CA . VAL A 1 401 ? 18.699 -19.609 -1.830 1.00 95.94 401 VAL A CA 1
ATOM 3049 C C . VAL A 1 401 ? 20.137 -19.119 -1.721 1.00 95.94 401 VAL A C 1
ATOM 3051 O O . VAL A 1 401 ? 20.408 -18.093 -1.107 1.00 95.94 401 VAL A O 1
ATOM 3054 N N . GLY A 1 402 ? 21.065 -19.851 -2.328 1.00 92.00 402 GLY A N 1
ATOM 3055 C CA . GLY A 1 402 ? 22.461 -19.449 -2.449 1.00 92.00 402 GLY A CA 1
ATOM 3056 C C . GLY A 1 402 ? 22.668 -18.391 -3.529 1.00 92.00 402 GLY A C 1
ATOM 3057 O O . GLY A 1 402 ? 21.937 -18.347 -4.519 1.00 92.00 402 GLY A O 1
ATOM 3058 N N . LEU A 1 403 ? 23.694 -17.558 -3.333 1.00 91.94 403 LEU A N 1
ATOM 3059 C CA . LEU A 1 403 ? 24.203 -16.596 -4.318 1.00 91.94 403 LEU A CA 1
ATOM 3060 C C . LEU A 1 403 ? 23.109 -15.725 -4.968 1.00 91.94 403 LEU A C 1
ATOM 3062 O O . LEU A 1 403 ? 23.099 -15.510 -6.178 1.00 91.94 403 LEU A O 1
ATOM 3066 N N . ASN A 1 404 ? 22.168 -15.217 -4.170 1.00 97.19 404 ASN A N 1
ATOM 3067 C CA . ASN A 1 404 ? 21.049 -14.427 -4.684 1.00 97.19 404 ASN A CA 1
ATOM 3068 C C . ASN A 1 404 ? 21.309 -12.914 -4.710 1.00 97.19 404 ASN A C 1
ATOM 3070 O O . ASN A 1 404 ? 20.381 -12.155 -4.933 1.00 97.19 404 ASN A O 1
ATOM 3074 N N . PHE A 1 405 ? 22.527 -12.436 -4.476 1.00 97.44 405 PHE A N 1
ATOM 3075 C CA . PHE A 1 405 ? 22.827 -11.003 -4.429 1.00 97.44 405 PHE A CA 1
ATOM 3076 C C . PHE A 1 405 ? 23.932 -10.637 -5.424 1.00 97.44 405 PHE A C 1
ATOM 3078 O O . PHE A 1 405 ? 24.971 -11.298 -5.492 1.00 97.44 405 PHE A O 1
ATOM 3085 N N . LYS A 1 406 ? 23.702 -9.589 -6.226 1.00 96.75 406 LYS A N 1
ATOM 3086 C CA . LYS A 1 406 ? 24.620 -9.149 -7.295 1.00 96.75 406 LYS A CA 1
ATOM 3087 C C . LYS A 1 406 ? 25.963 -8.675 -6.745 1.00 96.75 406 LYS A C 1
ATOM 3089 O O . LYS A 1 406 ? 26.999 -8.977 -7.331 1.00 96.75 406 LYS A O 1
ATOM 3094 N N . ASP A 1 407 ? 25.940 -7.946 -5.635 1.00 95.19 407 ASP A N 1
ATOM 3095 C CA . ASP A 1 407 ? 27.137 -7.474 -4.940 1.00 95.19 407 ASP A CA 1
ATOM 3096 C C . ASP A 1 407 ? 27.935 -8.644 -4.339 1.00 95.19 407 ASP A C 1
ATOM 3098 O O . ASP A 1 407 ? 29.155 -8.687 -4.487 1.00 95.19 407 ASP A O 1
ATOM 3102 N N . HIS A 1 408 ? 27.265 -9.646 -3.766 1.00 94.31 408 HIS A N 1
ATOM 3103 C CA . HIS A 1 408 ? 27.915 -10.852 -3.248 1.00 94.31 408 HIS A CA 1
ATOM 3104 C C . HIS A 1 408 ? 28.545 -11.707 -4.360 1.00 94.31 408 HIS A C 1
ATOM 3106 O O . HIS A 1 408 ? 29.681 -12.167 -4.240 1.00 94.31 408 HIS A O 1
ATOM 3112 N N . ALA A 1 409 ? 27.857 -11.867 -5.496 1.00 92.62 409 ALA A N 1
ATOM 3113 C CA . ALA A 1 409 ? 28.434 -12.532 -6.664 1.00 92.62 409 ALA A CA 1
ATOM 3114 C C . ALA A 1 409 ? 29.690 -11.806 -7.175 1.00 92.62 409 ALA A C 1
ATOM 3116 O O . ALA A 1 409 ? 30.681 -12.454 -7.524 1.00 92.62 409 ALA A O 1
ATOM 3117 N N . ALA A 1 410 ? 29.682 -10.469 -7.164 1.00 93.12 410 ALA A N 1
ATOM 3118 C CA . ALA A 1 410 ? 30.844 -9.662 -7.525 1.00 93.12 410 ALA A CA 1
ATOM 3119 C C . ALA A 1 410 ? 32.006 -9.818 -6.524 1.00 93.12 410 ALA A C 1
ATOM 3121 O O . ALA A 1 410 ? 33.148 -9.983 -6.958 1.00 93.12 410 ALA A O 1
ATOM 3122 N N . GLU A 1 411 ? 31.724 -9.823 -5.216 1.00 92.12 411 GLU A N 1
ATOM 3123 C CA . GLU A 1 411 ? 32.703 -10.061 -4.141 1.00 92.12 411 GLU A CA 1
ATOM 3124 C C . GLU A 1 411 ? 33.444 -11.390 -4.334 1.00 92.12 411 GLU A C 1
ATOM 3126 O O . GLU A 1 411 ? 34.676 -11.430 -4.331 1.00 92.12 411 GLU A O 1
ATOM 3131 N N . LEU A 1 412 ? 32.699 -12.468 -4.588 1.00 87.81 412 LEU A N 1
ATOM 3132 C CA . LEU A 1 412 ? 33.261 -13.806 -4.788 1.00 87.81 412 LEU A CA 1
ATOM 3133 C C . LEU A 1 412 ? 33.800 -14.043 -6.207 1.00 87.81 412 LEU A C 1
ATOM 3135 O O . LEU A 1 412 ? 34.354 -15.108 -6.484 1.00 87.81 412 LEU A O 1
ATOM 3139 N N . LYS A 1 413 ? 33.654 -13.068 -7.116 1.00 91.44 413 LYS A N 1
ATOM 3140 C CA . LYS A 1 413 ? 33.995 -13.181 -8.547 1.00 91.44 413 LYS A CA 1
ATOM 3141 C C . LYS A 1 413 ? 33.313 -14.377 -9.224 1.00 91.44 413 LYS A C 1
ATOM 3143 O O . LYS A 1 413 ? 33.894 -15.023 -10.099 1.00 91.44 413 LYS A O 1
ATOM 3148 N N . LEU A 1 414 ? 32.080 -14.667 -8.818 1.00 89.75 414 LEU A N 1
ATOM 3149 C CA . LEU A 1 414 ? 31.257 -15.738 -9.368 1.00 89.75 414 LEU A CA 1
ATOM 3150 C C . LEU A 1 414 ? 30.299 -15.188 -10.440 1.00 89.75 414 LEU A C 1
ATOM 3152 O O . LEU A 1 414 ? 29.870 -14.036 -10.362 1.00 89.75 414 LEU A O 1
ATOM 3156 N N . PRO A 1 415 ? 29.951 -15.984 -11.467 1.00 92.81 415 PRO A N 1
ATOM 3157 C CA . PRO A 1 415 ? 28.952 -15.580 -12.449 1.00 92.81 415 PRO A CA 1
ATOM 3158 C C . PRO A 1 415 ? 27.562 -15.474 -11.810 1.00 92.81 415 PRO A C 1
ATOM 3160 O O . PRO A 1 415 ? 27.227 -16.239 -10.909 1.00 92.81 415 PRO A O 1
ATOM 3163 N N . ILE A 1 416 ? 26.725 -14.569 -12.329 1.00 92.69 416 ILE A N 1
ATOM 3164 C CA . ILE A 1 416 ? 25.329 -14.453 -11.889 1.00 92.69 416 ILE A CA 1
ATOM 3165 C C . ILE A 1 416 ? 24.581 -15.753 -12.252 1.00 92.69 416 ILE A C 1
ATOM 3167 O O . ILE A 1 416 ? 24.548 -16.118 -13.437 1.00 92.69 416 ILE A O 1
ATOM 3171 N N . PRO A 1 417 ? 23.979 -16.458 -11.275 1.00 88.12 417 PRO A N 1
ATOM 3172 C CA . PRO A 1 417 ? 23.208 -17.666 -11.531 1.00 88.12 417 PRO A CA 1
ATOM 3173 C C . PRO A 1 417 ? 21.988 -17.374 -12.413 1.00 88.12 417 PRO A C 1
ATOM 3175 O O . PRO A 1 417 ? 21.383 -16.307 -12.353 1.00 88.12 417 PRO A O 1
ATOM 3178 N N . LYS A 1 418 ? 21.608 -18.348 -13.248 1.00 87.62 418 LYS A N 1
ATOM 3179 C CA . LYS A 1 418 ? 20.424 -18.256 -14.130 1.00 87.62 418 LYS A CA 1
ATOM 3180 C C . LYS A 1 418 ? 19.159 -18.854 -13.516 1.00 87.62 418 LYS A C 1
ATOM 3182 O O . LYS A 1 418 ? 18.064 -18.584 -13.996 1.00 87.62 418 LYS A O 1
ATOM 3187 N N . ILE A 1 419 ? 19.325 -19.691 -12.496 1.00 85.75 419 ILE A N 1
ATOM 3188 C CA . ILE A 1 419 ? 18.255 -20.299 -11.705 1.00 85.75 419 ILE A CA 1
ATOM 3189 C C . ILE A 1 419 ? 18.629 -20.195 -10.220 1.00 85.75 419 ILE A C 1
ATOM 3191 O O . ILE A 1 419 ? 19.826 -20.225 -9.927 1.00 85.75 419 ILE A O 1
ATOM 3195 N N . PRO A 1 420 ? 17.658 -20.086 -9.295 1.00 89.69 420 PRO A N 1
ATOM 3196 C CA . PRO A 1 420 ? 17.941 -20.102 -7.862 1.00 89.69 420 PRO A CA 1
ATOM 3197 C C . PRO A 1 420 ? 18.710 -21.365 -7.450 1.00 89.69 420 PRO A C 1
ATOM 3199 O O . PRO A 1 420 ? 18.263 -22.481 -7.719 1.00 89.69 420 PRO A O 1
ATOM 3202 N N . GLU A 1 421 ? 19.857 -21.206 -6.788 1.00 89.56 421 GLU A N 1
ATOM 3203 C CA . GLU A 1 421 ? 20.586 -22.329 -6.192 1.00 89.56 421 GLU A CA 1
ATOM 3204 C C . GLU A 1 421 ? 19.955 -22.670 -4.844 1.00 89.56 421 GLU A C 1
ATOM 3206 O O . GLU A 1 421 ? 19.993 -21.868 -3.916 1.00 89.56 421 GLU A O 1
ATOM 3211 N N . VAL A 1 422 ? 19.331 -23.841 -4.728 1.00 91.00 422 VAL A N 1
ATOM 3212 C CA . VAL A 1 422 ? 18.514 -24.184 -3.557 1.00 91.00 422 VAL A CA 1
ATOM 3213 C C . VAL A 1 422 ? 19.236 -25.161 -2.640 1.00 91.00 422 VAL A C 1
ATOM 3215 O O . VAL A 1 422 ? 19.745 -26.190 -3.084 1.00 91.00 422 VAL A O 1
ATOM 3218 N N . PHE A 1 423 ? 19.188 -24.888 -1.338 1.00 92.44 423 PHE A N 1
ATOM 3219 C CA . PHE A 1 423 ? 19.582 -25.822 -0.285 1.00 92.44 423 PHE A CA 1
ATOM 3220 C C . PHE A 1 423 ? 18.587 -25.783 0.884 1.00 92.44 423 PHE A C 1
ATOM 3222 O O . PHE A 1 423 ? 17.605 -25.037 0.870 1.00 92.44 423 PHE A O 1
ATOM 3229 N N . MET A 1 424 ? 18.803 -26.629 1.892 1.00 92.12 424 MET A N 1
ATOM 3230 C CA . MET A 1 424 ? 17.934 -26.716 3.068 1.00 92.12 424 MET A CA 1
ATOM 3231 C C . MET A 1 424 ? 18.748 -26.706 4.357 1.00 92.12 424 MET A C 1
ATOM 3233 O O . MET A 1 424 ? 19.840 -27.277 4.407 1.00 92.12 424 MET A O 1
ATOM 3237 N N . LYS A 1 425 ? 18.166 -26.129 5.413 1.00 94.94 425 LYS A N 1
ATOM 3238 C CA . LYS A 1 425 ? 18.636 -26.282 6.797 1.00 94.94 425 LYS A CA 1
ATOM 3239 C C . LYS A 1 425 ? 17.561 -27.003 7.627 1.00 94.94 425 LYS A C 1
ATOM 3241 O O . LYS A 1 425 ? 16.366 -26.768 7.409 1.00 94.94 425 LYS A O 1
ATOM 3246 N N . PRO A 1 426 ? 17.943 -27.899 8.554 1.00 94.75 426 PRO A N 1
ATOM 3247 C CA . PRO A 1 426 ? 16.989 -28.577 9.429 1.00 94.75 426 PRO A CA 1
ATOM 3248 C C . PRO A 1 426 ? 16.357 -27.579 10.408 1.00 94.75 426 PRO A C 1
ATOM 3250 O O . PRO A 1 426 ? 17.030 -26.659 10.854 1.00 94.75 426 PRO A O 1
ATOM 3253 N N . ALA A 1 427 ? 15.105 -27.778 10.831 1.00 93.31 427 ALA A N 1
ATOM 3254 C CA . ALA A 1 427 ? 14.504 -26.910 11.856 1.00 93.31 427 ALA A CA 1
ATOM 3255 C C . ALA A 1 427 ? 15.272 -26.905 13.194 1.00 93.31 427 ALA A C 1
ATOM 3257 O O . ALA A 1 427 ? 15.159 -25.949 13.953 1.00 93.31 427 ALA A O 1
ATOM 3258 N N . GLY A 1 428 ? 16.085 -27.934 13.465 1.00 94.56 428 GLY A N 1
ATOM 3259 C CA . GLY A 1 428 ? 16.948 -27.999 14.648 1.00 94.56 428 GLY A CA 1
ATOM 3260 C C . GLY A 1 428 ? 18.023 -26.907 14.716 1.00 94.56 428 GLY A C 1
ATOM 3261 O O . GLY A 1 428 ? 18.495 -26.604 15.806 1.00 94.56 428 GLY A O 1
ATOM 3262 N N . CYS A 1 429 ? 18.375 -26.262 13.596 1.00 97.00 429 CYS A N 1
ATOM 3263 C CA . CYS A 1 429 ? 19.326 -25.147 13.620 1.00 97.00 429 CYS A CA 1
ATOM 3264 C C . CYS A 1 429 ? 18.701 -23.818 14.080 1.00 97.00 429 CYS A C 1
ATOM 3266 O O . CYS A 1 429 ? 19.430 -22.841 14.250 1.00 97.00 429 CYS A O 1
ATOM 3268 N N . LEU A 1 430 ? 17.372 -23.749 14.240 1.00 98.12 430 LEU A N 1
ATOM 3269 C CA . LEU A 1 430 ? 16.665 -22.548 14.684 1.00 98.12 430 LEU A CA 1
ATOM 3270 C C . LEU A 1 430 ? 17.229 -22.057 16.025 1.00 98.12 430 LEU A C 1
ATOM 3272 O O . LEU A 1 430 ? 17.336 -22.830 16.975 1.00 98.12 430 LEU A O 1
ATOM 3276 N N . ASN A 1 431 ? 17.533 -20.762 16.112 1.00 98.31 431 ASN A N 1
ATOM 3277 C CA . ASN A 1 431 ? 17.934 -20.113 17.356 1.00 98.31 431 ASN A CA 1
ATOM 3278 C C . ASN A 1 431 ? 17.005 -18.946 17.692 1.00 98.31 431 ASN A C 1
ATOM 3280 O O . ASN A 1 431 ? 16.477 -18.275 16.798 1.00 98.31 431 ASN A O 1
ATOM 3284 N N . ASN A 1 432 ? 16.831 -18.675 18.983 1.00 98.50 432 ASN A N 1
ATOM 3285 C CA . ASN A 1 432 ? 16.102 -17.489 19.413 1.00 98.50 432 ASN A CA 1
ATOM 3286 C C . ASN A 1 432 ? 16.981 -16.239 19.246 1.00 98.50 432 ASN A C 1
ATOM 3288 O O . ASN A 1 432 ? 18.211 -16.328 19.300 1.00 98.50 432 ASN A O 1
ATOM 3292 N N . PRO A 1 433 ? 16.377 -15.051 19.100 1.00 98.19 433 PRO A N 1
ATOM 3293 C CA . PRO A 1 433 ? 17.086 -13.804 19.355 1.00 98.19 433 PRO A CA 1
ATOM 3294 C C . PRO A 1 433 ? 17.698 -13.818 20.763 1.00 98.19 433 PRO A C 1
ATOM 3296 O O . PRO A 1 433 ? 17.083 -14.340 21.692 1.00 98.19 433 PRO A O 1
ATOM 3299 N N . LEU A 1 434 ? 18.876 -13.216 20.927 1.00 97.69 434 LEU A N 1
ATOM 3300 C CA . LEU A 1 434 ? 19.630 -13.077 22.185 1.00 97.69 434 LEU A CA 1
ATOM 3301 C C . LEU A 1 434 ? 20.201 -14.374 22.779 1.00 97.69 434 LEU A C 1
ATOM 3303 O O . LEU A 1 434 ? 21.111 -14.291 23.602 1.00 97.69 434 LEU A O 1
ATOM 3307 N N . ASP A 1 435 ? 19.735 -15.553 22.361 1.00 98.06 435 ASP A N 1
ATOM 3308 C CA . ASP A 1 435 ? 20.377 -16.818 22.727 1.00 98.06 435 ASP A CA 1
ATOM 3309 C C . ASP A 1 435 ? 21.728 -16.955 21.981 1.00 98.06 435 ASP A C 1
ATOM 3311 O O . ASP A 1 435 ? 21.839 -16.556 20.817 1.00 98.06 435 ASP A O 1
ATOM 3315 N N . PRO A 1 436 ? 22.782 -17.502 22.609 1.00 98.00 436 PRO A N 1
ATOM 3316 C CA . PRO A 1 436 ? 24.109 -17.572 22.001 1.00 98.00 436 PRO A CA 1
ATOM 3317 C C . PRO A 1 436 ? 24.147 -18.473 20.756 1.00 98.00 436 PRO A C 1
ATOM 3319 O O . PRO A 1 436 ? 23.541 -19.547 20.729 1.00 98.00 436 PRO A O 1
ATOM 3322 N N . ILE A 1 437 ? 24.907 -18.063 19.738 1.00 98.31 437 ILE A N 1
ATOM 3323 C CA . ILE A 1 437 ? 25.345 -18.917 18.628 1.00 98.31 437 ILE A CA 1
ATOM 3324 C C . ILE A 1 437 ? 26.464 -19.823 19.152 1.00 98.31 437 ILE A C 1
ATOM 3326 O O . ILE A 1 437 ? 27.489 -19.347 19.638 1.00 98.31 437 ILE A O 1
ATOM 3330 N N . GLN A 1 438 ? 26.269 -21.131 19.054 1.00 97.31 438 GLN A N 1
ATOM 3331 C CA . GLN A 1 438 ? 27.176 -22.162 19.544 1.00 97.31 438 GLN A CA 1
ATOM 3332 C C . GLN A 1 438 ? 28.119 -22.612 18.425 1.00 97.31 438 GLN A C 1
ATOM 3334 O O . GLN A 1 438 ? 27.702 -23.282 17.479 1.00 97.31 438 GLN A O 1
ATOM 3339 N N . LEU A 1 439 ? 29.405 -22.286 18.547 1.00 96.62 439 LEU A N 1
ATOM 3340 C CA . LEU A 1 439 ? 30.433 -22.756 17.621 1.00 96.62 439 LEU A CA 1
ATOM 3341 C C . LEU A 1 439 ? 30.557 -24.288 17.717 1.00 96.62 439 LEU A C 1
ATOM 3343 O O . LEU A 1 439 ? 30.710 -24.820 18.826 1.00 96.62 439 LEU A O 1
ATOM 3347 N N . PRO A 1 440 ? 30.490 -25.025 16.594 1.00 93.25 440 PRO A N 1
ATOM 3348 C CA . PRO A 1 440 ? 30.503 -26.477 16.615 1.00 93.25 440 PRO A CA 1
ATOM 3349 C C . PRO A 1 440 ? 31.911 -26.987 16.926 1.00 93.25 440 PRO A C 1
ATOM 3351 O O . PRO A 1 440 ? 32.886 -26.573 16.311 1.00 93.25 440 PRO A O 1
ATOM 3354 N N . ALA A 1 441 ? 32.022 -27.960 17.833 1.00 90.75 441 ALA A N 1
ATOM 3355 C CA . ALA A 1 441 ? 33.318 -28.501 18.254 1.00 90.75 441 ALA A CA 1
ATOM 3356 C C . ALA A 1 441 ? 34.140 -29.128 17.109 1.00 90.75 441 ALA A C 1
ATOM 3358 O O . ALA A 1 441 ? 35.360 -29.195 17.198 1.00 90.75 441 ALA A O 1
ATOM 3359 N N . CYS A 1 442 ? 33.480 -29.594 16.044 1.00 89.62 442 CYS A N 1
ATOM 3360 C CA . CYS A 1 442 ? 34.142 -30.176 14.874 1.00 89.62 442 CYS A CA 1
ATOM 3361 C C . CYS A 1 442 ? 34.594 -29.145 13.829 1.00 89.62 442 CYS A C 1
ATOM 3363 O O . CYS A 1 442 ? 35.339 -29.519 12.929 1.00 89.62 442 CYS A O 1
ATOM 3365 N N . ALA A 1 443 ? 34.127 -27.897 13.929 1.00 90.88 443 ALA A N 1
ATOM 3366 C CA . ALA A 1 443 ? 34.328 -26.858 12.924 1.00 90.88 443 ALA A CA 1
ATOM 3367 C C . ALA A 1 443 ? 34.235 -25.423 13.512 1.00 90.88 443 ALA A C 1
ATOM 3369 O O . ALA A 1 443 ? 33.369 -24.640 13.108 1.00 90.88 443 ALA A O 1
ATOM 3370 N N . PRO A 1 444 ? 35.027 -25.079 14.552 1.00 93.06 444 PRO A N 1
ATOM 3371 C CA . PRO A 1 444 ? 34.852 -23.820 15.277 1.00 93.06 444 PRO A CA 1
ATOM 3372 C C . PRO A 1 444 ? 35.624 -22.639 14.667 1.00 93.06 444 PRO A C 1
ATOM 3374 O O . PRO A 1 444 ? 35.386 -21.500 15.065 1.00 93.06 444 PRO A O 1
ATOM 3377 N N . ASP A 1 445 ? 36.566 -22.890 13.755 1.00 92.94 445 ASP A N 1
ATOM 3378 C CA . ASP A 1 445 ? 37.627 -21.929 13.424 1.00 92.94 445 ASP A CA 1
ATOM 3379 C C . ASP A 1 445 ? 37.210 -20.906 12.359 1.00 92.94 445 ASP A C 1
ATOM 3381 O O . ASP A 1 445 ? 37.752 -19.798 12.309 1.00 92.94 445 ASP A O 1
ATOM 3385 N N . ALA A 1 446 ? 36.257 -21.270 11.497 1.00 95.75 446 ALA A N 1
ATOM 3386 C CA . ALA A 1 446 ? 35.848 -20.458 10.354 1.00 95.75 446 ALA A CA 1
ATOM 3387 C C . ALA A 1 446 ? 34.326 -20.294 10.266 1.00 95.75 446 ALA A C 1
ATOM 3389 O O . ALA A 1 446 ? 33.720 -20.559 9.230 1.00 95.75 446 ALA A O 1
ATOM 3390 N N . VAL A 1 447 ? 33.699 -19.866 11.362 1.00 97.31 447 VAL A N 1
ATOM 3391 C CA . VAL A 1 447 ? 32.250 -19.630 11.408 1.00 97.31 447 VAL A CA 1
ATOM 3392 C C . VAL A 1 447 ? 31.922 -18.194 11.002 1.00 97.31 447 VAL A C 1
ATOM 3394 O O . VAL A 1 447 ? 32.519 -17.244 11.502 1.00 97.31 447 VAL A O 1
ATOM 3397 N N . ASP A 1 448 ? 30.974 -18.040 10.089 1.00 96.06 448 ASP A N 1
ATOM 3398 C CA . ASP A 1 448 ? 30.616 -16.786 9.430 1.00 96.06 448 ASP A CA 1
ATOM 3399 C C . ASP A 1 448 ? 29.145 -16.430 9.680 1.00 96.06 448 ASP A C 1
ATOM 3401 O O . ASP A 1 448 ? 28.315 -17.328 9.844 1.00 96.06 448 ASP A O 1
ATOM 3405 N N . ALA A 1 449 ? 28.837 -15.133 9.711 1.00 97.19 449 ALA A N 1
ATOM 3406 C CA . ALA A 1 449 ? 27.483 -14.606 9.876 1.00 97.19 449 ALA A CA 1
ATOM 3407 C C . ALA A 1 449 ? 27.009 -13.937 8.585 1.00 97.19 449 ALA A C 1
ATOM 3409 O O . ALA A 1 449 ? 27.758 -13.196 7.951 1.00 97.19 449 ALA A O 1
ATOM 3410 N N . GLU A 1 450 ? 25.756 -14.190 8.218 1.00 96.38 450 GLU A N 1
ATOM 3411 C CA . GLU A 1 450 ? 25.186 -13.785 6.935 1.00 96.38 450 GLU A CA 1
ATOM 3412 C C . GLU A 1 450 ? 23.767 -13.254 7.177 1.00 96.38 450 GLU A C 1
ATOM 3414 O O . GLU A 1 450 ? 22.839 -14.025 7.426 1.00 96.38 450 GLU A O 1
ATOM 3419 N N . VAL A 1 451 ? 23.571 -11.929 7.140 1.00 98.19 451 VAL A N 1
ATOM 3420 C CA . VAL A 1 451 ? 22.217 -11.366 7.277 1.00 98.19 451 VAL A CA 1
ATOM 3421 C C . VAL A 1 451 ? 21.376 -11.735 6.064 1.00 98.19 451 VAL A C 1
ATOM 3423 O O . VAL A 1 451 ? 21.801 -11.549 4.921 1.00 98.19 451 VAL A O 1
ATOM 3426 N N . GLU A 1 452 ? 20.160 -12.210 6.313 1.00 98.25 452 GLU A N 1
ATOM 3427 C CA . GLU A 1 452 ? 19.189 -12.529 5.276 1.00 98.25 452 GLU A CA 1
ATOM 3428 C C . GLU A 1 452 ? 17.790 -12.018 5.623 1.00 98.25 452 GLU A C 1
ATOM 3430 O O . GLU A 1 452 ? 17.348 -12.034 6.778 1.00 98.25 452 GLU A O 1
ATOM 3435 N N . LEU A 1 453 ? 17.053 -11.610 4.586 1.00 98.56 453 LEU A N 1
ATOM 3436 C CA . LEU A 1 453 ? 15.609 -11.461 4.688 1.00 98.56 453 LEU A CA 1
ATOM 3437 C C . LEU A 1 453 ? 14.987 -12.862 4.703 1.00 98.56 453 LEU A C 1
ATOM 3439 O O . LEU A 1 453 ? 15.182 -13.654 3.782 1.00 98.56 453 LEU A O 1
ATOM 3443 N N . ALA A 1 454 ? 14.206 -13.164 5.733 1.00 98.56 454 ALA A N 1
ATOM 3444 C CA . ALA A 1 454 ? 13.455 -14.404 5.822 1.00 98.56 454 ALA A CA 1
ATOM 3445 C C . ALA A 1 454 ? 11.978 -14.165 5.496 1.00 98.56 454 ALA A C 1
ATOM 3447 O O . ALA A 1 454 ? 11.326 -13.275 6.046 1.00 98.56 454 ALA A O 1
ATOM 3448 N N . VAL A 1 455 ? 11.443 -14.990 4.602 1.00 98.38 455 VAL A N 1
ATOM 3449 C CA . VAL A 1 455 ? 10.063 -14.941 4.113 1.00 98.38 455 VAL A CA 1
ATOM 3450 C C . VAL A 1 455 ? 9.275 -16.067 4.768 1.00 98.38 455 VAL A C 1
ATOM 3452 O O . VAL A 1 455 ? 9.664 -17.231 4.678 1.00 98.38 455 VAL A O 1
ATOM 3455 N N . ILE A 1 456 ? 8.156 -15.733 5.409 1.00 97.62 456 ILE A N 1
ATOM 3456 C CA . ILE A 1 456 ? 7.300 -16.712 6.085 1.00 97.62 456 ILE A CA 1
ATOM 3457 C C . ILE A 1 456 ? 6.116 -17.059 5.190 1.00 97.62 456 ILE A C 1
ATOM 3459 O O . ILE A 1 456 ? 5.311 -16.189 4.855 1.00 97.62 456 ILE A O 1
ATOM 3463 N N . ILE A 1 457 ? 5.973 -18.331 4.833 1.00 94.56 457 ILE A N 1
ATOM 3464 C CA . ILE A 1 457 ? 4.817 -18.829 4.087 1.00 94.56 457 ILE A CA 1
ATOM 3465 C C . ILE A 1 457 ? 3.641 -19.026 5.045 1.00 94.56 457 ILE A C 1
ATOM 3467 O O . ILE A 1 457 ? 3.720 -19.805 5.988 1.00 94.56 457 ILE A O 1
ATOM 3471 N N . GLY A 1 458 ? 2.524 -18.337 4.826 1.00 90.62 458 GLY A N 1
ATOM 3472 C CA . GLY A 1 458 ? 1.352 -18.426 5.705 1.00 90.62 458 GLY A CA 1
ATOM 3473 C C . GLY A 1 458 ? 0.253 -19.378 5.229 1.00 90.62 458 GLY A C 1
ATOM 3474 O O . GLY A 1 458 ? -0.717 -19.595 5.955 1.00 90.62 458 GLY A O 1
ATOM 3475 N N . GLN A 1 459 ? 0.391 -19.950 4.034 1.00 86.31 459 GLN A N 1
ATOM 3476 C CA . GLN A 1 459 ? -0.505 -20.969 3.483 1.00 86.31 459 GLN A CA 1
ATOM 3477 C C . GLN A 1 459 ? 0.265 -21.886 2.535 1.00 86.31 459 GLN A C 1
ATOM 3479 O O . GLN A 1 459 ? 1.208 -21.431 1.899 1.00 86.31 459 GLN A O 1
ATOM 3484 N N . ASP A 1 460 ? -0.157 -23.144 2.416 1.00 86.88 460 ASP A N 1
ATOM 3485 C CA . ASP A 1 460 ? 0.500 -24.116 1.541 1.00 86.88 460 ASP A CA 1
ATOM 3486 C C . ASP A 1 460 ? 0.636 -23.573 0.105 1.00 86.88 460 ASP A C 1
ATOM 3488 O O . ASP A 1 460 ? -0.365 -23.229 -0.528 1.00 86.88 460 ASP A O 1
ATOM 3492 N N . CYS A 1 461 ? 1.863 -23.501 -0.416 1.00 80.25 461 CYS A N 1
ATOM 3493 C CA . CYS A 1 461 ? 2.151 -23.131 -1.804 1.00 80.25 461 CYS A CA 1
ATOM 3494 C C . CYS A 1 461 ? 2.408 -24.393 -2.615 1.00 80.25 461 CYS A C 1
ATOM 3496 O O . CYS A 1 461 ? 3.309 -25.154 -2.277 1.00 80.25 461 CYS A O 1
ATOM 3498 N N . LYS A 1 462 ? 1.719 -24.587 -3.735 1.00 84.50 462 LYS A N 1
ATOM 3499 C CA . LYS A 1 462 ? 2.068 -25.640 -4.691 1.00 84.50 462 LYS A CA 1
ATOM 3500 C C . LYS A 1 462 ? 1.924 -25.113 -6.107 1.00 84.50 462 LYS A C 1
ATOM 3502 O O . LYS A 1 462 ? 0.877 -24.568 -6.447 1.00 84.50 462 LYS A O 1
ATOM 3507 N N . ASN A 1 463 ? 2.974 -25.265 -6.907 1.00 80.12 463 ASN A N 1
ATOM 3508 C CA . ASN A 1 463 ? 3.044 -24.838 -8.303 1.00 80.12 463 ASN A CA 1
ATOM 3509 C C . ASN A 1 463 ? 2.624 -23.377 -8.522 1.00 80.12 463 ASN A C 1
ATOM 3511 O O . ASN A 1 463 ? 1.972 -23.032 -9.508 1.00 80.12 463 ASN A O 1
ATOM 3515 N N . VAL A 1 464 ? 2.991 -22.506 -7.585 1.00 78.44 464 VAL A N 1
ATOM 3516 C CA . VAL A 1 464 ? 2.570 -21.106 -7.570 1.00 78.44 464 VAL A CA 1
ATOM 3517 C C . VAL A 1 464 ? 3.360 -20.330 -8.622 1.00 78.44 464 VAL A C 1
ATOM 3519 O O . VAL A 1 464 ? 4.564 -20.521 -8.788 1.00 78.44 464 VAL A O 1
ATOM 3522 N N . ASN A 1 465 ? 2.691 -19.470 -9.386 1.00 77.19 465 ASN A N 1
ATOM 3523 C CA . ASN A 1 465 ? 3.350 -18.579 -10.342 1.00 77.19 465 ASN A CA 1
ATOM 3524 C C . ASN A 1 465 ? 3.918 -17.332 -9.641 1.00 77.19 465 ASN A C 1
ATOM 3526 O O . ASN A 1 465 ? 3.473 -16.966 -8.556 1.00 77.19 465 ASN A O 1
ATOM 3530 N N . ALA A 1 466 ? 4.937 -16.694 -10.224 1.00 74.25 466 ALA A N 1
ATOM 3531 C CA . ALA A 1 466 ? 5.614 -15.566 -9.574 1.00 74.25 466 ALA A CA 1
ATOM 3532 C C . ALA A 1 466 ? 4.645 -14.396 -9.326 1.00 74.25 466 ALA A C 1
ATOM 3534 O O . ALA A 1 466 ? 4.740 -13.694 -8.321 1.00 74.25 466 ALA A O 1
ATOM 3535 N N . GLU A 1 467 ? 3.647 -14.232 -10.190 1.00 68.62 467 GLU A N 1
ATOM 3536 C CA . GLU A 1 467 ? 2.647 -13.174 -10.102 1.00 68.62 467 GLU A CA 1
ATOM 3537 C C . GLU A 1 467 ? 1.740 -13.311 -8.868 1.00 68.62 467 GLU A C 1
ATOM 3539 O O . GLU A 1 467 ? 1.323 -12.288 -8.316 1.00 68.62 467 GLU A O 1
ATOM 3544 N N . SER A 1 468 ? 1.474 -14.546 -8.414 1.00 72.56 468 SER A N 1
ATOM 3545 C CA . SER A 1 468 ? 0.683 -14.830 -7.203 1.00 72.56 468 SER A CA 1
ATOM 3546 C C . SER A 1 468 ? 1.510 -15.232 -5.982 1.00 72.56 468 SER A C 1
ATOM 3548 O O . SER A 1 468 ? 0.999 -15.332 -4.870 1.00 72.56 468 SER A O 1
ATOM 3550 N N . ALA A 1 469 ? 2.817 -15.420 -6.145 1.00 78.75 469 ALA A N 1
ATOM 3551 C CA . ALA A 1 469 ? 3.700 -15.952 -5.115 1.00 78.75 469 ALA A CA 1
ATOM 3552 C C . ALA A 1 469 ? 3.651 -15.195 -3.777 1.00 78.75 469 ALA A C 1
ATOM 3554 O O . ALA A 1 469 ? 3.579 -15.818 -2.717 1.00 78.75 469 ALA A O 1
ATOM 3555 N N . LEU A 1 470 ? 3.634 -13.858 -3.801 1.00 84.50 470 LEU A N 1
ATOM 3556 C CA . LEU A 1 470 ? 3.637 -13.077 -2.554 1.00 84.50 470 LEU A CA 1
ATOM 3557 C C . LEU A 1 470 ? 2.328 -13.142 -1.776 1.00 84.50 470 LEU A C 1
ATOM 3559 O O . LEU A 1 470 ? 2.284 -12.745 -0.619 1.00 84.50 470 LEU A O 1
ATOM 3563 N N . GLU A 1 471 ? 1.258 -13.640 -2.375 1.00 81.56 471 GLU A N 1
ATOM 3564 C CA . GLU A 1 471 ? 0.007 -13.850 -1.659 1.00 81.56 471 GLU A CA 1
ATOM 3565 C C . GLU A 1 471 ? 0.184 -14.859 -0.536 1.00 81.56 471 GLU A C 1
ATOM 3567 O O . GLU A 1 471 ? -0.403 -14.729 0.537 1.00 81.56 471 GLU A O 1
ATOM 3572 N N . TYR A 1 472 ? 1.003 -15.873 -0.785 1.00 87.88 472 TYR A N 1
ATOM 3573 C CA . TYR A 1 472 ? 1.264 -16.947 0.153 1.00 87.88 472 TYR A CA 1
ATOM 3574 C C . TYR A 1 472 ? 2.204 -16.509 1.282 1.00 87.88 472 TYR A C 1
ATOM 3576 O O . TYR A 1 472 ? 2.373 -17.246 2.251 1.00 87.88 472 TYR A O 1
ATOM 3584 N N . VAL A 1 473 ? 2.783 -15.309 1.187 1.00 93.38 473 VAL A N 1
ATOM 3585 C CA . VAL A 1 473 ? 3.675 -14.743 2.196 1.00 93.38 473 VAL A CA 1
ATOM 3586 C C . VAL A 1 473 ? 2.852 -14.117 3.320 1.00 93.38 473 VAL A C 1
ATOM 3588 O O . VAL A 1 473 ? 2.087 -13.178 3.111 1.00 93.38 473 VAL A O 1
ATOM 3591 N N . LEU A 1 474 ? 3.030 -14.638 4.532 1.00 94.62 474 LEU A N 1
ATOM 3592 C CA . LEU A 1 474 ? 2.474 -14.079 5.763 1.00 94.62 474 LEU A CA 1
ATOM 3593 C C . LEU A 1 474 ? 3.157 -12.756 6.125 1.00 94.62 474 LEU A C 1
ATOM 3595 O O . LEU A 1 474 ? 2.507 -11.789 6.523 1.00 94.62 474 LEU A O 1
ATOM 3599 N N . GLY A 1 475 ? 4.482 -12.731 6.008 1.00 96.50 475 GLY A N 1
ATOM 3600 C CA . GLY A 1 475 ? 5.312 -11.627 6.451 1.00 96.50 475 GLY A CA 1
ATOM 3601 C C . GLY A 1 475 ? 6.797 -11.925 6.327 1.00 96.50 475 GLY A C 1
ATOM 3602 O O . GLY A 1 475 ? 7.201 -12.952 5.773 1.00 96.50 475 GLY A O 1
ATOM 3603 N N . TYR A 1 476 ? 7.587 -11.004 6.861 1.00 98.56 476 TYR A N 1
ATOM 3604 C CA . TYR A 1 476 ? 9.038 -10.988 6.760 1.00 98.56 476 TYR A CA 1
ATOM 3605 C C . TYR A 1 476 ? 9.674 -10.869 8.147 1.00 98.56 476 TYR A C 1
ATOM 3607 O O . TYR A 1 476 ? 9.136 -10.193 9.024 1.00 98.56 476 TYR A O 1
ATOM 3615 N N . THR A 1 477 ? 10.820 -11.513 8.342 1.00 98.62 477 THR A N 1
ATOM 3616 C CA . THR A 1 477 ? 11.657 -11.418 9.551 1.00 98.62 477 THR A CA 1
ATOM 3617 C C . THR A 1 477 ? 13.132 -11.432 9.147 1.00 98.62 477 THR A C 1
ATOM 3619 O O . THR A 1 477 ? 13.453 -11.622 7.974 1.00 98.62 477 THR A O 1
ATOM 3622 N N . ILE A 1 478 ? 14.039 -11.217 10.097 1.00 98.69 478 ILE A N 1
ATOM 3623 C CA . ILE A 1 478 ? 15.483 -11.345 9.876 1.00 98.69 478 ILE A CA 1
ATOM 3624 C C . ILE A 1 478 ? 15.889 -12.781 10.195 1.00 98.69 478 ILE A C 1
ATOM 3626 O O . ILE A 1 478 ? 15.425 -13.351 11.189 1.00 98.69 478 ILE A O 1
ATOM 3630 N N . ALA A 1 479 ? 16.748 -13.351 9.358 1.00 98.50 479 ALA A N 1
ATOM 3631 C CA . ALA A 1 479 ? 17.533 -14.530 9.683 1.00 98.50 479 ALA A CA 1
ATOM 3632 C C . ALA A 1 479 ? 19.022 -14.173 9.658 1.00 98.50 479 ALA A C 1
ATOM 3634 O O . ALA A 1 479 ? 19.453 -13.318 8.884 1.00 98.50 479 ALA A O 1
ATOM 3635 N N . ASN A 1 480 ? 19.797 -14.842 10.502 1.00 98.25 480 ASN A N 1
ATOM 3636 C CA . ASN A 1 480 ? 21.248 -14.871 10.393 1.00 98.25 480 ASN A CA 1
ATOM 3637 C C . ASN A 1 480 ? 21.657 -16.278 9.932 1.00 98.25 480 ASN A C 1
ATOM 3639 O O . ASN A 1 480 ? 21.532 -17.244 10.689 1.00 98.25 480 ASN A O 1
ATOM 3643 N N . ASP A 1 481 ? 22.058 -16.419 8.672 1.00 97.44 481 ASP A N 1
ATOM 3644 C CA . ASP A 1 481 ? 22.435 -17.700 8.079 1.00 97.44 481 ASP A CA 1
ATOM 3645 C C . ASP A 1 481 ? 23.887 -18.050 8.432 1.00 97.44 481 ASP A C 1
ATOM 3647 O O . ASP A 1 481 ? 24.827 -17.740 7.712 1.00 97.44 481 ASP A O 1
ATOM 3651 N N . ILE A 1 482 ? 24.091 -18.700 9.577 1.00 98.00 482 ILE A N 1
ATOM 3652 C CA . ILE A 1 482 ? 25.441 -19.033 10.040 1.00 98.00 482 ILE A CA 1
ATOM 3653 C C . ILE A 1 482 ? 26.046 -20.164 9.201 1.00 98.00 482 ILE A C 1
ATOM 3655 O O . ILE A 1 482 ? 25.389 -21.183 8.943 1.00 98.00 482 ILE A O 1
ATOM 3659 N N . THR A 1 483 ? 27.327 -20.015 8.855 1.00 96.62 483 THR A N 1
ATOM 3660 C CA . THR A 1 483 ? 28.080 -20.994 8.057 1.00 96.62 483 THR A CA 1
ATOM 3661 C C . THR A 1 483 ? 29.426 -21.343 8.673 1.00 96.62 483 THR A C 1
ATOM 3663 O O . THR A 1 483 ? 30.258 -20.469 8.876 1.00 96.62 483 THR A O 1
ATOM 3666 N N . ALA A 1 484 ? 29.697 -22.634 8.861 1.00 96.50 484 ALA A N 1
ATOM 3667 C CA . ALA A 1 484 ? 31.031 -23.159 9.156 1.00 96.50 484 ALA A CA 1
ATOM 3668 C C . ALA A 1 484 ? 31.823 -23.351 7.844 1.00 96.50 484 ALA A C 1
ATOM 3670 O O . ALA A 1 484 ? 31.682 -24.357 7.140 1.00 96.50 484 ALA A O 1
ATOM 3671 N N . ARG A 1 485 ? 32.601 -22.341 7.445 1.00 94.44 485 ARG A N 1
ATOM 3672 C CA . ARG A 1 485 ? 33.318 -22.277 6.155 1.00 94.44 485 ARG A CA 1
ATOM 3673 C C . ARG A 1 485 ? 34.418 -23.328 6.026 1.00 94.44 485 ARG A C 1
ATOM 3675 O O . ARG A 1 485 ? 34.685 -23.797 4.922 1.00 94.44 485 ARG A O 1
ATOM 3682 N N . ASP A 1 486 ? 35.016 -23.723 7.142 1.00 90.38 486 ASP A N 1
ATOM 3683 C CA . ASP A 1 486 ? 35.953 -24.845 7.254 1.00 90.38 486 ASP A CA 1
ATOM 3684 C C . ASP A 1 486 ? 35.327 -26.169 6.792 1.00 90.38 486 ASP A C 1
ATOM 3686 O O . ASP A 1 486 ? 35.999 -26.961 6.137 1.00 90.38 486 ASP A O 1
ATOM 3690 N N . MET A 1 487 ? 34.027 -26.377 7.010 1.00 91.81 487 MET A N 1
ATOM 3691 C CA . MET A 1 487 ? 33.303 -27.554 6.509 1.00 91.81 487 MET A CA 1
ATOM 3692 C C . MET A 1 487 ? 32.748 -27.386 5.094 1.00 91.81 487 MET A C 1
ATOM 3694 O O . MET A 1 487 ? 32.542 -28.379 4.394 1.00 91.81 487 MET A O 1
ATOM 3698 N N . GLN A 1 488 ? 32.510 -26.154 4.641 1.00 88.62 488 GLN A N 1
ATOM 3699 C CA . GLN A 1 488 ? 31.829 -25.895 3.368 1.00 88.62 488 GLN A CA 1
ATOM 3700 C C . GLN A 1 488 ? 32.596 -26.430 2.147 1.00 88.62 488 GLN A C 1
ATOM 3702 O O . GLN A 1 488 ? 31.975 -26.885 1.192 1.00 88.62 488 GLN A O 1
ATOM 3707 N N . SER A 1 489 ? 33.931 -26.417 2.170 1.00 83.94 489 SER A N 1
ATOM 3708 C CA . SER A 1 489 ? 34.764 -26.925 1.067 1.00 83.94 489 SER A CA 1
ATOM 3709 C C . SER A 1 489 ? 34.835 -28.456 0.993 1.00 83.94 489 SER A C 1
ATOM 3711 O O . SER A 1 489 ? 35.235 -29.003 -0.034 1.00 83.94 489 SER A O 1
ATOM 3713 N N . HIS A 1 490 ? 34.430 -29.161 2.054 1.00 85.75 490 HIS A N 1
ATOM 3714 C CA . HIS A 1 490 ? 34.533 -30.618 2.150 1.00 85.75 490 HIS A CA 1
ATOM 3715 C C . HIS A 1 490 ? 33.370 -31.357 1.473 1.00 85.75 490 HIS A C 1
ATOM 3717 O O . HIS A 1 490 ? 33.434 -32.572 1.284 1.00 85.75 490 HIS A O 1
ATOM 3723 N N . THR A 1 491 ? 32.291 -30.658 1.114 1.00 83.19 491 THR A N 1
ATOM 3724 C CA . THR A 1 491 ? 31.101 -31.266 0.511 1.00 83.19 491 THR A CA 1
ATOM 3725 C C . THR A 1 491 ? 30.325 -30.269 -0.341 1.00 83.19 491 THR A C 1
ATOM 3727 O O . THR A 1 491 ? 30.252 -29.085 -0.035 1.00 83.19 491 THR A O 1
ATOM 3730 N N . SER A 1 492 ? 29.682 -30.758 -1.402 1.00 83.38 492 SER A N 1
ATOM 3731 C CA . SER A 1 492 ? 28.758 -29.953 -2.212 1.00 83.38 492 SER A CA 1
ATOM 3732 C C . SER A 1 492 ? 27.394 -29.744 -1.545 1.00 83.38 492 SER A C 1
ATOM 3734 O O . SER A 1 492 ? 26.573 -28.987 -2.054 1.00 83.38 492 SER A O 1
ATOM 3736 N N . GLN A 1 493 ? 27.124 -30.423 -0.425 1.00 86.88 493 GLN A N 1
ATOM 3737 C CA . GLN A 1 493 ? 25.857 -30.343 0.299 1.00 86.88 493 GLN A CA 1
ATOM 3738 C C . GLN A 1 493 ? 25.970 -29.365 1.475 1.00 86.88 493 GLN A C 1
ATOM 3740 O O . GLN A 1 493 ? 26.462 -29.719 2.545 1.00 86.88 493 GLN A O 1
ATOM 3745 N N . TRP A 1 494 ? 25.472 -28.138 1.310 1.00 91.25 494 TRP A N 1
ATOM 3746 C CA . TRP A 1 494 ? 25.653 -27.067 2.305 1.00 91.25 494 TRP A CA 1
ATOM 3747 C C . TRP A 1 494 ? 24.943 -27.285 3.648 1.00 91.25 494 TRP A C 1
ATOM 3749 O O . TRP A 1 494 ? 25.268 -26.623 4.629 1.00 91.25 494 TRP A O 1
ATOM 3759 N N . VAL A 1 495 ? 24.031 -28.256 3.753 1.00 91.44 495 VAL A N 1
ATOM 3760 C CA . VAL A 1 495 ? 23.423 -28.621 5.045 1.00 91.44 495 VAL A CA 1
ATOM 3761 C C . VAL A 1 495 ? 24.475 -29.011 6.096 1.00 91.44 495 VAL A C 1
ATOM 3763 O O . VAL A 1 495 ? 24.282 -28.735 7.275 1.00 91.44 495 VAL A O 1
ATOM 3766 N N . TYR A 1 496 ? 25.616 -29.581 5.688 1.00 90.38 496 TYR A N 1
ATOM 3767 C CA . TYR A 1 496 ? 26.684 -29.994 6.608 1.00 90.38 496 TYR A CA 1
ATOM 3768 C C . TYR A 1 496 ? 27.462 -28.829 7.225 1.00 90.38 496 TYR A C 1
ATOM 3770 O O . TYR A 1 496 ? 28.024 -28.998 8.299 1.00 90.38 496 TYR A O 1
ATOM 3778 N N . CYS A 1 497 ? 27.504 -27.663 6.575 1.00 93.62 497 CYS A N 1
ATOM 3779 C CA . CYS A 1 497 ? 28.172 -26.476 7.114 1.00 93.62 497 CYS A CA 1
ATOM 3780 C C . CYS A 1 497 ? 27.199 -25.440 7.686 1.00 93.62 497 CYS A C 1
ATOM 3782 O O . CYS A 1 497 ? 27.606 -24.605 8.489 1.00 93.62 497 CYS A O 1
ATOM 3784 N N . LYS A 1 498 ? 25.920 -25.492 7.294 1.00 95.00 498 LYS A N 1
ATOM 3785 C CA . LYS A 1 498 ? 24.889 -24.527 7.706 1.00 95.00 498 LYS A CA 1
ATOM 3786 C C . LYS A 1 498 ? 23.860 -25.099 8.685 1.00 95.00 498 LYS A C 1
ATOM 3788 O O . LYS A 1 498 ? 23.062 -24.344 9.227 1.00 95.00 498 LYS A O 1
ATOM 3793 N N . GLY A 1 499 ? 23.830 -26.414 8.900 1.00 94.75 499 GLY A N 1
ATOM 3794 C CA . GLY A 1 499 ? 22.763 -27.102 9.635 1.00 94.75 499 GLY A CA 1
ATOM 3795 C C . GLY A 1 499 ? 23.032 -27.404 11.109 1.00 94.75 499 GLY A C 1
ATOM 3796 O O . GLY A 1 499 ? 22.248 -28.147 11.695 1.00 94.75 499 GLY A O 1
ATOM 3797 N N . TYR A 1 500 ? 24.112 -26.885 11.703 1.00 96.12 500 TYR A N 1
ATOM 3798 C CA . TYR A 1 500 ? 24.406 -27.087 13.126 1.00 96.12 500 TYR A CA 1
ATOM 3799 C C . TYR A 1 500 ? 23.351 -26.437 14.033 1.00 96.12 500 TYR A C 1
ATOM 3801 O O . TYR A 1 500 ? 22.663 -25.495 13.641 1.00 96.12 500 TYR A O 1
ATOM 3809 N N . ASP A 1 501 ? 23.239 -26.917 15.273 1.00 95.31 501 ASP A N 1
ATOM 3810 C CA . ASP A 1 501 ? 22.411 -26.267 16.294 1.00 95.31 501 ASP A CA 1
ATOM 3811 C C . ASP A 1 501 ? 22.777 -24.781 16.394 1.00 95.31 501 ASP A C 1
ATOM 3813 O O . ASP A 1 501 ? 23.949 -24.420 16.282 1.00 95.31 501 ASP A O 1
ATOM 3817 N N . SER A 1 502 ? 21.784 -23.920 16.621 1.00 97.12 502 SER A N 1
ATOM 3818 C CA . SER A 1 502 ? 21.907 -22.456 16.712 1.00 97.12 502 SER A CA 1
ATOM 3819 C C . SER A 1 502 ? 22.318 -21.693 15.437 1.00 97.12 502 SER A C 1
ATOM 3821 O O . SER A 1 502 ? 22.410 -20.467 15.483 1.00 97.12 502 SER A O 1
ATOM 3823 N N . PHE A 1 503 ? 22.531 -22.364 14.296 1.00 97.88 503 PHE A N 1
ATOM 3824 C CA . PHE A 1 503 ? 23.014 -21.726 13.059 1.00 97.88 503 PHE A CA 1
ATOM 3825 C C . PHE A 1 503 ? 21.950 -20.952 12.262 1.00 97.88 503 PHE A C 1
ATOM 3827 O O . PHE A 1 503 ? 22.211 -20.509 11.145 1.00 97.88 503 PHE A O 1
ATOM 3834 N N . CYS A 1 504 ? 20.740 -20.796 12.787 1.00 98.12 504 CYS A N 1
ATOM 3835 C CA . CYS A 1 504 ? 19.718 -19.944 12.191 1.00 98.12 504 CYS A CA 1
ATOM 3836 C C . CYS A 1 504 ? 18.979 -19.127 13.258 1.00 98.12 504 CYS A C 1
ATOM 3838 O O . CYS A 1 504 ? 17.802 -19.400 13.527 1.00 98.12 504 CYS A O 1
ATOM 3840 N N . PRO A 1 505 ? 19.626 -18.128 13.889 1.00 98.62 505 PRO A N 1
ATOM 3841 C CA . PRO A 1 505 ? 18.892 -17.101 14.611 1.00 98.62 505 PRO A CA 1
ATOM 3842 C C . PRO A 1 505 ? 17.831 -16.469 13.709 1.00 98.62 505 PRO A C 1
ATOM 3844 O O . PRO A 1 505 ? 18.121 -16.094 12.574 1.00 98.62 505 PRO A O 1
ATOM 3847 N N . LEU A 1 506 ? 16.595 -16.395 14.202 1.00 98.69 506 LEU A N 1
ATOM 3848 C CA . LEU A 1 506 ? 15.433 -15.930 13.442 1.00 98.69 506 LEU A CA 1
ATOM 3849 C C . LEU A 1 506 ? 14.573 -15.018 14.322 1.00 98.69 506 LEU A C 1
ATOM 3851 O O . LEU A 1 506 ? 14.118 -15.444 15.385 1.00 98.69 506 LEU A O 1
ATOM 3855 N N . GLY A 1 507 ? 14.321 -13.788 13.878 1.00 98.12 507 GLY A N 1
ATOM 3856 C CA . GLY A 1 507 ? 13.547 -12.783 14.617 1.00 98.12 507 GLY A CA 1
ATOM 3857 C C . GLY A 1 507 ? 14.062 -11.365 14.351 1.00 98.12 507 GLY A C 1
ATOM 3858 O O . GLY A 1 507 ? 14.675 -11.147 13.314 1.00 98.12 507 GLY A O 1
ATOM 3859 N N . PRO A 1 508 ? 13.838 -10.386 15.244 1.00 96.75 508 PRO A N 1
ATOM 3860 C CA . PRO A 1 508 ? 13.099 -10.477 16.506 1.00 96.75 508 PRO A CA 1
ATOM 3861 C C . PRO A 1 508 ? 11.573 -10.479 16.327 1.00 96.75 508 PRO A C 1
ATOM 3863 O O . PRO A 1 508 ? 10.860 -10.895 17.236 1.00 96.75 508 PRO A O 1
ATOM 3866 N N . VAL A 1 509 ? 11.073 -10.017 15.177 1.00 97.81 509 VAL A N 1
ATOM 3867 C CA . VAL A 1 509 ? 9.641 -9.847 14.895 1.00 97.81 509 VAL A CA 1
ATOM 3868 C C . VAL A 1 509 ? 9.296 -10.372 13.501 1.00 97.81 509 VAL A C 1
ATOM 3870 O O . VAL A 1 509 ? 10.103 -10.256 12.581 1.00 97.81 509 VAL A O 1
ATOM 3873 N N . VAL A 1 510 ? 8.071 -10.863 13.311 1.00 98.38 510 VAL A N 1
ATOM 3874 C CA . VAL A 1 510 ? 7.488 -11.019 11.969 1.00 98.38 510 VAL A CA 1
ATOM 3875 C C . VAL A 1 510 ? 6.680 -9.770 11.653 1.00 98.38 510 VAL A C 1
ATOM 3877 O O . VAL A 1 510 ? 5.646 -9.512 12.271 1.00 98.38 510 VAL A O 1
ATOM 3880 N N . VAL A 1 511 ? 7.126 -8.996 10.668 1.00 97.81 511 VAL A N 1
ATOM 3881 C CA . VAL A 1 511 ? 6.331 -7.898 10.113 1.00 97.81 511 VAL A CA 1
ATOM 3882 C C . VAL A 1 511 ? 5.401 -8.477 9.056 1.00 97.81 511 VAL A C 1
ATOM 3884 O O . VAL A 1 511 ? 5.851 -9.092 8.090 1.00 97.81 511 VAL A O 1
ATOM 3887 N N . SER A 1 512 ? 4.096 -8.297 9.244 1.00 94.50 512 SER A N 1
ATOM 3888 C CA . SER A 1 512 ? 3.073 -8.728 8.288 1.00 94.50 512 SER A CA 1
ATOM 3889 C C . SER A 1 512 ? 3.368 -8.193 6.884 1.00 94.50 512 SER A C 1
ATOM 3891 O O . SER A 1 512 ? 3.799 -7.048 6.714 1.00 94.50 512 SER A O 1
ATOM 3893 N N . ALA A 1 513 ? 3.096 -8.999 5.857 1.00 89.06 513 ALA A N 1
ATOM 3894 C CA . ALA A 1 513 ? 3.413 -8.633 4.478 1.00 89.06 513 ALA A CA 1
ATOM 3895 C C . ALA A 1 513 ? 2.714 -7.335 4.029 1.00 89.06 513 ALA A C 1
ATOM 3897 O O . ALA A 1 513 ? 3.256 -6.601 3.211 1.00 89.06 513 ALA A O 1
ATOM 3898 N N . CYS A 1 514 ? 1.540 -7.022 4.590 1.00 81.19 514 CYS A N 1
ATOM 3899 C CA . CYS A 1 514 ? 0.805 -5.786 4.313 1.00 81.19 514 CYS A CA 1
ATOM 3900 C C . CYS A 1 514 ? 1.387 -4.535 4.992 1.00 81.19 514 CYS A C 1
ATOM 3902 O O . CYS A 1 514 ? 1.011 -3.425 4.619 1.00 81.19 514 CYS A O 1
ATOM 3904 N N . SER A 1 515 ? 2.277 -4.698 5.976 1.00 83.62 515 SER A N 1
ATOM 3905 C CA . SER A 1 515 ? 2.919 -3.592 6.699 1.00 83.62 515 SER A CA 1
ATOM 3906 C C . SER A 1 515 ? 4.314 -3.252 6.172 1.00 83.62 515 SER A C 1
ATOM 3908 O O . SER A 1 515 ? 4.887 -2.257 6.604 1.00 83.62 515 SER A O 1
ATOM 3910 N N . VAL A 1 516 ? 4.849 -4.034 5.229 1.00 80.06 516 VAL A N 1
ATOM 3911 C CA . VAL A 1 516 ? 6.089 -3.718 4.506 1.00 80.06 516 VAL A CA 1
ATOM 3912 C C . VAL A 1 516 ? 5.716 -3.129 3.139 1.00 80.06 516 VAL A C 1
ATOM 3914 O O . VAL A 1 516 ? 5.249 -3.882 2.284 1.00 80.06 516 VAL A O 1
ATOM 3917 N N . PRO A 1 517 ? 5.898 -1.810 2.903 1.00 68.81 517 PRO A N 1
ATOM 3918 C CA . PRO A 1 517 ? 5.453 -1.164 1.665 1.00 68.81 517 PRO A CA 1
ATOM 3919 C C . PRO A 1 517 ? 6.084 -1.763 0.405 1.00 68.81 517 PRO A C 1
ATOM 3921 O O . PRO A 1 517 ? 5.389 -1.999 -0.581 1.00 68.81 517 PRO A O 1
ATOM 3924 N N . ASP A 1 518 ? 7.391 -2.031 0.455 1.00 80.25 518 ASP A N 1
ATOM 3925 C CA . ASP A 1 518 ? 8.123 -2.695 -0.618 1.00 80.25 518 ASP A CA 1
ATOM 3926 C C . ASP A 1 518 ? 9.285 -3.533 -0.045 1.00 80.25 518 ASP A C 1
ATOM 3928 O O . ASP A 1 518 ? 10.290 -2.974 0.403 1.00 80.25 518 ASP A O 1
ATOM 3932 N N . PRO A 1 519 ? 9.175 -4.876 -0.036 1.00 87.38 519 PRO A N 1
ATOM 3933 C CA . PRO A 1 519 ? 10.224 -5.757 0.470 1.00 87.38 519 PRO A CA 1
ATOM 3934 C C . PRO A 1 519 ? 11.422 -5.878 -0.487 1.00 87.38 519 PRO A C 1
ATOM 3936 O O . PRO A 1 519 ? 12.389 -6.553 -0.151 1.00 87.38 519 PRO A O 1
ATOM 3939 N N . SER A 1 520 ? 11.367 -5.265 -1.679 1.00 85.56 520 SER A N 1
ATOM 3940 C CA . SER A 1 520 ? 12.469 -5.284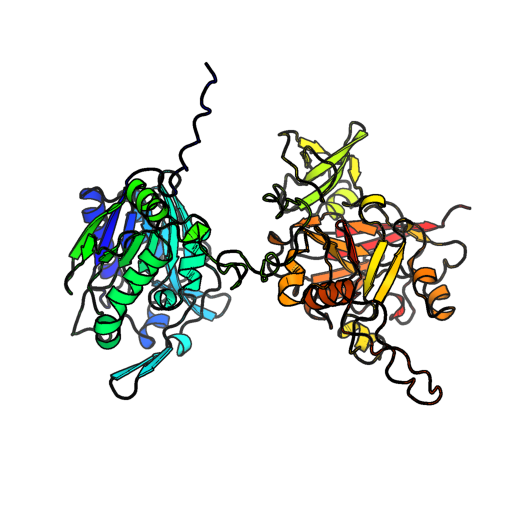 -2.646 1.00 85.56 520 SER A CA 1
ATOM 3941 C C . SER A 1 520 ? 13.512 -4.192 -2.409 1.00 85.56 520 SER A C 1
ATOM 3943 O O . SER A 1 520 ? 14.589 -4.270 -2.989 1.00 85.56 520 SER A O 1
ATOM 3945 N N . VAL A 1 521 ? 13.269 -3.234 -1.507 1.00 90.31 521 VAL A N 1
ATOM 3946 C CA . VAL A 1 521 ? 14.171 -2.091 -1.254 1.00 90.31 521 VAL A CA 1
ATOM 3947 C C . VAL A 1 521 ? 14.503 -1.875 0.232 1.00 90.31 521 VAL A C 1
ATOM 3949 O O . VAL A 1 521 ? 14.618 -0.745 0.703 1.00 90.31 521 VAL A O 1
ATOM 3952 N N . LEU A 1 522 ? 14.689 -2.948 0.999 1.00 91.38 522 LEU A N 1
ATOM 3953 C CA . LEU A 1 522 ? 15.031 -2.899 2.422 1.00 91.38 522 LEU A CA 1
ATOM 3954 C C . LEU A 1 522 ? 16.542 -2.783 2.637 1.00 91.38 522 LEU A C 1
ATOM 3956 O O . LEU A 1 522 ? 17.312 -3.539 2.047 1.00 91.38 522 LEU A O 1
ATOM 3960 N N . SER A 1 523 ? 16.968 -1.866 3.510 1.00 95.56 523 SER A N 1
ATOM 3961 C CA . SER A 1 523 ? 18.354 -1.817 3.986 1.00 95.56 523 SER A CA 1
ATOM 3962 C C . SER A 1 523 ? 18.677 -3.056 4.818 1.00 95.56 523 SER A C 1
ATOM 3964 O O . SER A 1 523 ? 17.841 -3.504 5.604 1.00 95.56 523 SER A O 1
ATOM 3966 N N . MET A 1 524 ? 19.882 -3.594 4.644 1.00 97.44 524 MET A N 1
ATOM 3967 C CA . MET A 1 524 ? 20.381 -4.781 5.338 1.00 97.44 524 MET A CA 1
ATOM 3968 C C . MET A 1 524 ? 21.785 -4.505 5.862 1.00 97.44 524 MET A C 1
ATOM 3970 O O . MET A 1 524 ? 22.626 -4.001 5.118 1.00 97.44 524 MET A O 1
ATOM 3974 N N . ARG A 1 525 ? 22.051 -4.843 7.123 1.00 97.75 525 ARG A N 1
ATOM 3975 C CA . ARG A 1 525 ? 23.357 -4.603 7.739 1.00 97.75 525 ARG A CA 1
ATOM 3976 C C . ARG A 1 525 ? 23.726 -5.694 8.733 1.00 97.75 525 ARG A C 1
ATOM 3978 O O . ARG A 1 525 ? 22.880 -6.084 9.529 1.00 97.75 525 ARG A O 1
ATOM 3985 N N . THR A 1 526 ? 24.993 -6.093 8.747 1.00 98.12 526 THR A N 1
ATOM 3986 C CA . THR A 1 526 ? 25.589 -6.919 9.808 1.00 98.12 526 THR A CA 1
ATOM 3987 C C . THR A 1 526 ? 26.738 -6.154 10.441 1.00 98.12 526 THR A C 1
ATOM 3989 O O . THR A 1 526 ? 27.604 -5.649 9.723 1.00 98.12 526 THR A O 1
ATOM 3992 N N . THR A 1 527 ? 26.787 -6.095 11.769 1.00 97.44 527 THR A N 1
ATOM 3993 C CA . THR A 1 527 ? 27.985 -5.696 12.513 1.00 97.44 527 THR A CA 1
ATOM 3994 C C . THR A 1 527 ? 28.461 -6.838 13.407 1.00 97.44 527 THR A C 1
ATOM 3996 O O . THR A 1 527 ? 27.662 -7.606 13.948 1.00 97.44 527 THR A O 1
ATOM 3999 N N . LEU A 1 528 ? 29.779 -6.959 13.530 1.00 97.38 528 LEU A N 1
ATOM 4000 C CA . LEU A 1 528 ? 30.471 -7.898 14.403 1.00 97.38 528 LEU A CA 1
ATOM 4001 C C . LEU A 1 528 ? 31.354 -7.087 15.341 1.00 97.38 528 LEU A C 1
ATOM 4003 O O . LEU A 1 528 ? 32.236 -6.360 14.885 1.00 97.38 528 LEU A O 1
ATOM 4007 N N . ASP A 1 529 ? 31.098 -7.185 16.642 1.00 95.88 529 ASP A N 1
ATOM 4008 C CA . ASP A 1 529 ? 31.855 -6.468 17.677 1.00 95.88 529 ASP A CA 1
ATOM 4009 C C . ASP A 1 529 ? 31.897 -4.941 17.449 1.00 95.88 529 ASP A C 1
ATOM 4011 O O . ASP A 1 529 ? 32.889 -4.269 17.720 1.00 95.88 529 ASP A O 1
ATOM 4015 N N . GLY A 1 530 ? 30.792 -4.388 16.932 1.00 93.00 530 GLY A N 1
ATOM 4016 C CA . GLY A 1 530 ? 30.629 -2.960 16.624 1.00 93.00 530 GLY A CA 1
ATOM 4017 C C . GLY A 1 530 ? 31.140 -2.537 15.243 1.00 93.00 530 GLY A C 1
ATOM 4018 O O . GLY A 1 530 ? 30.808 -1.447 14.782 1.00 93.00 530 GLY A O 1
ATOM 4019 N N . GLU A 1 531 ? 31.873 -3.404 14.551 1.00 95.56 531 GLU A N 1
ATOM 4020 C CA . GLU A 1 531 ? 32.432 -3.141 13.226 1.00 95.56 531 GLU A CA 1
ATOM 4021 C C . GLU A 1 531 ? 31.497 -3.647 12.126 1.00 95.56 531 GLU A C 1
ATOM 4023 O O . GLU A 1 531 ? 30.953 -4.747 12.217 1.00 95.56 531 GLU A O 1
ATOM 4028 N N . VAL A 1 532 ? 31.315 -2.870 11.059 1.00 96.06 532 VAL A N 1
ATOM 4029 C CA . VAL A 1 532 ? 30.460 -3.269 9.931 1.00 96.06 532 VAL A CA 1
ATOM 4030 C C . VAL A 1 532 ? 31.106 -4.422 9.156 1.00 96.06 532 VAL A C 1
ATOM 4032 O O . VAL A 1 532 ? 32.266 -4.327 8.748 1.00 96.06 532 VAL A O 1
ATOM 4035 N N . LEU A 1 533 ? 30.336 -5.496 8.957 1.00 95.00 533 LEU A N 1
ATOM 4036 C CA . LEU A 1 533 ? 30.643 -6.597 8.041 1.00 95.00 533 LEU A CA 1
ATOM 4037 C C . LEU A 1 533 ? 29.873 -6.437 6.727 1.00 95.00 533 LEU A C 1
ATOM 4039 O O . LEU A 1 533 ? 30.465 -6.338 5.663 1.00 95.00 533 LEU A O 1
ATOM 4043 N N . GLN A 1 534 ? 28.547 -6.327 6.803 1.00 97.38 534 GLN A N 1
ATOM 4044 C CA . GLN A 1 534 ? 27.677 -6.218 5.629 1.00 97.38 534 GLN A CA 1
ATOM 4045 C C . GLN A 1 534 ? 26.909 -4.899 5.691 1.00 97.38 534 GLN A C 1
ATOM 4047 O O . GLN A 1 534 ? 26.407 -4.549 6.757 1.00 97.38 534 GLN A O 1
ATOM 4052 N N . ASP A 1 535 ? 26.787 -4.183 4.573 1.00 96.44 535 ASP A N 1
ATOM 4053 C CA . ASP A 1 535 ? 25.933 -2.993 4.432 1.00 96.44 535 ASP A CA 1
ATOM 4054 C C . ASP A 1 535 ? 25.418 -2.920 2.991 1.00 96.44 535 ASP A C 1
ATOM 4056 O O . ASP A 1 535 ? 26.161 -2.598 2.065 1.00 96.44 535 ASP A O 1
ATOM 4060 N N . SER A 1 536 ? 24.162 -3.306 2.781 1.00 96.81 536 SER A N 1
ATOM 4061 C CA . SER A 1 536 ? 23.580 -3.471 1.448 1.00 96.81 536 SER A CA 1
ATOM 4062 C C . SER A 1 536 ? 22.059 -3.267 1.472 1.00 96.81 536 SER A C 1
ATOM 4064 O O . SER A 1 536 ? 21.486 -2.694 2.405 1.00 96.81 536 SER A O 1
ATOM 4066 N N . ASN A 1 537 ? 21.382 -3.682 0.405 1.00 97.00 537 ASN A N 1
ATOM 4067 C CA . ASN A 1 537 ? 19.953 -3.530 0.215 1.00 97.00 537 ASN A CA 1
ATOM 4068 C C . ASN A 1 537 ? 19.376 -4.714 -0.575 1.00 97.00 537 ASN A C 1
ATOM 4070 O O . ASN A 1 537 ? 20.003 -5.201 -1.515 1.00 97.00 537 ASN A O 1
ATOM 4074 N N . THR A 1 538 ? 18.147 -5.129 -0.266 1.00 94.88 538 THR A N 1
ATOM 4075 C CA . THR A 1 538 ? 17.456 -6.227 -0.974 1.00 94.88 538 THR A CA 1
ATOM 4076 C C . THR A 1 538 ? 17.277 -5.975 -2.477 1.00 94.88 538 THR A C 1
ATOM 4078 O O . THR A 1 538 ? 17.043 -6.917 -3.225 1.00 94.88 538 THR A O 1
ATOM 4081 N N . SER A 1 539 ? 17.427 -4.737 -2.958 1.00 94.50 539 SER A N 1
ATOM 4082 C CA . SER A 1 539 ? 17.413 -4.410 -4.396 1.00 94.50 539 SER A CA 1
ATOM 4083 C C . SER A 1 539 ? 18.575 -5.037 -5.173 1.00 94.50 539 SER A C 1
ATOM 4085 O O . SER A 1 539 ? 18.529 -5.130 -6.403 1.00 94.50 539 SER A O 1
ATOM 4087 N N . GLN A 1 540 ? 19.605 -5.507 -4.464 1.00 97.00 540 GLN A N 1
ATOM 4088 C CA . GLN A 1 540 ? 20.692 -6.302 -5.028 1.00 97.00 540 GLN A CA 1
ATOM 4089 C C . GLN A 1 540 ? 20.288 -7.750 -5.326 1.00 97.00 540 GLN A C 1
ATOM 4091 O O . GLN A 1 540 ? 21.076 -8.456 -5.959 1.00 97.00 540 GLN A O 1
ATOM 4096 N N . MET A 1 541 ? 19.084 -8.194 -4.937 1.00 97.56 541 MET A N 1
ATOM 4097 C CA . MET A 1 541 ? 18.620 -9.545 -5.238 1.00 97.56 541 MET A CA 1
ATOM 4098 C C . MET A 1 541 ? 18.640 -9.833 -6.749 1.00 97.56 541 MET A C 1
ATOM 4100 O O . MET A 1 541 ? 18.228 -9.014 -7.576 1.00 97.56 541 MET A O 1
ATOM 4104 N N . ILE A 1 542 ? 19.141 -11.012 -7.112 1.00 97.50 542 ILE A N 1
ATOM 4105 C CA . ILE A 1 542 ? 19.177 -11.535 -8.480 1.00 97.50 542 ILE A CA 1
ATOM 4106 C C . ILE A 1 542 ? 17.796 -12.076 -8.845 1.00 97.50 542 ILE A C 1
ATOM 4108 O O . ILE A 1 542 ? 17.250 -11.698 -9.879 1.00 97.50 542 ILE A O 1
ATOM 4112 N N . PHE A 1 543 ? 17.230 -12.908 -7.970 1.00 95.81 543 PHE A N 1
ATOM 4113 C CA . PHE A 1 543 ? 15.866 -13.414 -8.037 1.00 95.81 543 PHE A CA 1
ATOM 4114 C C . PHE A 1 543 ? 15.025 -12.738 -6.958 1.00 95.81 543 PHE A C 1
ATOM 4116 O O . PHE A 1 543 ? 15.361 -12.749 -5.769 1.00 95.81 543 PHE A O 1
ATOM 4123 N N . SER A 1 544 ? 13.902 -12.163 -7.368 1.00 95.88 544 SER A N 1
ATOM 4124 C CA . SER A 1 544 ? 12.929 -11.567 -6.461 1.00 95.88 544 SER A CA 1
ATOM 4125 C C . SER A 1 544 ? 12.288 -12.617 -5.548 1.00 95.88 544 SER A C 1
ATOM 4127 O O . SER A 1 544 ? 12.203 -13.801 -5.878 1.00 95.88 544 SER A O 1
ATOM 4129 N N . ILE A 1 545 ? 11.727 -12.172 -4.420 1.00 96.50 545 ILE A N 1
ATOM 4130 C CA . ILE A 1 545 ? 10.976 -13.037 -3.490 1.00 96.50 545 ILE A CA 1
ATOM 4131 C C . ILE A 1 545 ? 9.868 -13.817 -4.219 1.00 96.50 545 ILE A C 1
ATOM 4133 O O . ILE A 1 545 ? 9.633 -14.992 -3.946 1.00 96.50 545 ILE A O 1
ATOM 4137 N N . ALA A 1 546 ? 9.205 -13.166 -5.175 1.00 91.38 546 ALA A N 1
ATOM 4138 C CA . ALA A 1 546 ? 8.159 -13.767 -5.991 1.00 91.38 546 ALA A CA 1
ATOM 4139 C C . ALA A 1 546 ? 8.687 -14.926 -6.855 1.00 91.38 546 ALA A C 1
ATOM 4141 O O . ALA A 1 546 ? 8.083 -16.000 -6.894 1.00 91.38 546 ALA A O 1
ATOM 4142 N N . GLU A 1 547 ? 9.831 -14.729 -7.511 1.00 92.19 547 GLU A N 1
ATOM 4143 C CA . GLU A 1 547 ? 10.494 -15.765 -8.306 1.00 92.19 547 GLU A CA 1
ATOM 4144 C C . GLU A 1 547 ? 10.981 -16.916 -7.429 1.00 92.19 547 GLU A C 1
ATOM 4146 O O . GLU A 1 547 ? 10.769 -18.071 -7.793 1.00 92.19 547 GLU A O 1
ATOM 4151 N N . ILE A 1 548 ? 11.548 -16.618 -6.255 1.00 95.12 548 ILE A N 1
ATOM 4152 C CA . ILE A 1 548 ? 12.007 -17.623 -5.289 1.00 95.12 548 ILE A CA 1
ATOM 4153 C C . ILE A 1 548 ? 10.847 -18.503 -4.821 1.00 95.12 548 ILE A C 1
ATOM 4155 O O . ILE A 1 548 ? 10.924 -19.725 -4.924 1.00 95.12 548 ILE A O 1
ATOM 4159 N N . VAL A 1 549 ? 9.757 -17.907 -4.332 1.00 92.88 549 VAL A N 1
ATOM 4160 C CA . VAL A 1 549 ? 8.589 -18.659 -3.843 1.00 92.88 549 VAL A CA 1
ATOM 4161 C C . VAL A 1 549 ? 7.975 -19.490 -4.971 1.00 92.88 549 VAL A C 1
ATOM 4163 O O . VAL A 1 549 ? 7.693 -20.673 -4.778 1.00 92.88 549 VAL A O 1
ATOM 4166 N N . SER A 1 550 ? 7.827 -18.907 -6.167 1.00 89.44 550 SER A N 1
ATOM 4167 C CA . SER A 1 550 ? 7.360 -19.635 -7.353 1.00 89.44 550 SER A CA 1
ATOM 4168 C C . SER A 1 550 ? 8.267 -20.826 -7.662 1.00 89.44 550 SER A C 1
ATOM 4170 O O . SER A 1 550 ? 7.777 -21.947 -7.783 1.00 89.44 550 SER A O 1
ATOM 4172 N N . HIS A 1 551 ? 9.583 -20.616 -7.723 1.00 89.00 551 HIS A N 1
ATOM 4173 C CA . HIS A 1 551 ? 10.569 -21.656 -8.013 1.00 89.00 551 HIS A CA 1
ATOM 4174 C C . HIS A 1 551 ? 10.538 -22.785 -6.973 1.00 89.00 551 HIS A C 1
ATOM 4176 O O . HIS A 1 551 ? 10.402 -23.958 -7.323 1.00 89.00 551 HIS A O 1
ATOM 4182 N N . LEU A 1 552 ? 10.582 -22.442 -5.687 1.00 89.56 552 LEU A N 1
ATOM 4183 C CA . LEU A 1 552 ? 10.576 -23.409 -4.589 1.00 89.56 552 LEU A CA 1
ATOM 4184 C C . LEU A 1 552 ? 9.260 -24.194 -4.490 1.00 89.56 552 LEU A C 1
ATOM 4186 O O . LEU A 1 552 ? 9.273 -25.345 -4.062 1.00 89.56 552 LEU A O 1
ATOM 4190 N N . SER A 1 553 ? 8.137 -23.610 -4.916 1.00 87.31 553 SER A N 1
ATOM 4191 C CA . SER A 1 553 ? 6.836 -24.296 -4.960 1.00 87.31 553 SER A CA 1
ATOM 4192 C C . SER A 1 553 ? 6.654 -25.230 -6.161 1.00 87.31 553 SER A C 1
ATOM 4194 O O . SER A 1 553 ? 5.617 -25.877 -6.272 1.00 87.31 553 SER A O 1
ATOM 4196 N N . LYS A 1 554 ? 7.621 -25.266 -7.081 1.00 77.19 554 LYS A N 1
ATOM 4197 C CA . LYS A 1 554 ? 7.549 -25.995 -8.356 1.00 77.19 554 LYS A CA 1
ATOM 4198 C C . LYS A 1 554 ? 8.592 -27.098 -8.478 1.00 77.19 554 LYS A C 1
ATOM 4200 O O . LYS A 1 554 ? 8.389 -28.083 -9.176 1.00 77.19 554 LYS A O 1
ATOM 4205 N N . VAL A 1 555 ? 9.751 -26.943 -7.849 1.00 62.78 555 VAL A N 1
ATOM 4206 C CA . VAL A 1 555 ? 10.913 -27.753 -8.220 1.00 62.78 555 VAL A CA 1
ATOM 4207 C C . VAL A 1 555 ? 11.101 -28.979 -7.321 1.00 62.78 555 VAL A C 1
ATOM 4209 O O . VAL A 1 555 ? 11.216 -28.879 -6.100 1.00 62.78 555 VAL A O 1
ATOM 4212 N N . TRP A 1 556 ? 11.247 -30.141 -7.970 1.00 44.44 556 TRP A N 1
ATOM 4213 C CA . TRP A 1 556 ? 12.314 -31.101 -7.672 1.00 44.44 556 TRP A CA 1
ATOM 4214 C C . TRP A 1 556 ? 13.073 -31.379 -8.989 1.00 44.44 556 TRP A C 1
ATOM 4216 O O . TRP A 1 556 ? 12.525 -31.976 -9.907 1.00 44.44 556 TRP A O 1
ATOM 4226 N N . LEU A 1 557 ? 14.317 -30.885 -9.089 1.00 38.34 557 LEU A N 1
ATOM 4227 C CA . LEU A 1 557 ? 15.335 -31.152 -10.129 1.00 38.34 557 LEU A CA 1
ATOM 4228 C C . LEU A 1 557 ? 14.979 -30.893 -11.615 1.00 38.34 557 LEU A C 1
ATOM 4230 O O . LEU A 1 557 ? 14.622 -31.804 -12.360 1.00 38.34 557 LEU A O 1
ATOM 4234 N N . THR A 1 558 ? 15.302 -29.699 -12.130 1.00 33.16 558 THR A N 1
ATOM 4235 C CA . THR A 1 558 ? 15.736 -29.578 -13.538 1.00 33.16 558 THR A CA 1
ATOM 4236 C C . THR A 1 558 ? 17.208 -29.977 -13.637 1.00 33.16 558 THR A C 1
ATOM 4238 O O . THR A 1 558 ? 18.048 -29.432 -12.921 1.00 33.16 558 THR A O 1
ATOM 4241 N N . ARG A 1 559 ? 17.532 -30.942 -14.507 1.00 34.47 559 ARG A N 1
ATOM 4242 C CA . ARG A 1 559 ? 18.911 -31.404 -14.747 1.00 34.47 559 ARG A CA 1
ATOM 4243 C C . ARG A 1 559 ? 19.849 -30.228 -15.085 1.00 34.47 559 ARG A C 1
ATOM 4245 O O . ARG A 1 559 ? 19.442 -29.356 -15.854 1.00 34.47 559 ARG A O 1
ATOM 4252 N N . PRO A 1 560 ? 21.115 -30.233 -14.630 1.00 36.47 560 PRO A N 1
ATOM 4253 C CA . PRO A 1 560 ? 22.138 -29.374 -15.216 1.00 36.47 560 PRO A CA 1
ATOM 4254 C C . PRO A 1 560 ? 22.322 -29.740 -16.702 1.00 36.47 560 PRO A C 1
ATOM 4256 O O . PRO A 1 560 ? 22.299 -30.916 -17.076 1.00 36.47 560 PRO A O 1
ATOM 4259 N N . ALA A 1 561 ? 22.459 -28.730 -17.562 1.00 35.50 561 ALA A N 1
ATOM 4260 C CA . ALA A 1 561 ? 22.402 -28.812 -19.029 1.00 35.50 561 ALA A CA 1
ATOM 4261 C C . ALA A 1 561 ? 23.569 -29.574 -19.711 1.00 35.50 561 ALA A C 1
ATOM 4263 O O . ALA A 1 561 ? 23.800 -29.420 -20.907 1.00 35.50 561 ALA A O 1
ATOM 4264 N N . ASN A 1 562 ? 24.310 -30.406 -18.982 1.00 37.47 562 ASN A N 1
ATOM 4265 C CA . ASN A 1 562 ? 25.578 -31.004 -19.404 1.00 37.47 562 ASN A CA 1
ATOM 4266 C C . ASN A 1 562 ? 25.585 -32.547 -19.383 1.00 37.47 562 ASN A C 1
ATOM 4268 O O . ASN A 1 562 ? 26.642 -33.153 -19.532 1.00 37.47 562 ASN A O 1
ATOM 4272 N N . LEU A 1 563 ? 24.421 -33.205 -19.302 1.00 35.00 563 LEU A N 1
ATOM 4273 C CA . LEU A 1 563 ? 24.297 -34.659 -19.496 1.00 35.00 563 LEU A CA 1
ATOM 4274 C C . LEU A 1 563 ? 23.460 -34.991 -20.747 1.00 35.00 563 LEU A C 1
ATOM 4276 O O . LEU A 1 563 ? 22.316 -35.432 -20.658 1.00 35.00 563 LEU A O 1
ATOM 4280 N N . GLN A 1 564 ? 24.028 -34.750 -21.933 1.00 35.62 564 GLN A N 1
ATOM 4281 C CA . GLN A 1 564 ? 23.438 -35.147 -23.224 1.00 35.62 564 GLN A CA 1
ATOM 4282 C C . GLN A 1 564 ? 24.310 -36.112 -24.046 1.00 35.62 564 GLN A C 1
ATOM 4284 O O . GLN A 1 564 ? 24.081 -36.295 -25.238 1.00 35.62 564 GLN A O 1
ATOM 4289 N N . ALA A 1 565 ? 25.265 -36.802 -23.424 1.00 39.50 565 ALA A N 1
ATOM 4290 C CA . ALA A 1 565 ? 25.999 -37.872 -24.088 1.00 39.50 565 ALA A CA 1
ATOM 4291 C C . ALA A 1 565 ? 25.959 -39.146 -23.241 1.00 39.50 565 ALA A C 1
ATOM 4293 O O . ALA A 1 565 ? 26.339 -39.135 -22.077 1.00 39.50 565 ALA A O 1
ATOM 4294 N N . SER A 1 566 ? 25.526 -40.242 -23.866 1.00 39.94 566 SER A N 1
ATOM 4295 C CA . SER A 1 566 ? 25.457 -41.613 -23.341 1.00 39.94 566 SER A CA 1
ATOM 4296 C C . SER A 1 566 ? 24.342 -41.895 -22.325 1.00 39.94 566 SER A C 1
ATOM 4298 O O . SER A 1 566 ? 24.521 -41.785 -21.123 1.00 39.94 566 SER A O 1
ATOM 4300 N N . LEU A 1 567 ? 23.169 -42.280 -22.835 1.00 37.97 567 LEU A N 1
ATOM 4301 C CA . LEU A 1 567 ? 22.381 -43.447 -22.397 1.00 37.97 567 LEU A CA 1
ATOM 4302 C C . LEU A 1 567 ? 21.024 -43.393 -23.114 1.00 37.97 567 LEU A C 1
ATOM 4304 O O . LEU A 1 567 ? 20.170 -42.565 -22.808 1.00 37.97 567 LEU A O 1
ATOM 4308 N N . GLN A 1 568 ? 20.837 -44.280 -24.096 1.00 41.25 568 GLN A N 1
ATOM 4309 C CA . GLN A 1 568 ? 19.580 -44.489 -24.827 1.00 41.25 568 GLN A CA 1
ATOM 4310 C C . GLN A 1 568 ? 18.537 -45.210 -23.952 1.00 41.25 568 GLN A C 1
ATOM 4312 O O . GLN A 1 568 ? 18.034 -46.275 -24.302 1.00 41.25 568 GLN A O 1
ATOM 4317 N N . LEU A 1 569 ? 18.201 -44.645 -22.797 1.00 37.84 569 LEU A N 1
ATOM 4318 C CA . LEU A 1 569 ? 17.020 -45.059 -22.049 1.00 37.84 569 LEU A CA 1
ATOM 4319 C C . LEU A 1 569 ? 15.847 -44.199 -22.515 1.00 37.84 569 LEU A C 1
ATOM 4321 O O . LEU A 1 569 ? 15.859 -42.979 -22.354 1.00 37.84 569 LEU A O 1
ATOM 4325 N N . ARG A 1 570 ? 14.825 -44.839 -23.099 1.00 39.84 570 ARG A N 1
ATOM 4326 C CA . ARG A 1 570 ? 13.493 -44.239 -23.252 1.00 39.84 570 ARG A CA 1
ATOM 4327 C C . ARG A 1 570 ? 12.917 -44.025 -21.852 1.00 39.84 570 ARG A C 1
ATOM 4329 O O . ARG A 1 570 ? 12.243 -44.894 -21.312 1.00 39.84 570 ARG A O 1
ATOM 4336 N N . VAL A 1 571 ? 13.235 -42.885 -21.256 1.00 36.22 571 VAL A N 1
ATOM 4337 C CA . VAL A 1 571 ? 12.545 -42.375 -20.071 1.00 36.22 571 VAL A CA 1
ATOM 4338 C C . VAL A 1 571 ? 11.265 -41.696 -20.572 1.00 36.22 571 VAL A C 1
ATOM 4340 O O . VAL A 1 571 ? 11.341 -41.004 -21.593 1.00 36.22 571 VAL A O 1
ATOM 4343 N N . PRO A 1 572 ? 10.098 -41.904 -19.931 1.00 35.56 572 PRO A N 1
ATOM 4344 C CA . PRO A 1 572 ? 8.878 -41.187 -20.285 1.00 35.56 572 PRO A CA 1
ATOM 4345 C C . PRO A 1 572 ? 9.178 -39.690 -20.359 1.00 35.56 572 PRO A C 1
ATOM 4347 O O . PRO A 1 572 ? 9.876 -39.160 -19.494 1.00 35.56 572 PRO A O 1
ATOM 4350 N N . THR A 1 573 ? 8.691 -39.016 -21.398 1.00 34.47 573 THR A N 1
ATOM 4351 C CA . THR A 1 573 ? 8.615 -37.555 -21.413 1.00 34.47 573 THR A CA 1
ATOM 4352 C C . THR A 1 573 ? 7.892 -37.134 -20.142 1.00 34.47 573 THR A C 1
ATOM 4354 O O . THR A 1 573 ? 6.692 -37.372 -20.029 1.00 34.47 573 THR A O 1
ATOM 4357 N N . LEU A 1 574 ? 8.637 -36.593 -19.174 1.00 39.53 574 LEU A N 1
ATOM 4358 C CA . LEU A 1 574 ? 8.069 -35.904 -18.024 1.00 39.53 574 LEU A CA 1
ATOM 4359 C C . LEU A 1 574 ? 7.211 -34.782 -18.605 1.00 39.53 574 LEU A C 1
ATOM 4361 O O . LEU A 1 574 ? 7.730 -33.816 -19.159 1.00 39.53 574 LEU A O 1
ATOM 4365 N N . THR A 1 575 ? 5.899 -34.981 -18.570 1.00 36.69 575 THR A N 1
ATOM 4366 C CA . THR A 1 575 ? 4.917 -33.906 -18.629 1.00 36.69 575 THR A CA 1
ATOM 4367 C C . THR A 1 575 ? 5.272 -32.884 -17.543 1.00 36.69 575 THR A C 1
ATOM 4369 O O . THR A 1 575 ? 5.909 -33.244 -16.554 1.00 36.69 575 THR A O 1
ATOM 4372 N N . ASP A 1 576 ? 4.901 -31.614 -17.724 1.00 41.12 576 ASP A N 1
ATOM 4373 C CA . ASP A 1 576 ? 5.135 -30.486 -16.798 1.00 41.12 576 ASP A CA 1
ATOM 4374 C C . ASP A 1 576 ? 4.438 -30.638 -15.417 1.00 41.12 576 ASP A C 1
ATOM 4376 O O . ASP A 1 576 ? 3.967 -29.672 -14.817 1.00 41.12 576 ASP A O 1
ATOM 4380 N N . GLU A 1 577 ? 4.325 -31.856 -14.894 1.00 40.88 577 GLU A N 1
ATOM 4381 C CA . GLU A 1 577 ? 3.707 -32.187 -13.618 1.00 40.88 577 GLU A CA 1
ATOM 4382 C C . GLU A 1 577 ? 4.756 -32.087 -12.505 1.00 40.88 577 GLU A C 1
ATOM 4384 O O . GLU A 1 577 ? 5.514 -33.005 -12.197 1.00 40.88 577 GLU A O 1
ATOM 4389 N N . GLN A 1 578 ? 4.816 -30.885 -11.944 1.00 52.41 578 GLN A N 1
ATOM 4390 C CA . GLN A 1 578 ? 5.571 -30.488 -10.758 1.00 52.41 578 GLN A CA 1
ATOM 4391 C C . GLN A 1 578 ? 4.713 -30.720 -9.501 1.00 52.41 578 GLN A C 1
ATOM 4393 O O . GLN A 1 578 ? 3.505 -30.495 -9.553 1.00 52.41 578 GLN A O 1
ATOM 4398 N N . ASP A 1 579 ? 5.290 -31.187 -8.381 1.00 59.00 579 ASP A N 1
ATOM 4399 C CA . ASP A 1 579 ? 4.473 -31.723 -7.270 1.00 59.00 579 ASP A CA 1
ATOM 4400 C C . ASP A 1 579 ? 4.953 -31.393 -5.834 1.00 59.00 579 ASP A C 1
ATOM 4402 O O . ASP A 1 579 ? 4.443 -31.961 -4.866 1.00 59.00 579 ASP A O 1
ATOM 4406 N N . THR A 1 580 ? 5.878 -30.439 -5.651 1.00 71.69 580 THR A N 1
ATOM 4407 C CA . THR A 1 580 ? 6.390 -30.054 -4.316 1.00 71.69 580 THR A CA 1
ATOM 4408 C C . THR A 1 580 ? 5.522 -28.976 -3.657 1.00 71.69 580 THR A C 1
ATOM 4410 O O . THR A 1 580 ? 5.451 -27.847 -4.131 1.00 71.69 580 THR A O 1
ATOM 4413 N N . THR A 1 581 ? 4.909 -29.280 -2.513 1.00 83.00 581 THR A N 1
ATOM 4414 C CA . THR A 1 581 ? 4.244 -28.268 -1.674 1.00 83.00 581 THR A CA 1
ATOM 4415 C C . THR A 1 581 ? 5.264 -27.588 -0.755 1.00 83.00 581 THR A C 1
ATOM 4417 O O . THR A 1 581 ? 6.036 -28.280 -0.094 1.00 83.00 581 THR A O 1
ATOM 4420 N N . LEU A 1 582 ? 5.239 -26.256 -0.653 1.00 87.06 582 LEU A N 1
ATOM 4421 C CA . LEU A 1 582 ? 5.793 -25.505 0.478 1.00 87.06 582 LEU A CA 1
ATOM 4422 C C . LEU A 1 582 ? 4.713 -25.415 1.555 1.00 87.06 582 LEU A C 1
ATOM 4424 O O . LEU A 1 582 ? 3.734 -24.696 1.345 1.00 87.06 582 LEU A O 1
ATOM 4428 N N . PRO A 1 583 ? 4.831 -26.137 2.679 1.00 89.44 583 PRO A N 1
ATOM 4429 C CA . PRO A 1 583 ? 3.827 -26.072 3.727 1.00 89.44 583 PRO A CA 1
ATOM 4430 C C . PRO A 1 583 ? 3.726 -24.671 4.330 1.00 89.44 583 PRO A C 1
ATOM 4432 O O . PRO A 1 583 ? 4.716 -23.937 4.423 1.00 89.44 583 PRO A O 1
ATOM 4435 N N . LYS A 1 584 ? 2.543 -24.325 4.822 1.00 90.25 584 LYS A N 1
ATOM 4436 C CA . LYS A 1 584 ? 2.367 -23.230 5.773 1.00 90.25 584 LYS A CA 1
ATOM 4437 C C . LYS A 1 584 ? 3.374 -23.352 6.923 1.00 90.25 584 LYS A C 1
ATOM 4439 O O . LYS A 1 584 ? 3.552 -24.429 7.479 1.00 90.25 584 LYS A O 1
ATOM 4444 N N . GLY A 1 585 ? 4.002 -22.236 7.273 1.00 90.44 585 GLY A N 1
ATOM 4445 C CA . GLY A 1 585 ? 5.085 -22.160 8.250 1.00 90.44 585 GLY A CA 1
ATOM 4446 C C . GLY A 1 585 ? 6.483 -22.263 7.645 1.00 90.44 585 GLY A C 1
ATOM 4447 O O . GLY A 1 585 ? 7.442 -21.889 8.316 1.00 90.44 585 GLY A O 1
ATOM 4448 N N . THR A 1 586 ? 6.616 -22.670 6.373 1.00 94.44 586 THR A N 1
ATOM 4449 C CA . THR A 1 586 ? 7.924 -22.711 5.698 1.00 94.44 586 THR A CA 1
ATOM 4450 C C . THR A 1 586 ? 8.603 -21.349 5.774 1.00 94.44 586 THR A C 1
ATOM 4452 O O . THR A 1 586 ? 8.021 -20.329 5.393 1.00 94.44 586 THR A O 1
ATOM 4455 N N . VAL A 1 587 ? 9.860 -21.355 6.214 1.00 97.94 587 VAL A N 1
ATOM 4456 C CA . VAL A 1 587 ? 10.725 -20.176 6.242 1.00 97.94 587 VAL A CA 1
ATOM 4457 C C . VAL A 1 587 ? 11.694 -20.251 5.073 1.00 97.94 587 VAL A C 1
ATOM 4459 O O . VAL A 1 587 ? 12.433 -21.231 4.931 1.00 97.94 587 VAL A O 1
ATOM 4462 N N . ILE A 1 588 ? 11.675 -19.220 4.232 1.00 98.12 588 ILE A N 1
ATOM 4463 C CA . ILE A 1 588 ? 12.565 -19.097 3.082 1.00 98.12 588 ILE A CA 1
ATOM 4464 C C . ILE A 1 588 ? 13.632 -18.045 3.372 1.00 98.12 588 ILE A C 1
ATOM 4466 O O . ILE A 1 588 ? 13.303 -16.892 3.632 1.00 98.12 588 ILE A O 1
ATOM 4470 N N . LEU A 1 589 ? 14.890 -18.454 3.289 1.00 98.38 589 LEU A N 1
ATOM 4471 C CA . LEU A 1 589 ? 16.088 -17.625 3.383 1.00 98.38 589 LEU A CA 1
ATOM 4472 C C . LEU A 1 589 ? 16.471 -17.173 1.969 1.00 98.38 589 LEU A C 1
ATOM 4474 O O . LEU A 1 589 ? 16.665 -18.008 1.078 1.00 98.38 589 LEU A O 1
ATOM 4478 N N . THR A 1 590 ? 16.457 -15.862 1.725 1.00 97.75 590 THR A N 1
ATOM 4479 C CA . THR A 1 590 ? 16.530 -15.296 0.367 1.00 97.75 590 THR A CA 1
ATOM 4480 C C . THR A 1 590 ? 17.946 -15.111 -0.171 1.00 97.75 590 THR A C 1
ATOM 4482 O O . THR A 1 590 ? 18.086 -14.573 -1.268 1.00 97.75 590 THR A O 1
ATOM 4485 N N . GLY A 1 591 ? 18.977 -15.501 0.571 1.00 96.12 591 GLY A N 1
ATOM 4486 C CA . GLY A 1 591 ? 20.376 -15.228 0.264 1.00 96.12 591 GLY A CA 1
ATOM 4487 C C . GLY A 1 591 ? 20.903 -13.980 0.974 1.00 96.12 591 GLY A C 1
ATOM 4488 O O . GLY A 1 591 ? 20.134 -13.166 1.498 1.00 96.12 591 GLY A O 1
ATOM 4489 N N . THR A 1 592 ? 22.227 -13.834 0.955 1.00 95.75 592 THR A N 1
ATOM 4490 C CA . THR A 1 592 ? 22.967 -12.814 1.707 1.00 95.75 592 THR A CA 1
ATOM 4491 C C . THR A 1 592 ? 23.694 -11.816 0.791 1.00 95.75 592 THR A C 1
ATOM 4493 O O . THR A 1 592 ? 24.144 -12.216 -0.288 1.00 95.75 592 THR A O 1
ATOM 4496 N N . PRO A 1 593 ? 23.817 -10.530 1.182 1.00 96.19 593 PRO A N 1
ATOM 4497 C CA . PRO A 1 593 ? 24.602 -9.538 0.446 1.00 96.19 593 PRO A CA 1
ATOM 4498 C C . PRO A 1 593 ? 26.118 -9.698 0.642 1.00 96.19 593 PRO A C 1
ATOM 4500 O O . PRO A 1 593 ? 26.577 -10.449 1.502 1.00 96.19 593 PRO A O 1
ATOM 4503 N N . SER A 1 594 ? 26.907 -8.934 -0.123 1.00 94.94 594 SER A N 1
ATOM 4504 C CA . SER A 1 594 ? 28.368 -8.867 0.065 1.00 94.94 594 SER A CA 1
ATOM 4505 C C . SER A 1 594 ? 28.778 -8.390 1.462 1.00 94.94 594 SER A C 1
ATOM 4507 O O . SER A 1 594 ? 27.987 -7.758 2.169 1.00 94.94 594 SER A O 1
ATOM 4509 N N . GLY A 1 595 ? 30.038 -8.629 1.826 1.00 92.94 595 GLY A N 1
ATOM 4510 C CA . GLY A 1 595 ? 30.602 -8.280 3.127 1.00 92.94 595 GLY A CA 1
ATOM 4511 C C . GLY A 1 595 ? 30.556 -9.436 4.123 1.00 92.94 595 GLY A C 1
ATOM 4512 O O . GLY A 1 595 ? 30.603 -9.222 5.334 1.00 92.94 595 GLY A O 1
ATOM 4513 N N . VAL A 1 596 ? 30.421 -10.675 3.643 1.00 93.50 596 VAL A N 1
ATOM 4514 C CA . VAL A 1 596 ? 30.511 -11.848 4.520 1.00 93.50 596 VAL A CA 1
ATOM 4515 C C . VAL A 1 596 ? 31.919 -11.924 5.113 1.00 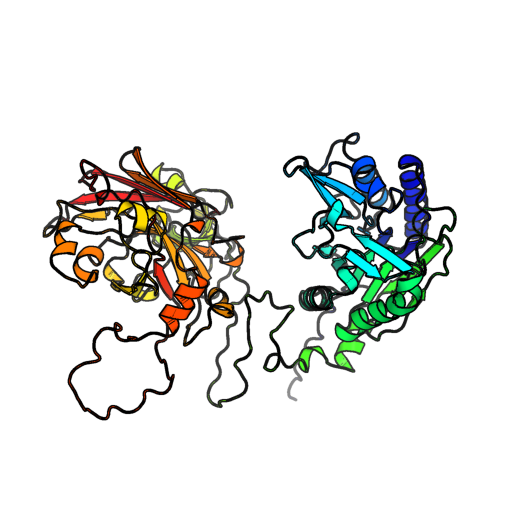93.50 596 VAL A C 1
ATOM 4517 O O . VAL A 1 596 ? 32.901 -11.563 4.458 1.00 93.50 596 VAL A O 1
ATOM 4520 N N . GLY A 1 597 ? 32.056 -12.402 6.347 1.00 93.31 597 GLY A N 1
ATOM 4521 C CA . GLY A 1 597 ? 33.335 -12.440 7.057 1.00 93.31 597 GLY A CA 1
ATOM 4522 C C . GLY A 1 597 ? 34.429 -13.183 6.289 1.00 93.31 597 GLY A C 1
ATOM 4523 O O . GLY A 1 597 ? 35.597 -12.782 6.321 1.00 93.31 597 GLY A O 1
ATOM 4524 N N . HIS A 1 598 ? 34.051 -14.213 5.527 1.00 93.19 598 HIS A N 1
ATOM 4525 C CA . HIS A 1 598 ? 34.952 -14.948 4.637 1.00 93.19 598 HIS A CA 1
ATOM 4526 C C . HIS A 1 598 ? 35.567 -14.097 3.506 1.00 93.19 598 HIS A C 1
ATOM 4528 O O . HIS A 1 598 ? 36.673 -14.396 3.060 1.00 93.19 598 HIS A O 1
ATOM 4534 N N . GLY A 1 599 ? 34.885 -13.042 3.047 1.00 90.75 599 GLY A N 1
ATOM 4535 C CA . GLY A 1 599 ? 35.331 -12.171 1.952 1.00 90.75 599 GLY A CA 1
ATOM 4536 C C . GLY A 1 599 ? 36.421 -11.162 2.340 1.00 90.75 599 GLY A C 1
ATOM 4537 O O . GLY A 1 599 ? 37.062 -10.574 1.467 1.00 90.75 599 GLY A O 1
ATOM 4538 N N . TYR A 1 600 ? 36.670 -10.968 3.639 1.00 92.50 600 TYR A N 1
ATOM 4539 C CA . TYR A 1 600 ? 37.682 -10.037 4.140 1.00 92.50 600 TYR A CA 1
ATOM 4540 C C . TYR A 1 600 ? 39.114 -10.583 4.022 1.00 92.50 600 TYR A C 1
ATOM 4542 O O . TYR A 1 600 ? 39.362 -11.787 4.058 1.00 92.50 600 TYR A O 1
ATOM 4550 N N . ILE A 1 601 ? 40.089 -9.670 3.949 1.00 90.12 601 ILE A N 1
ATOM 4551 C CA . ILE A 1 601 ? 41.525 -9.984 3.970 1.00 90.12 601 ILE A CA 1
ATOM 4552 C C . ILE A 1 601 ? 42.178 -9.204 5.129 1.00 90.12 601 ILE A C 1
ATOM 4554 O O . ILE A 1 601 ? 42.394 -7.999 4.988 1.00 90.12 601 ILE A O 1
ATOM 4558 N N . PRO A 1 602 ? 42.515 -9.850 6.266 1.00 92.56 602 PRO A N 1
ATOM 4559 C CA . PRO A 1 602 ? 42.248 -11.255 6.600 1.00 92.56 602 PRO A CA 1
ATOM 4560 C C . PRO A 1 602 ? 40.752 -11.528 6.880 1.00 92.56 602 PRO A C 1
ATOM 4562 O O . PRO A 1 602 ? 40.035 -10.589 7.235 1.00 92.56 602 PRO A O 1
ATOM 4565 N N . PRO A 1 603 ? 40.284 -12.792 6.785 1.00 94.56 603 PRO A N 1
ATOM 4566 C CA . PRO A 1 603 ? 38.895 -13.146 7.083 1.00 94.56 603 PRO A CA 1
ATOM 4567 C C . PRO A 1 603 ? 38.476 -12.775 8.509 1.00 94.56 603 PRO A C 1
ATOM 4569 O O . PRO A 1 603 ? 39.275 -12.850 9.451 1.00 94.56 603 PRO A O 1
ATOM 4572 N N . ARG A 1 604 ? 37.203 -12.411 8.679 1.00 95.81 604 ARG A N 1
ATOM 4573 C CA . ARG A 1 604 ? 36.610 -12.000 9.960 1.00 95.81 604 ARG A CA 1
ATOM 4574 C C . ARG A 1 604 ? 35.548 -13.008 10.396 1.00 95.81 604 ARG A C 1
ATOM 4576 O O . ARG A 1 604 ? 34.382 -12.860 10.064 1.00 95.81 604 ARG A O 1
ATOM 4583 N N . TYR A 1 605 ? 35.966 -14.030 11.135 1.00 96.88 605 TYR A N 1
ATOM 4584 C CA . TYR A 1 605 ? 35.072 -15.071 11.655 1.00 96.88 605 TYR A CA 1
ATOM 4585 C C . TYR A 1 605 ? 34.591 -14.789 13.076 1.00 96.88 605 TYR A C 1
ATOM 4587 O O . TYR A 1 605 ? 35.239 -14.060 13.834 1.00 96.88 605 TYR A O 1
ATOM 4595 N N . LEU A 1 606 ? 33.473 -15.419 13.433 1.00 97.25 606 LEU A N 1
ATOM 4596 C CA . LEU A 1 606 ? 32.909 -15.413 14.775 1.00 97.25 606 LEU A CA 1
ATOM 4597 C C . LEU A 1 606 ? 33.875 -16.057 15.770 1.00 97.25 606 LEU A C 1
ATOM 4599 O O . LEU A 1 606 ? 34.504 -17.076 15.482 1.00 97.25 606 LEU A O 1
ATOM 4603 N N . ARG A 1 607 ? 33.977 -15.471 16.964 1.00 95.56 607 ARG A N 1
ATOM 4604 C CA . ARG A 1 607 ? 34.814 -15.975 18.058 1.00 95.56 607 ARG A CA 1
ATOM 4605 C C . ARG A 1 607 ? 34.011 -16.032 19.351 1.00 95.56 607 ARG A C 1
ATOM 4607 O O . ARG A 1 607 ? 33.050 -15.282 19.499 1.00 95.56 607 ARG A O 1
ATOM 4614 N N . PRO A 1 608 ? 34.399 -16.875 20.318 1.00 96.06 608 PRO A N 1
ATOM 4615 C CA . PRO A 1 608 ? 33.745 -16.889 21.622 1.00 96.06 608 PRO A CA 1
ATOM 4616 C C . PRO A 1 608 ? 33.801 -15.500 22.269 1.00 96.06 608 PRO A C 1
ATOM 4618 O O . PRO A 1 608 ? 34.871 -14.897 22.346 1.00 96.06 608 PRO A O 1
ATOM 4621 N N . GLY A 1 609 ? 32.652 -15.004 22.722 1.00 95.19 609 GLY A N 1
ATOM 4622 C CA . GLY A 1 609 ? 32.484 -13.657 23.268 1.00 95.19 609 GLY A CA 1
ATOM 4623 C C . GLY A 1 609 ? 32.138 -12.576 22.239 1.00 95.19 609 GLY A C 1
ATOM 4624 O O . GLY A 1 609 ? 31.815 -11.466 22.658 1.00 95.19 609 GLY A O 1
ATOM 4625 N N . SER A 1 610 ? 32.163 -12.874 20.934 1.00 96.25 610 SER A N 1
ATOM 4626 C CA . SER A 1 610 ? 31.726 -11.919 19.913 1.00 96.25 610 SER A CA 1
ATOM 4627 C C . SER A 1 610 ? 30.227 -11.632 19.999 1.00 96.25 610 SER A C 1
ATOM 4629 O O . SER A 1 610 ? 29.429 -12.489 20.393 1.00 96.25 610 SER A O 1
ATOM 4631 N N . MET A 1 611 ? 29.845 -10.434 19.567 1.00 97.31 611 MET A N 1
ATOM 4632 C CA . MET A 1 611 ? 28.465 -9.983 19.427 1.00 97.31 611 MET A CA 1
ATOM 4633 C C . MET A 1 611 ? 28.145 -9.725 17.959 1.00 97.31 611 MET A C 1
ATOM 4635 O O . MET A 1 611 ? 28.777 -8.886 17.314 1.00 97.31 611 MET A O 1
ATOM 4639 N N . VAL A 1 612 ? 27.133 -10.422 17.449 1.00 98.00 612 VAL A N 1
ATOM 4640 C CA . VAL A 1 612 ? 26.631 -10.254 16.083 1.00 98.00 612 VAL A CA 1
ATOM 4641 C C . VAL A 1 612 ? 25.323 -9.482 16.121 1.00 98.00 612 VAL A C 1
ATOM 4643 O O . VAL A 1 612 ? 24.414 -9.823 16.881 1.00 98.00 612 VAL A O 1
ATOM 4646 N N . TYR A 1 613 ? 25.218 -8.463 15.277 1.00 97.81 613 TYR A N 1
ATOM 4647 C CA . TYR A 1 613 ? 24.032 -7.631 15.123 1.00 97.81 613 TYR A CA 1
ATOM 4648 C C . TYR A 1 613 ? 23.633 -7.596 13.650 1.00 97.81 613 TYR A C 1
ATOM 4650 O O . TYR A 1 613 ? 24.359 -7.053 12.822 1.00 97.81 613 TYR A O 1
ATOM 4658 N N . CYS A 1 614 ? 22.481 -8.171 13.322 1.00 98.56 614 CYS A N 1
ATOM 4659 C CA . CYS A 1 614 ? 21.874 -8.107 11.996 1.00 98.56 614 CYS A CA 1
ATOM 4660 C C . CYS A 1 614 ? 20.692 -7.135 12.032 1.00 98.56 614 CYS A C 1
ATOM 4662 O O . CYS A 1 614 ? 19.858 -7.218 12.927 1.00 98.56 614 CYS A O 1
ATOM 4664 N N . TYR A 1 615 ? 20.581 -6.236 11.062 1.00 98.31 615 TYR A N 1
ATOM 4665 C CA . TYR A 1 615 ? 19.507 -5.251 10.987 1.00 98.31 615 TYR A CA 1
ATOM 4666 C C . TYR A 1 615 ? 18.864 -5.233 9.611 1.00 98.31 615 TYR A C 1
ATOM 4668 O O . TYR A 1 615 ? 19.563 -5.239 8.594 1.00 98.31 615 TYR A O 1
ATOM 4676 N N . ILE A 1 616 ? 17.534 -5.146 9.600 1.00 98.19 616 ILE A N 1
ATOM 4677 C CA . ILE A 1 616 ? 16.742 -4.872 8.403 1.00 98.19 616 ILE A CA 1
ATOM 4678 C C . ILE A 1 616 ? 15.717 -3.775 8.721 1.00 98.19 616 ILE A C 1
ATOM 4680 O O . ILE A 1 616 ? 15.093 -3.771 9.786 1.00 98.19 616 ILE A O 1
ATOM 4684 N N . GLY A 1 617 ? 15.548 -2.833 7.788 1.00 90.69 617 GLY A N 1
ATOM 4685 C CA . GLY A 1 617 ? 14.604 -1.716 7.908 1.00 90.69 617 GLY A CA 1
ATOM 4686 C C . GLY A 1 617 ? 13.119 -2.121 7.917 1.00 90.69 617 GLY A C 1
ATOM 4687 O O . GLY A 1 617 ? 12.762 -3.288 8.031 1.00 90.69 617 GLY A O 1
ATOM 4688 N N . SER A 1 618 ? 12.221 -1.139 7.780 1.00 87.81 618 SER A N 1
ATOM 4689 C CA . SER A 1 618 ? 10.759 -1.352 7.674 1.00 87.81 618 SER A CA 1
ATOM 4690 C C . SER A 1 618 ? 10.116 -2.094 8.857 1.00 87.81 618 SER A C 1
ATOM 4692 O O . SER A 1 618 ? 9.193 -2.888 8.686 1.00 87.81 618 SER A O 1
ATOM 4694 N N . GLY A 1 619 ? 10.595 -1.824 10.075 1.00 88.25 619 GLY A N 1
ATOM 4695 C CA . GLY A 1 619 ? 10.002 -2.338 11.314 1.00 88.25 619 GLY A CA 1
ATOM 4696 C C . GLY A 1 619 ? 10.445 -3.749 11.721 1.00 88.25 619 GLY A C 1
ATOM 4697 O O . GLY A 1 619 ? 9.973 -4.236 12.752 1.00 88.25 619 GLY A O 1
ATOM 4698 N N . LEU A 1 620 ? 11.348 -4.391 10.963 1.00 96.50 620 LEU A N 1
ATOM 4699 C CA . LEU A 1 620 ? 11.955 -5.674 11.341 1.00 96.50 620 LEU A CA 1
ATOM 4700 C C . LEU A 1 620 ? 12.922 -5.497 12.528 1.00 96.50 620 LEU A C 1
ATOM 4702 O O . LEU A 1 620 ? 12.841 -6.247 13.500 1.00 96.50 620 LEU A O 1
ATOM 4706 N N . GLY A 1 621 ? 13.758 -4.454 12.493 1.00 96.25 621 GLY A N 1
ATOM 4707 C CA . GLY A 1 621 ? 14.613 -4.051 13.614 1.00 96.25 621 GLY A CA 1
ATOM 4708 C C . GLY A 1 621 ? 15.931 -4.820 13.663 1.00 96.25 621 GLY A C 1
ATOM 4709 O O . GLY A 1 621 ? 16.539 -5.069 12.622 1.00 96.25 621 GLY A O 1
ATOM 4710 N N . ALA A 1 622 ? 16.379 -5.174 14.866 1.00 97.62 622 ALA A N 1
ATOM 4711 C CA . ALA A 1 622 ? 17.664 -5.820 15.097 1.00 97.62 622 ALA A CA 1
ATOM 4712 C C . ALA A 1 622 ? 17.551 -7.262 15.598 1.00 97.62 622 ALA A C 1
ATOM 4714 O O . ALA A 1 622 ? 16.875 -7.541 16.582 1.00 97.62 622 ALA A O 1
ATOM 4715 N N . LEU A 1 623 ? 18.302 -8.176 14.998 1.00 98.56 623 LEU A N 1
ATOM 4716 C CA . LEU A 1 623 ? 18.545 -9.523 15.495 1.00 98.56 623 LEU A CA 1
ATOM 4717 C C . LEU A 1 623 ? 19.954 -9.582 16.090 1.00 98.56 623 LEU A C 1
ATOM 4719 O O . LEU A 1 623 ? 20.938 -9.369 15.385 1.00 98.56 623 LEU A O 1
ATOM 4723 N N . VAL A 1 624 ? 20.040 -9.843 17.394 1.00 98.38 624 VAL A N 1
ATOM 4724 C CA . VAL A 1 624 ? 21.295 -9.781 18.154 1.00 98.38 624 VAL A CA 1
ATOM 4725 C C . VAL A 1 624 ? 21.564 -11.122 18.813 1.00 98.38 624 VAL A C 1
ATOM 4727 O O . VAL A 1 624 ? 20.676 -11.660 19.471 1.00 98.38 624 VAL A O 1
ATOM 4730 N N . ASN A 1 625 ? 22.781 -11.642 18.678 1.00 98.50 625 ASN A N 1
ATOM 4731 C CA . ASN A 1 625 ? 23.209 -12.883 19.319 1.00 98.50 625 ASN A CA 1
ATOM 4732 C C . ASN A 1 625 ? 24.671 -12.762 19.772 1.00 98.50 625 ASN A C 1
ATOM 4734 O O . ASN A 1 625 ? 25.509 -12.215 19.051 1.00 98.50 625 ASN A O 1
ATOM 4738 N N . SER A 1 626 ? 24.979 -13.284 20.958 1.00 97.94 626 SER A N 1
ATOM 4739 C CA . SER A 1 626 ? 26.359 -13.531 21.384 1.00 97.94 626 SER A CA 1
ATOM 4740 C C . SER A 1 626 ? 26.887 -14.827 20.768 1.00 97.94 626 SER A C 1
ATOM 4742 O O . SER A 1 626 ? 26.122 -15.616 20.212 1.00 97.94 626 SER A O 1
ATOM 4744 N N . VAL A 1 627 ? 28.192 -15.068 20.868 1.00 98.06 627 VAL A N 1
ATOM 4745 C CA . VAL A 1 627 ? 28.841 -16.288 20.370 1.00 98.06 627 VAL A CA 1
ATOM 4746 C C . VAL A 1 627 ? 29.524 -17.032 21.516 1.00 98.06 627 VAL A C 1
ATOM 4748 O O . VAL A 1 627 ? 30.258 -16.438 22.306 1.00 98.06 627 VAL A O 1
ATOM 4751 N N . GLU A 1 628 ? 29.333 -18.346 21.590 1.00 96.25 628 GLU A N 1
ATOM 4752 C CA . GLU A 1 628 ? 29.914 -19.221 22.614 1.00 96.25 628 GLU A CA 1
ATOM 4753 C C . GLU A 1 628 ? 30.519 -20.492 22.004 1.00 96.25 628 GLU A C 1
ATOM 4755 O O . GLU A 1 628 ? 30.120 -20.941 20.931 1.00 96.25 628 GLU A O 1
ATOM 4760 N N . LEU A 1 629 ? 31.477 -21.109 22.705 1.00 89.06 629 LEU A N 1
ATOM 4761 C CA . LEU A 1 629 ? 31.912 -22.472 22.383 1.00 89.06 629 LEU A CA 1
ATOM 4762 C C . LEU A 1 629 ? 30.881 -23.470 22.894 1.00 89.06 629 LEU A C 1
ATOM 4764 O O . LEU A 1 629 ? 30.538 -23.444 24.081 1.00 89.06 629 LEU A O 1
ATOM 4768 N N . ARG A 1 630 ? 30.489 -24.418 22.037 1.00 80.06 630 ARG A N 1
ATOM 4769 C CA . ARG A 1 630 ? 29.672 -25.553 22.465 1.00 80.06 630 ARG A CA 1
ATOM 4770 C C . ARG A 1 630 ? 30.413 -26.333 23.551 1.00 80.06 630 ARG A C 1
ATOM 4772 O O . ARG A 1 630 ? 31.497 -26.866 23.316 1.00 80.06 630 ARG A O 1
ATOM 4779 N N . ARG A 1 631 ? 29.824 -26.403 24.746 1.00 66.56 631 ARG A N 1
ATOM 4780 C CA . ARG A 1 631 ? 30.324 -27.265 25.828 1.00 66.56 631 ARG A CA 1
ATOM 4781 C C . ARG A 1 631 ? 30.055 -28.729 25.456 1.00 66.56 631 ARG A C 1
ATOM 4783 O O . ARG A 1 631 ? 28.998 -29.023 24.899 1.00 66.56 631 ARG A O 1
ATOM 4790 N N . SER A 1 632 ? 31.052 -29.587 25.684 1.00 51.94 632 SER A N 1
ATOM 4791 C CA . SER A 1 632 ? 31.026 -31.021 25.353 1.00 51.94 632 SER A CA 1
ATOM 4792 C C . SER A 1 632 ? 30.026 -31.807 26.187 1.00 51.94 632 SER A C 1
ATOM 4794 O O . SER A 1 632 ? 29.772 -31.399 27.344 1.00 51.94 632 SER A O 1
#

InterPro domains:
  IPR001110 Uncharacterised protein family UPF0012, conserved site [PS01227] (174-194)
  IPR003010 Carbon-nitrogen hydrolase [PF00795] (19-281)
  IPR003010 Carbon-nitrogen hydrolase [PS50263] (18-273)
  IPR011234 Fumarylacetoacetase-like, C-terminal [PF01557] (399-627)
  IPR036526 Carbon-nitrogen hydrolase superfamily [G3DSA:3.60.110.10] (9-300)
  IPR036526 Carbon-nitrogen hydrolase superfamily [SSF56317] (13-290)
  IPR036663 Fumarylacetoacetase-like, C-terminal domain superfamily [G3DSA:3.90.850.10] (387-566)
  IPR036663 Fumarylacetoacetase-like, C-terminal domain superfamily [G3DSA:3.90.850.10] (573-631)
  IPR036663 Fumarylacetoacetase-like, C-terminal domain superfamily [SSF56529] (394-628)
  IPR045254 Nit1/2, carbon-nitrogen hydrolase domain [cd07572] (19-290)

Organism: Purpureocillium lilacinum (NCBI:txid33203)

Radius of gyration: 29.45 Å; chains: 1; bounding box: 85×80×70 Å

Foldseek 3Di:
DDDDDDDDDPQFLFNFKFKEKFFAAAADAALVVLLVVVLVSLLVCLVVPHQEYEYAFASRHFDALVCLVVFAAEPPPVNDDCVRPVLLVSQLCSLQVSQHWYFSHWHWHQDPVVRAIFTKIFIAGSNSHTQDMATAADFPQDDDPPPDGGGNPVGHDGDDDWDWGADPNTHIATEHEAVCLVPLLSLLLNLLVSHQEYEYRYFDALVCCVPPVLVSLLCSLQLSLHKYWYHYHAADPVGPGGGQAFTFIAGSNSDTPDTDHRHGDMDMDMDGRVSSVCSCVVPVSVVVDPCLVPFSSNPPDLGPDNDDDDDDDDDDDDPPDPQPEQKKFWAQFPVGDTFIFYFPDLQDQVLVCVVVVHKTKTQTWPDNALLDDIDGPRDITTGPGTFFSDALVLQQKAKEFAPFFQQACVLVVHDRDPATDIAIARSQQEDEFAAAQAQEPVQRPFKWWFKFKKWAFNAKFALDALSNLCSRTQFIAIWIQIFRVVCCVVDPHRNVGRHDHNRIHIARIGRGPVLQPDQQFKWKWKDKQNHTQDTDTSVRGNDDSSSVSNRQNFDDDDDDPPPPDDDPDPDPPPDSDGGDMDHRSHMYTRYGHHRMQVSDVVRDHADQQMKMWIQIDSSNHIRIHGYHYDDD

Secondary structure (DSSP, 8-state):
------PPPPPPSS-S-EEEEEEE----S-HHHHHHHHHHHHHHHHHTT-SEEEPPTTTTS--SHHHHHHH-EE--SSSPPTTT-HHHHHHHHHHHHHT-EEE---EEEEETTTTEEEEEEEEE-TTS-EEEEEE-SS--EEEETTTEEEEGGGTB------EEEEETTTEEEEE--GGGGG-HHHHHHHHHTTEEEEEEE---BHHHHHHHHHHHHHHHHHHHTSEEEEE-PPP-SSSSS-B----EEE-TTS-EEEE--SSSEEEEEEE-HHHHHHHHHHS-HHHH--TTTS--TTS--SS-----SS--------S----S-SEEEEEEETTS-EEEEEESSTT--HHHHHHTT---EEEEES-S-SSS---EEEEEEEEEEEE-SS-HHHH-EEEEEES-BHHHHHHTTPPPPSS-EEEEEEGGGEE-TTSPEEE-TTS-TTEE--EEEEEEE-S-EES--HHHHGGGEEEEEEEE--EEHHHHTT-S-THHHH-STT-EEEEEEEEEGGG-S-TTS-EEEEEETTEEEEEEEGGGBSS-HHHHHHHHTT-S-PPPTT--SS---------S----EE-TT-EEE----S--GGGSSS-----TT-EEEEEETTTTEEEEEEEEEPP-

pLDDT: mean 88.08, std 18.05, range [24.8, 98.94]